Protein 6IAI (pdb70)

B-factor: mean 54.77, std 21.3, range [21.32, 194.35]

Solvent-accessible surface area: 22691 Å² total; per-residue (Å²): 155,120,31,5,32,0,9,33,9,68,20,16,32,54,4,0,13,1,58,131,13,54,64,50,256,82,85,43,4,68,109,7,57,108,66,12,1,79,14,0,33,36,5,0,68,86,28,15,29,122,72,1,23,0,18,1,142,79,4,38,1,28,0,12,4,132,43,91,179,88,74,72,97,27,9,110,12,39,38,72,57,86,46,192,57,39,94,165,142,45,68,124,28,5,96,17,6,3,83,78,0,35,142,20,3,75,137,138,133,30,5,34,0,8,32,11,69,20,14,41,40,4,0,11,1,46,127,8,52,71,35,243,83,92,50,4,63,112,8,56,100,70,10,0,80,13,0,13,35,13,0,46,104,19,29,28,94,67,1,25,0,18,2,124,83,4,38,1,27,0,12,1,132,44,92,175,91,74,70,98,28,5,111,13,39,40,70,54,64,39,188,46,59,92,175,135,44,68,123,28,5,93,10,4,3,86,70,0,38,151,22,0,71,116,68,121,127,34,5,34,0,8,31,8,70,20,17,38,60,4,0,12,4,60,131,14,58,70,39,251,96,78,39,3,60,125,14,59,111,70,12,6,81,13,0,18,37,12,0,55,98,20,36,30,147,75,2,26,0,19,2,112,89,5,39,1,22,0,12,4,130,34,90,177,85,74,71,97,27,7,112,13,36,37,54,50,65,24,206,61,48,93,175,146,54,66,123,20,5,89,12,4,1,76,63,0,52,147,12,2,77,111,72,142,132,35,4,36,0,10,31,9,72,19,15,40,48,4,0,16,2,59,129,12,51,98,39,240,97,85,40,5,66,113,7,58,106,58,12,1,87,9,0,46,31,4,0,68,80,42,33,28,78,42,1,24,0,17,2,65,91,4,43,1,20,0,12,3,134,44,90,175,86,70,72,97,29,7,112,12,37,30,57,62,79,58,221,52,67,95,192,100,67,136,7,2,77,14,0,2,82,78,0,33,149,24,2,77,138

Secondary structure (DSSP, 8-state):
--S-TTEEEPPBTTEEEETT--B-TTSSB-PPPHHHHHHHHHHHHHTTTS-EEEEETTEEEEEES-SBTTBSS--EEE---S-HHHHHHHHHHHHHHHHHHHHHHH-/--S-TTEEEPPBTTEEEETT--B-TTSSB-PPPHHHHHHHHHHHHHTTTS-EEEEETTEEEEEES-SBTTBSS--EEE---S-HHHHHHHHHHHHHHHHHHHHHHTT-/--S-TTEEEPPBTTEEEETTPPBPTTS-B-PPPHHHHHHHHHHHHHTTTS-EEEEETTEEEEEES-SBTTBSS--EEE---S-HHHHHHHHHHHHHHHHHHHHHHTT-/--S-TTEEEPPBTTEEEETT--B-TTSSB-PPPHHHHHHHHHHHHHTTTS-EEEEETTEEEEEES-SBTTBSS--EEE---S-HHHH--HHHHHHHHHHHHHHHT-

Nearest PDB structures (foldseek):
  6iai-assembly1_A  TM=1.009E+00  e=2.722E-23  Salmonella enterica subsp. enterica serovar Typhi
  6iai-assembly4_D  TM=1.001E+00  e=2.118E-21  Salmonella enterica subsp. enterica serovar Typhi
  4tkk-assembly1_B  TM=3.746E-01  e=9.569E-01  Saccharolobus solfataricus P2
  3g8w-assembly1_A  TM=4.393E-01  e=7.633E+00  Staphylococcus epidermidis ATCC 12228
  6iai-assembly1_A  TM=1.007E+00  e=1.021E-22  Salmonella enterica subsp. enterica serovar Typhi

Organism: Salmonella typhi (NCBI:txid90370)

Radius of gyration: 23.81 Å; Cα contacts (8 Å, |Δi|>4): 767; chains: 4; bounding box: 61×54×51 Å

Foldseek 3Di:
DPDDPVDDDDDDLLEAEDAPFDADPVRETDQDDPVVLVSVQVSQLVVQQAWGWYHDHHFIKTKHACPDPPGRQQMAIDHDDDDPVCCVVCVVRNVVRSVVSNVNNHD/DVDDPVDDDDDDLLEAEDAPFDADPVRETDQDDPVVLVSVQVSQLVVQQAWGWYHDHHFIKTKHACPDPPDRQQMAIDHDDPPPVCCVVCVVRRVRRSVVSNVNNVVD/DVDDPVDDDDDDLLEAEDPPFDADPVRETDADDPVSLVSLQVSQLVVQQAWGWYHHPHFIKTKHACPDPPDRQQMAIDHDDPDPPCCVPCVVRNVRRSVVSNVNNVPD/DPDDPVDDDDDDLLEAEDAPFDADPVRATDQDDPVVLVSVQVSLLVVQQAWGWYHRPHFIKTKHACPDPPGRQQMAIDHDDPDVPVCVVVVRNVVNSVVSNVNNND

Structure (mmCIF, N/CA/C/O backbone):
data_6IAI
#
_entry.id   6IAI
#
_cell.length_a   92.960
_cell.length_b   92.960
_cell.length_c   156.000
_cell.angle_alpha   90.00
_cell.angle_beta   90.00
_cell.angle_gamma   90.00
#
_symmetry.space_group_name_H-M   'P 43 2 2'
#
loop_
_entity.id
_entity.type
_entity.pdbx_description
1 polymer 'Protein of uncharacterized function (DUF1076)'
2 water water
#
loop_
_atom_site.group_PDB
_atom_site.id
_atom_site.type_symbol
_atom_site.label_atom_id
_atom_site.label_alt_id
_atom_site.label_comp_id
_atom_site.label_asym_id
_atom_site.label_entity_id
_atom_site.label_seq_id
_atom_site.pdbx_PDB_ins_code
_atom_site.Cartn_x
_atom_site.Cartn_y
_atom_site.Cartn_z
_atom_site.occupancy
_atom_site.B_iso_or_equiv
_atom_site.auth_seq_id
_atom_site.auth_comp_id
_atom_site.auth_asym_id
_atom_site.auth_atom_id
_atom_site.pdbx_PDB_model_num
ATOM 1 N N . HIS A 1 8 ? 39.590 79.123 29.328 1.00 73.46 9 HIS A N 1
ATOM 2 C CA . HIS A 1 8 ? 39.481 78.774 27.913 1.00 73.28 9 HIS A CA 1
ATOM 3 C C . HIS A 1 8 ? 40.291 77.517 27.578 1.00 75.62 9 HIS A C 1
ATOM 4 O O . HIS A 1 8 ? 41.271 77.199 28.251 1.00 75.44 9 HIS A O 1
ATOM 11 N N . HIS A 1 9 ? 39.879 76.814 26.519 1.00 70.27 10 HIS A N 1
ATOM 12 C CA . HIS A 1 9 ? 40.520 75.592 26.041 1.00 68.70 10 HIS A CA 1
ATOM 13 C C . HIS A 1 9 ? 41.559 75.942 24.965 1.00 63.51 10 HIS A C 1
ATOM 14 O O . HIS A 1 9 ? 41.769 75.176 24.018 1.00 64.95 10 HIS A O 1
ATOM 21 N N . HIS A 1 10 ? 42.165 77.127 25.075 1.00 50.66 11 HIS A N 1
ATOM 22 C CA . HIS A 1 10 ? 43.213 77.558 24.159 1.00 47.47 11 HIS A CA 1
ATOM 23 C C . HIS A 1 10 ? 44.344 78.186 24.959 1.00 49.47 11 HIS A C 1
ATOM 24 O O . HIS A 1 10 ? 44.155 78.538 26.132 1.00 50.18 11 HIS A O 1
ATOM 31 N N . SER A 1 11 ? 45.525 78.275 24.349 1.00 42.98 12 SER A N 1
ATOM 32 C CA . SER A 1 11 ? 46.715 78.846 24.965 1.00 41.42 12 SER A CA 1
ATOM 33 C C . SER A 1 11 ? 46.492 80.309 25.397 1.00 45.20 12 SER A C 1
ATOM 34 O O . SER A 1 11 ? 45.819 81.062 24.704 1.00 43.17 12 SER A O 1
ATOM 37 N N . SER A 1 12 ? 47.110 80.707 26.516 1.00 43.19 13 SER A N 1
ATOM 38 C CA . SER A 1 12 ? 47.094 82.074 27.032 1.00 42.14 13 SER A CA 1
ATOM 39 C C . SER A 1 12 ? 47.908 83.045 26.159 1.00 42.37 13 SER A C 1
ATOM 40 O O . SER A 1 12 ? 47.829 84.251 26.380 1.00 42.64 13 SER A O 1
ATOM 43 N N . GLY A 1 13 ? 48.654 82.517 25.177 1.00 35.85 14 GLY A N 1
ATOM 44 C CA . GLY A 1 13 ? 49.434 83.294 24.214 1.00 33.61 14 GLY A CA 1
ATOM 45 C C . GLY A 1 13 ? 48.603 83.692 23.012 1.00 36.95 14 GLY A C 1
ATOM 46 O O . GLY A 1 13 ? 49.064 84.435 22.133 1.00 36.32 14 GLY A O 1
ATOM 47 N N . LEU A 1 14 ? 47.376 83.144 22.947 1.00 33.37 15 LEU A N 1
ATOM 48 C CA . LEU A 1 14 ? 46.397 83.432 21.911 1.00 33.01 15 LEU A CA 1
ATOM 49 C C . LEU A 1 14 ? 45.234 84.209 22.545 1.00 37.02 15 LEU A C 1
ATOM 50 O O . LEU A 1 14 ? 44.814 83.910 23.653 1.00 39.30 15 LEU A O 1
ATOM 55 N N . VAL A 1 15 ? 44.735 85.209 21.849 1.00 30.94 16 VAL A N 1
ATOM 56 C CA . VAL A 1 15 ? 43.575 86.016 22.291 1.00 27.89 16 VAL A CA 1
ATOM 57 C C . VAL A 1 15 ? 42.580 86.062 21.122 1.00 34.28 16 VAL A C 1
ATOM 58 O O . VAL A 1 15 ? 42.990 85.920 19.950 1.00 34.02 16 VAL A O 1
ATOM 62 N N . PRO A 1 16 ? 41.280 86.298 21.375 1.00 32.09 17 PRO A N 1
ATOM 63 C CA . PRO A 1 16 ? 40.353 86.416 20.238 1.00 31.16 17 PRO A CA 1
ATOM 64 C C . PRO A 1 16 ? 40.716 87.615 19.360 1.00 33.33 17 PRO A C 1
ATOM 65 O O . PRO A 1 16 ? 41.056 88.686 19.857 1.00 31.55 17 PRO A O 1
ATOM 69 N N . ARG A 1 17 ? 40.611 87.432 18.056 1.00 30.80 18 ARG A N 1
ATOM 70 C CA . ARG A 1 17 ? 40.772 88.506 17.109 1.00 31.07 18 ARG A CA 1
ATOM 71 C C . ARG A 1 17 ? 39.631 89.514 17.373 1.00 39.30 18 ARG A C 1
ATOM 72 O O . ARG A 1 17 ? 38.469 89.126 17.609 1.00 40.15 18 ARG A O 1
ATOM 80 N N . GLY A 1 18 ? 40.002 90.786 17.388 1.00 36.85 19 GLY A N 1
ATOM 81 C CA . GLY A 1 18 ? 39.093 91.895 17.598 1.00 35.94 19 GLY A CA 1
ATOM 82 C C . GLY A 1 18 ? 38.522 92.418 16.298 1.00 40.61 19 GLY A C 1
ATOM 83 O O . GLY A 1 18 ? 39.019 92.122 15.215 1.00 42.07 19 GLY A O 1
ATOM 84 N N . SER A 1 19 ? 37.486 93.221 16.414 1.00 36.90 20 SER A N 1
ATOM 85 C CA . SER A 1 19 ? 36.772 93.875 15.336 1.00 35.93 20 SER A CA 1
ATOM 86 C C . SER A 1 19 ? 36.361 95.261 15.817 1.00 43.79 20 SER A C 1
ATOM 87 O O . SER A 1 19 ? 36.025 95.444 17.002 1.00 43.79 20 SER A O 1
ATOM 90 N N . HIS A 1 20 ? 36.317 96.226 14.895 1.00 43.56 21 HIS A N 1
ATOM 91 C CA . HIS A 1 20 ? 35.846 97.580 15.225 1.00 45.23 21 HIS A CA 1
ATOM 92 C C . HIS A 1 20 ? 34.325 97.599 15.496 1.00 48.83 21 HIS A C 1
ATOM 93 O O . HIS A 1 20 ? 33.824 98.497 16.182 1.00 48.96 21 HIS A O 1
ATOM 100 N N . MET A 1 21 ? 33.631 96.525 15.076 1.00 44.49 22 MET A N 1
ATOM 101 C CA . MET A 1 21 ? 32.210 96.303 15.335 1.00 44.27 22 MET A CA 1
ATOM 102 C C . MET A 1 21 ? 31.914 96.009 16.808 1.00 43.74 22 MET A C 1
ATOM 103 O O . MET A 1 21 ? 30.766 96.137 17.225 1.00 43.73 22 MET A O 1
ATOM 108 N N . PHE A 1 22 ? 32.934 95.583 17.579 1.00 37.66 23 PHE A N 1
ATOM 109 C CA . PHE A 1 22 ? 32.793 95.194 18.979 1.00 36.61 23 PHE A CA 1
ATOM 110 C C . PHE A 1 22 ? 33.957 95.689 19.826 1.00 41.45 23 PHE A C 1
ATOM 111 O O . PHE A 1 22 ? 35.017 95.093 19.811 1.00 45.34 23 PHE A O 1
ATOM 119 N N . LEU A 1 23 ? 33.764 96.772 20.573 1.00 35.28 24 LEU A N 1
ATOM 120 C CA . LEU A 1 23 ? 34.822 97.310 21.422 1.00 33.79 24 LEU A CA 1
ATOM 121 C C . LEU A 1 23 ? 34.649 96.835 22.846 1.00 35.83 24 LEU A C 1
ATOM 122 O O . LEU A 1 23 ? 33.546 96.843 23.355 1.00 34.78 24 LEU A O 1
ATOM 127 N N . THR A 1 24 ? 35.715 96.385 23.479 1.00 34.72 25 THR A N 1
ATOM 128 C CA . THR A 1 24 ? 35.645 95.847 24.839 1.00 34.93 25 THR A CA 1
ATOM 129 C C . THR A 1 24 ? 36.605 96.626 25.736 1.00 38.00 25 THR A C 1
ATOM 130 O O . THR A 1 24 ? 37.774 96.838 25.388 1.00 35.92 25 THR A O 1
ATOM 134 N N . PHE A 1 25 ? 36.076 97.122 26.854 1.00 36.46 26 PHE A N 1
ATOM 135 C CA . PHE A 1 25 ? 36.836 97.929 27.823 1.00 37.67 26 PHE A CA 1
ATOM 136 C C . PHE A 1 25 ? 36.911 97.137 29.120 1.00 50.39 26 PHE A C 1
ATOM 137 O O . PHE A 1 25 ? 35.889 96.902 29.791 1.00 49.52 26 PHE A O 1
ATOM 145 N N . PRO A 1 26 ? 38.131 96.596 29.382 1.00 53.17 27 PRO A N 1
ATOM 146 C CA . PRO A 1 26 ? 38.301 95.632 30.485 1.00 54.61 27 PRO A CA 1
ATOM 147 C C . PRO A 1 26 ? 38.270 96.177 31.915 1.00 61.00 27 PRO A C 1
ATOM 148 O O . PRO A 1 26 ? 37.579 95.628 32.785 1.00 61.54 27 PRO A O 1
ATOM 152 N N . ASN A 1 27 ? 39.037 97.228 32.161 1.00 58.23 28 ASN A N 1
ATOM 153 C CA . ASN A 1 27 ? 39.200 97.790 33.492 1.00 59.06 28 ASN A CA 1
ATOM 154 C C . ASN A 1 27 ? 38.262 98.963 33.738 1.00 61.20 28 ASN A C 1
ATOM 155 O O . ASN A 1 27 ? 38.703 99.998 34.238 1.00 61.77 28 ASN A O 1
ATOM 160 N N . VAL A 1 28 ? 36.964 98.806 33.395 1.00 55.28 29 VAL A N 1
ATOM 161 C CA . VAL A 1 28 ? 35.982 99.869 33.593 1.00 53.12 29 VAL A CA 1
ATOM 162 C C . VAL A 1 28 ? 35.651 99.978 35.073 1.00 53.54 29 VAL A C 1
ATOM 163 O O . VAL A 1 28 ? 35.186 99.013 35.695 1.00 51.41 29 VAL A O 1
ATOM 167 N N . ALA A 1 29 ? 35.950 101.156 35.622 1.00 49.94 30 ALA A N 1
ATOM 168 C CA . ALA A 1 29 ? 35.718 101.517 37.012 1.00 50.52 30 ALA A CA 1
ATOM 169 C C . ALA A 1 29 ? 34.239 101.525 37.327 1.00 57.43 30 ALA A C 1
ATOM 170 O O . ALA A 1 29 ? 33.434 102.035 36.545 1.00 56.92 30 ALA A O 1
ATOM 172 N N . ILE A 1 30 ? 33.890 100.907 38.456 1.00 55.93 31 ILE A N 1
ATOM 173 C CA . ILE A 1 30 ? 32.533 100.843 38.979 1.00 56.28 31 ILE A CA 1
ATOM 174 C C . ILE A 1 30 ? 32.419 101.744 40.197 1.00 61.53 31 ILE A C 1
ATOM 175 O O . ILE A 1 30 ? 33.365 101.853 40.985 1.00 61.55 31 ILE A O 1
ATOM 180 N N . THR A 1 31 ? 31.256 102.416 40.300 1.00 58.36 32 THR A N 1
ATOM 181 C CA . THR A 1 31 ? 30.809 103.321 41.354 1.00 58.35 32 THR A CA 1
ATOM 182 C C . THR A 1 31 ? 30.154 102.456 42.449 1.00 64.35 32 THR A C 1
ATOM 183 O O . THR A 1 31 ? 29.660 101.353 42.155 1.00 65.11 32 THR A O 1
ATOM 187 N N . ARG A 1 32 ? 30.129 102.959 43.702 1.00 60.24 33 ARG A N 1
ATOM 188 C CA . ARG A 1 32 ? 29.522 102.246 44.825 1.00 59.90 33 ARG A CA 1
ATOM 189 C C . ARG A 1 32 ? 28.012 102.009 44.630 1.00 63.55 33 ARG A C 1
ATOM 190 O O . ARG A 1 32 ? 27.477 101.081 45.235 1.00 64.86 33 ARG A O 1
ATOM 198 N N . ASP A 1 33 ? 27.353 102.739 43.700 1.00 58.23 34 ASP A N 1
ATOM 199 C CA . ASP A 1 33 ? 25.941 102.502 43.387 1.00 57.04 34 ASP A CA 1
ATOM 200 C C . ASP A 1 33 ? 25.725 101.437 42.254 1.00 57.17 34 ASP A C 1
ATOM 201 O O . ASP A 1 33 ? 24.602 101.309 41.739 1.00 55.48 34 ASP A O 1
ATOM 206 N N . ASN A 1 34 ? 26.796 100.661 41.901 1.00 51.22 35 ASN A N 1
ATOM 207 C CA . ASN A 1 34 ? 26.762 99.578 40.898 1.00 51.02 35 ASN A CA 1
ATOM 208 C C . ASN A 1 34 ? 26.521 100.131 39.449 1.00 52.09 35 ASN A C 1
ATOM 209 O O . ASN A 1 34 ? 25.700 99.622 38.674 1.00 51.30 35 ASN A O 1
ATOM 214 N N . ARG A 1 35 ? 27.237 101.214 39.135 1.00 45.22 36 ARG A N 1
ATOM 215 C CA . ARG A 1 35 ? 27.154 101.901 37.867 1.00 44.06 36 ARG A CA 1
ATOM 216 C C . ARG A 1 35 ? 28.547 102.154 37.346 1.00 48.15 36 ARG A C 1
ATOM 217 O O . ARG A 1 35 ? 29.497 102.166 38.124 1.00 48.00 36 ARG A O 1
ATOM 225 N N . ILE A 1 36 ? 28.676 102.378 36.032 1.00 44.44 37 ILE A N 1
ATOM 226 C CA . ILE A 1 36 ? 29.964 102.684 35.427 1.00 43.20 37 ILE A CA 1
ATOM 227 C C . ILE A 1 36 ? 30.438 104.076 35.893 1.00 46.56 37 ILE A C 1
ATOM 228 O O . ILE A 1 36 ? 29.639 104.995 36.050 1.00 46.76 37 ILE A O 1
ATOM 233 N N . ASP A 1 37 ? 31.720 104.212 36.145 1.00 42.63 38 ASP A N 1
ATOM 234 C CA . ASP A 1 37 ? 32.305 105.499 36.487 1.00 43.15 38 ASP A CA 1
ATOM 235 C C . ASP A 1 37 ? 32.642 106.164 35.146 1.00 45.95 38 ASP A C 1
ATOM 236 O O . ASP A 1 37 ? 32.290 105.641 34.087 1.00 45.45 38 ASP A O 1
ATOM 241 N N . LYS A 1 38 ? 33.343 107.296 35.187 1.00 42.65 39 LYS A N 1
ATOM 242 C CA . LYS A 1 38 ? 33.749 108.026 34.003 1.00 42.36 39 LYS A CA 1
ATOM 243 C C . LYS A 1 38 ? 34.835 107.228 33.233 1.00 47.47 39 LYS A C 1
ATOM 244 O O . LYS A 1 38 ? 35.843 106.851 33.828 1.00 50.01 39 LYS A O 1
ATOM 250 N N . LEU A 1 39 ? 34.600 106.928 31.932 1.00 41.14 40 LEU A N 1
ATOM 251 C CA . LEU A 1 39 ? 35.582 106.261 31.073 1.00 39.50 40 LEU A CA 1
ATOM 252 C C . LEU A 1 39 ? 36.683 107.268 30.758 1.00 43.28 40 LEU A C 1
ATOM 253 O O . LEU A 1 39 ? 36.446 108.470 30.856 1.00 43.18 40 LEU A O 1
ATOM 258 N N . SER A 1 40 ? 37.870 106.802 30.323 1.00 40.01 41 SER A N 1
ATOM 259 C CA . SER A 1 40 ? 38.941 107.742 29.970 1.00 39.00 41 SER A CA 1
ATOM 260 C C . SER A 1 40 ? 38.553 108.503 28.687 1.00 44.52 41 SER A C 1
ATOM 261 O O . SER A 1 40 ? 37.661 108.061 27.960 1.00 46.27 41 SER A O 1
ATOM 264 N N . GLU A 1 41 ? 39.217 109.625 28.407 1.00 39.97 42 GLU A N 1
ATOM 265 C CA . GLU A 1 41 ? 38.971 110.401 27.200 1.00 40.21 42 GLU A CA 1
ATOM 266 C C . GLU A 1 41 ? 39.361 109.624 25.957 1.00 44.60 42 GLU A C 1
ATOM 267 O O . GLU A 1 41 ? 38.666 109.726 24.939 1.00 45.65 42 GLU A O 1
ATOM 273 N N . ASN A 1 42 ? 40.455 108.821 26.039 1.00 40.19 43 ASN A N 1
ATOM 274 C CA . ASN A 1 42 ? 40.919 107.953 24.941 1.00 39.26 43 ASN A CA 1
ATOM 275 C C . ASN A 1 42 ? 39.860 106.891 24.622 1.00 37.73 43 ASN A C 1
ATOM 276 O O . ASN A 1 42 ? 39.628 106.635 23.458 1.00 37.30 43 ASN A O 1
ATOM 281 N N . ASP A 1 43 ? 39.204 106.317 25.649 1.00 33.35 44 ASP A N 1
ATOM 282 C CA . ASP A 1 43 ? 38.135 105.317 25.519 1.00 34.44 44 ASP A CA 1
ATOM 283 C C . ASP A 1 43 ? 36.920 105.910 24.819 1.00 38.22 44 ASP A C 1
ATOM 284 O O . ASP A 1 43 ? 36.454 105.345 23.819 1.00 37.24 44 ASP A O 1
ATOM 289 N N . LEU A 1 44 ? 36.479 107.102 25.281 1.00 33.67 45 LEU A N 1
ATOM 290 C CA . LEU A 1 44 ? 35.365 107.841 24.686 1.00 32.40 45 LEU A CA 1
ATOM 291 C C . LEU A 1 44 ? 35.662 108.249 23.242 1.00 35.17 45 LEU A C 1
ATOM 292 O O . LEU A 1 44 ? 34.799 108.088 22.373 1.00 34.98 45 LEU A O 1
ATOM 297 N N . GLU A 1 45 ? 36.901 108.673 22.965 1.00 32.83 46 GLU A N 1
ATOM 298 C CA . GLU A 1 45 ? 37.301 109.048 21.602 1.00 33.56 46 GLU A CA 1
ATOM 299 C C . GLU A 1 45 ? 37.329 107.848 20.676 1.00 37.76 46 GLU A C 1
ATOM 300 O O . GLU A 1 45 ? 36.839 107.942 19.550 1.00 39.57 46 GLU A O 1
ATOM 306 N N . LEU A 1 46 ? 37.794 106.692 21.178 1.00 31.06 47 LEU A N 1
ATOM 307 C CA . LEU A 1 46 ? 37.770 105.461 20.412 1.00 29.84 47 LEU A CA 1
ATOM 308 C C . LEU A 1 46 ? 36.303 105.062 20.080 1.00 34.32 47 LEU A C 1
ATOM 309 O O . LEU A 1 46 ? 36.025 104.711 18.939 1.00 36.18 47 LEU A O 1
ATOM 314 N N . ILE A 1 47 ? 35.379 105.142 21.055 1.00 29.27 48 ILE A N 1
ATOM 315 C CA . ILE A 1 47 ? 33.965 104.815 20.823 1.00 28.47 48 ILE A CA 1
ATOM 316 C C . ILE A 1 47 ? 33.359 105.756 19.784 1.00 33.37 48 ILE A C 1
ATOM 317 O O . ILE A 1 47 ? 32.778 105.278 18.813 1.00 32.71 48 ILE A O 1
ATOM 322 N N . ARG A 1 48 ? 33.571 107.086 19.956 1.00 31.77 49 ARG A N 1
ATOM 323 C CA . ARG A 1 48 ? 33.091 108.147 19.061 1.00 31.18 49 ARG A CA 1
ATOM 324 C C . ARG A 1 48 ? 33.597 107.932 17.647 1.00 37.67 49 ARG A C 1
ATOM 325 O O . ARG A 1 48 ? 32.768 107.808 16.739 1.00 37.57 49 ARG A O 1
ATOM 333 N N . ASP A 1 49 ? 34.953 107.822 17.458 1.00 35.36 50 ASP A N 1
ATOM 334 C CA . ASP A 1 49 ? 35.574 107.593 16.142 1.00 35.45 50 ASP A CA 1
ATOM 335 C C . ASP A 1 49 ? 35.060 106.325 15.457 1.00 38.98 50 ASP A C 1
ATOM 336 O O . ASP A 1 49 ? 34.762 106.355 14.265 1.00 39.07 50 ASP A O 1
ATOM 341 N N . THR A 1 50 ? 34.916 105.223 16.210 1.00 34.59 51 THR A N 1
ATOM 342 C CA . THR A 1 50 ? 34.425 103.954 15.656 1.00 33.53 51 THR A CA 1
ATOM 343 C C . THR A 1 50 ? 32.967 104.071 15.207 1.00 36.80 51 THR A C 1
ATOM 344 O O . THR A 1 50 ? 32.633 103.605 14.112 1.00 37.99 51 THR A O 1
ATOM 348 N N . ALA A 1 51 ? 32.105 104.720 16.030 1.00 32.04 52 ALA A N 1
ATOM 349 C CA . ALA A 1 51 ? 30.697 104.930 15.687 1.00 30.54 52 ALA A CA 1
ATOM 350 C C . ALA A 1 51 ? 30.601 105.830 14.441 1.00 36.23 52 ALA A C 1
ATOM 351 O O . ALA A 1 51 ? 29.853 105.507 13.518 1.00 36.65 52 ALA A O 1
ATOM 353 N N . ILE A 1 52 ? 31.422 106.899 14.379 1.00 32.56 53 ILE A N 1
ATOM 354 C CA . ILE A 1 52 ? 31.475 107.798 13.233 1.00 32.82 53 ILE A CA 1
ATOM 355 C C . ILE A 1 52 ? 31.812 107.018 11.935 1.00 42.57 53 ILE A C 1
ATOM 356 O O . ILE A 1 52 ? 31.065 107.113 10.953 1.00 43.02 53 ILE A O 1
ATOM 361 N N . GLN A 1 53 ? 32.891 106.200 11.965 1.00 40.46 54 GLN A N 1
ATOM 362 C CA . GLN A 1 53 ? 33.337 105.389 10.823 1.00 40.15 54 GLN A CA 1
ATOM 363 C C . GLN A 1 53 ? 32.265 104.418 10.329 1.00 44.38 54 GLN A C 1
ATOM 364 O O . GLN A 1 53 ? 32.328 103.993 9.174 1.00 45.35 54 GLN A O 1
ATOM 370 N N . ASN A 1 54 ? 31.270 104.087 11.186 1.00 39.42 55 ASN A N 1
ATOM 371 C CA . ASN A 1 54 ? 30.198 103.158 10.852 1.00 38.05 55 ASN A CA 1
ATOM 372 C C . ASN A 1 54 ? 28.902 103.878 10.381 1.00 39.72 55 ASN A C 1
ATOM 373 O O . ASN A 1 54 ? 27.857 103.246 10.209 1.00 38.26 55 ASN A O 1
ATOM 378 N N . GLY A 1 55 ? 29.026 105.187 10.148 1.00 36.42 56 GLY A N 1
ATOM 379 C CA . GLY A 1 55 ? 28.000 106.103 9.651 1.00 35.93 56 GLY A CA 1
ATOM 380 C C . GLY A 1 55 ? 26.575 105.913 10.107 1.00 40.78 56 GLY A C 1
ATOM 381 O O . GLY A 1 55 ? 25.693 105.731 9.263 1.00 42.56 56 GLY A O 1
ATOM 382 N N . GLY A 1 56 ? 26.338 105.988 11.427 1.00 34.67 57 GLY A N 1
ATOM 383 C CA . GLY A 1 56 ? 25.000 105.867 12.003 1.00 33.39 57 GLY A CA 1
ATOM 384 C C . GLY A 1 56 ? 24.525 104.450 12.257 1.00 38.10 57 GLY A C 1
ATOM 385 O O . GLY A 1 56 ? 23.458 104.255 12.846 1.00 38.00 57 GLY A O 1
ATOM 386 N N . ARG A 1 57 ? 25.284 103.449 11.791 1.00 35.86 58 ARG A N 1
ATOM 387 C CA . ARG A 1 57 ? 24.976 102.034 12.030 1.00 36.36 58 ARG A CA 1
ATOM 388 C C . ARG A 1 57 ? 25.578 101.676 13.357 1.00 38.68 58 ARG A C 1
ATOM 389 O O . ARG A 1 57 ? 26.646 102.178 13.709 1.00 38.93 58 ARG A O 1
ATOM 397 N N . LYS A 1 58 ? 24.879 100.853 14.111 1.00 34.54 59 LYS A N 1
ATOM 398 C CA . LYS A 1 58 ? 25.296 100.456 15.438 1.00 34.62 59 LYS A CA 1
ATOM 399 C C . LYS A 1 58 ? 26.602 99.654 15.509 1.00 38.31 59 LYS A C 1
ATOM 400 O O . LYS A 1 58 ? 26.850 98.758 14.695 1.00 39.70 59 LYS A O 1
ATOM 406 N N . ILE A 1 59 ? 27.428 99.998 16.503 1.00 30.78 60 ILE A N 1
ATOM 407 C CA . ILE A 1 59 ? 28.605 99.254 16.911 1.00 28.71 60 ILE A CA 1
ATOM 408 C C . ILE A 1 59 ? 28.252 98.723 18.317 1.00 32.25 60 ILE A C 1
ATOM 409 O O . ILE A 1 59 ? 27.352 99.265 18.981 1.00 29.75 60 ILE A O 1
ATOM 414 N N . GLN A 1 60 ? 28.956 97.688 18.779 1.00 29.79 61 GLN A N 1
ATOM 415 C CA . GLN A 1 60 ? 28.740 97.152 20.124 1.00 28.20 61 GLN A CA 1
ATOM 416 C C . GLN A 1 60 ? 29.896 97.497 21.019 1.00 31.63 61 G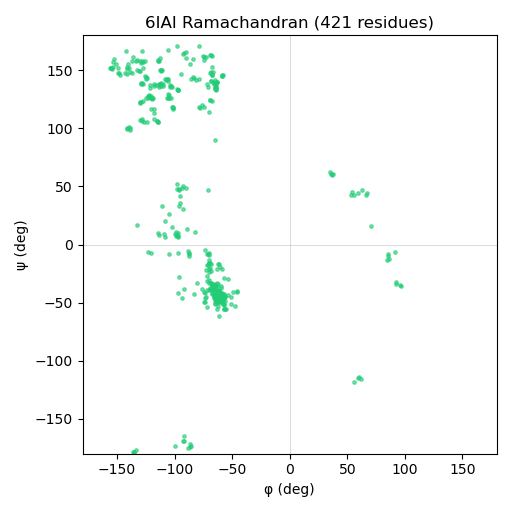LN A C 1
ATOM 417 O O . GLN A 1 60 ? 31.052 97.524 20.583 1.00 28.37 61 GLN A O 1
ATOM 423 N N . VAL A 1 61 ? 29.574 97.803 22.280 1.00 30.13 62 VAL A N 1
ATOM 424 C CA . VAL A 1 61 ? 30.535 98.190 23.298 1.00 29.60 62 VAL A CA 1
ATOM 425 C C . VAL A 1 61 ? 30.307 97.324 24.542 1.00 34.88 62 VAL A C 1
ATOM 426 O O . VAL A 1 61 ? 29.182 97.269 25.070 1.00 33.00 62 VAL A O 1
ATOM 430 N N . GLN A 1 62 ? 31.373 96.609 24.977 1.00 30.41 63 GLN A N 1
ATOM 431 C CA . GLN A 1 62 ? 31.298 95.781 26.162 1.00 29.35 63 GLN A CA 1
ATOM 432 C C . GLN A 1 62 ? 31.968 96.534 27.301 1.00 34.17 63 GLN A C 1
ATOM 433 O O . GLN A 1 62 ? 33.133 96.895 27.205 1.00 32.11 63 GLN A O 1
ATOM 439 N N . LEU A 1 63 ? 31.173 96.849 28.339 1.00 33.67 64 LEU A N 1
ATOM 440 C CA . LEU A 1 63 ? 31.601 97.527 29.568 1.00 33.85 64 LEU A CA 1
ATOM 441 C C . LEU A 1 63 ? 31.325 96.520 30.667 1.00 39.97 64 LEU A C 1
ATOM 442 O O . LEU A 1 63 ? 30.176 96.112 30.835 1.00 39.05 64 LEU A O 1
ATOM 447 N N . ARG A 1 64 ? 32.396 96.003 31.319 1.00 39.17 65 ARG A N 1
ATOM 448 C CA . ARG A 1 64 ? 32.311 94.916 32.302 1.00 39.60 65 ARG A CA 1
ATOM 449 C C . ARG A 1 64 ? 31.762 93.684 31.577 1.00 42.84 65 ARG A C 1
ATOM 450 O O . ARG A 1 64 ? 32.368 93.227 30.617 1.00 42.16 65 ARG A O 1
ATOM 458 N N . ASP A 1 65 ? 30.580 93.216 31.968 1.00 40.63 66 ASP A N 1
ATOM 459 C CA . ASP A 1 65 ? 29.942 92.038 31.376 1.00 40.89 66 ASP A CA 1
ATOM 460 C C . ASP A 1 65 ? 28.650 92.360 30.596 1.00 45.17 66 ASP A C 1
ATOM 461 O O . ASP A 1 65 ? 27.956 91.437 30.177 1.00 47.45 66 ASP A O 1
ATOM 466 N N . LEU A 1 66 ? 28.334 93.646 30.381 1.00 38.71 67 LEU A N 1
ATOM 467 C CA . LEU A 1 66 ? 27.140 94.006 29.618 1.00 37.30 67 LEU A CA 1
ATOM 468 C C . LEU A 1 66 ? 27.496 94.628 28.268 1.00 39.84 67 LEU A C 1
ATOM 469 O O . LEU A 1 66 ? 28.559 95.243 28.124 1.00 39.21 67 LEU A O 1
ATOM 474 N N . LEU A 1 67 ? 26.610 94.428 27.274 1.00 35.88 68 LEU A N 1
ATOM 475 C CA . LEU A 1 67 ? 26.736 94.931 25.908 1.00 34.91 68 LEU A CA 1
ATOM 476 C C . LEU A 1 67 ? 25.830 96.118 25.696 1.00 39.19 68 LEU A C 1
ATOM 477 O O . LEU A 1 67 ? 24.646 96.066 26.044 1.00 37.61 68 LEU A O 1
ATOM 482 N N . TYR A 1 68 ? 26.379 97.151 25.035 1.00 36.08 69 TYR A N 1
ATOM 483 C CA . TYR A 1 68 ? 25.724 98.409 24.685 1.00 34.79 69 TYR A CA 1
ATOM 484 C C . TYR A 1 68 ? 25.846 98.633 23.195 1.00 37.71 69 TYR A C 1
ATOM 485 O O . TYR A 1 68 ? 26.843 98.264 22.600 1.00 38.66 69 TYR A O 1
ATOM 494 N N . GLU A 1 69 ? 24.802 99.182 22.579 1.00 33.49 70 GLU A N 1
ATOM 495 C CA . GLU A 1 69 ? 24.770 99.515 21.159 1.00 32.04 70 GLU A CA 1
ATOM 496 C C . GLU A 1 69 ? 24.954 100.993 21.034 1.00 36.96 70 GLU A C 1
ATOM 497 O O . GLU A 1 69 ? 24.286 101.739 21.744 1.00 38.50 70 GLU A O 1
ATOM 503 N N . VAL A 1 70 ? 25.940 101.431 20.238 1.00 33.59 71 VAL A N 1
ATOM 504 C CA . VAL A 1 70 ? 26.193 102.853 20.076 1.00 32.73 71 VAL A CA 1
ATOM 505 C C . VAL A 1 70 ? 26.253 103.223 18.589 1.00 37.53 71 VAL A C 1
ATOM 506 O O . VAL A 1 70 ? 26.774 102.479 17.760 1.00 36.90 71 VAL A O 1
ATOM 510 N N . SER A 1 71 ? 25.656 104.368 18.261 1.00 34.85 72 SER A N 1
ATOM 511 C CA . SER A 1 71 ? 25.656 104.933 16.919 1.00 34.66 72 SER A CA 1
ATOM 512 C C . SER A 1 71 ? 25.809 106.415 16.987 1.00 36.92 72 SER A C 1
ATOM 513 O O . SER A 1 71 ? 25.464 107.013 17.991 1.00 38.64 72 SER A O 1
ATOM 516 N N . ASN A 1 72 ? 26.374 107.009 15.952 1.00 32.46 73 ASN A N 1
ATOM 517 C CA . ASN A 1 72 ? 26.411 108.464 15.829 1.00 32.10 73 ASN A CA 1
ATOM 518 C C . ASN A 1 72 ? 25.142 108.839 14.994 1.00 36.91 73 ASN A C 1
ATOM 519 O O . ASN A 1 72 ? 24.283 107.963 14.808 1.00 36.75 73 ASN A O 1
ATOM 524 N N . ARG A 1 73 ? 24.992 110.100 14.517 1.00 35.55 74 ARG A N 1
ATOM 525 C CA . ARG A 1 73 ? 23.788 110.516 13.745 1.00 35.69 74 ARG A CA 1
ATOM 526 C C . ARG A 1 73 ? 22.512 110.247 14.556 1.00 39.29 74 ARG A C 1
ATOM 527 O O . ARG A 1 73 ? 21.546 109.685 14.047 1.00 38.99 74 ARG A O 1
ATOM 535 N N . ALA A 1 74 ? 22.556 110.571 15.846 1.00 37.09 75 ALA A N 1
ATOM 536 C CA . ALA A 1 74 ? 21.437 110.369 16.753 1.00 36.86 75 ALA A CA 1
ATOM 537 C C . ALA A 1 74 ? 20.283 111.318 16.344 1.00 40.49 75 ALA A C 1
ATOM 538 O O . ALA A 1 74 ? 19.112 110.953 16.437 1.00 40.31 75 ALA A O 1
ATOM 540 N N . VAL A 1 75 ? 20.652 112.517 15.855 1.00 34.99 76 VAL A N 1
ATOM 541 C CA . VAL A 1 75 ? 19.776 113.549 15.308 1.00 34.20 76 VAL A CA 1
ATOM 542 C C . VAL A 1 75 ? 20.329 113.991 13.938 1.00 40.00 76 VAL A C 1
ATOM 543 O O . VAL A 1 75 ? 21.543 113.973 13.726 1.00 40.47 76 VAL A O 1
ATOM 547 N N . GLU A 1 76 ? 19.439 114.411 13.024 1.00 36.77 77 GLU A N 1
ATOM 548 C CA . GLU A 1 76 ? 19.781 114.956 11.703 1.00 35.97 77 GLU A CA 1
ATOM 549 C C . GLU A 1 76 ? 20.449 116.309 11.912 1.00 39.11 77 GLU A C 1
ATOM 550 O O . GLU A 1 76 ? 20.144 116.994 12.887 1.00 37.31 77 GLU A O 1
ATOM 556 N N . GLY A 1 77 ? 21.369 116.667 11.034 1.00 37.21 78 GLY A N 1
ATOM 557 C CA . GLY A 1 77 ? 22.073 117.937 11.127 1.00 38.44 78 GLY A CA 1
ATOM 558 C C . GLY A 1 77 ? 23.426 117.870 11.794 1.00 49.81 78 GLY A C 1
ATOM 559 O O . GLY A 1 77 ? 24.341 118.622 11.425 1.00 52.49 78 GLY A O 1
ATOM 560 N N . ASP A 1 78 ? 23.551 117.009 12.820 1.00 48.00 79 ASP A N 1
ATOM 561 C CA . ASP A 1 78 ? 24.793 116.847 13.576 1.00 48.16 79 ASP A CA 1
ATOM 562 C C . ASP A 1 78 ? 25.160 115.368 13.692 1.00 51.43 79 ASP A C 1
ATOM 563 O O . ASP A 1 78 ? 24.506 114.620 14.423 1.00 49.24 79 ASP A O 1
ATOM 568 N N . ASN A 1 79 ? 26.200 114.952 12.948 1.00 49.05 80 ASN A N 1
ATOM 569 C CA . ASN A 1 79 ? 26.680 113.571 12.900 1.00 49.08 80 ASN A CA 1
ATOM 570 C C . ASN A 1 79 ? 27.393 113.163 14.184 1.00 51.90 80 ASN A C 1
ATOM 571 O O . ASN A 1 79 ? 27.380 111.987 14.529 1.00 52.31 80 ASN A O 1
ATOM 576 N N . ASN A 1 80 ? 27.976 114.140 14.906 1.00 45.87 81 ASN A N 1
ATOM 577 C CA . ASN A 1 80 ? 28.683 113.904 16.161 1.00 44.04 81 ASN A CA 1
ATOM 578 C C . ASN A 1 80 ? 27.754 113.996 17.366 1.00 42.30 81 ASN A C 1
ATOM 579 O O . ASN A 1 80 ? 28.056 114.667 18.352 1.00 41.10 81 ASN A O 1
ATOM 584 N N . THR A 1 81 ? 26.619 113.305 17.267 1.00 35.29 82 THR A N 1
ATOM 585 C CA . THR A 1 81 ? 25.646 113.131 18.330 1.00 34.67 82 THR A CA 1
ATOM 586 C C . THR A 1 81 ? 25.580 111.627 18.486 1.00 34.78 82 THR A C 1
ATOM 587 O O . THR A 1 81 ? 25.566 110.926 17.482 1.00 31.70 82 THR A O 1
ATOM 591 N N . PHE A 1 82 ? 25.614 111.124 19.730 1.00 32.06 83 PHE A N 1
ATOM 592 C CA . PHE A 1 82 ? 25.652 109.671 19.963 1.00 30.55 83 PHE A CA 1
ATOM 593 C C . PHE A 1 82 ? 24.506 109.172 20.785 1.00 33.34 83 PHE A C 1
ATOM 594 O O . PHE A 1 82 ? 24.153 109.792 21.785 1.00 33.00 83 PHE A O 1
ATOM 602 N N . LYS A 1 83 ? 23.946 108.036 20.365 1.00 30.77 84 LYS A N 1
ATOM 603 C CA . LYS A 1 83 ? 22.853 107.329 21.016 1.00 31.16 84 LYS A CA 1
ATOM 604 C C . LYS A 1 83 ? 23.348 105.982 21.559 1.00 36.53 84 LYS A C 1
ATOM 605 O O . LYS A 1 83 ? 24.053 105.250 20.873 1.00 34.42 84 LYS A O 1
ATOM 611 N N . VAL A 1 84 ? 22.915 105.646 22.790 1.00 35.09 85 VAL A N 1
ATOM 612 C CA . VAL A 1 84 ? 23.230 104.393 23.468 1.00 34.10 85 VAL A CA 1
ATOM 613 C C . VAL A 1 84 ? 21.949 103.664 23.759 1.00 41.00 85 VAL A C 1
ATOM 614 O O . VAL A 1 84 ? 21.047 104.225 24.369 1.00 42.53 85 VAL A O 1
ATOM 618 N N . SER A 1 85 ? 21.871 102.411 23.311 1.00 39.16 86 SER A N 1
ATOM 619 C CA . SER A 1 85 ? 20.766 101.488 23.569 1.00 40.14 86 SER A CA 1
ATOM 620 C C . SER A 1 85 ? 21.351 100.123 23.939 1.00 45.05 86 SER A C 1
ATOM 621 O O . SER A 1 85 ? 22.564 99.983 24.044 1.00 43.58 86 SER A O 1
ATOM 624 N N . PHE A 1 86 ? 20.499 99.141 24.175 1.00 44.57 87 PHE A N 1
ATOM 625 C CA . PHE A 1 86 ? 20.911 97.777 24.469 1.00 46.12 87 PHE A CA 1
ATOM 626 C C . PHE A 1 86 ? 19.790 96.856 24.076 1.00 54.07 87 PHE A C 1
ATOM 627 O O . PHE A 1 86 ? 18.631 97.268 24.089 1.00 52.44 87 PHE A O 1
ATOM 635 N N . SER A 1 87 ? 20.124 95.616 23.715 1.00 55.90 88 SER A N 1
ATOM 636 C CA . SER A 1 87 ? 19.118 94.627 23.336 1.00 57.59 88 SER A CA 1
ATOM 637 C C . SER A 1 87 ? 19.605 93.253 23.716 1.00 63.25 88 SER A C 1
ATOM 638 O O . SER A 1 87 ? 20.815 93.006 23.694 1.00 63.57 88 SER A O 1
ATOM 641 N N . THR A 1 88 ? 18.662 92.366 24.076 1.00 61.80 89 THR A N 1
ATOM 642 C CA . THR A 1 88 ? 18.932 90.966 24.423 1.00 62.73 89 THR A CA 1
ATOM 643 C C . THR A 1 88 ? 17.716 90.063 24.169 1.00 69.57 89 THR A C 1
ATOM 644 O O . THR A 1 88 ? 16.576 90.529 24.153 1.00 67.77 89 THR A O 1
ATOM 648 N N . THR A 1 89 ? 17.974 88.763 23.986 1.00 70.67 90 THR A N 1
ATOM 649 C CA . THR A 1 89 ? 16.921 87.757 23.820 1.00 71.88 90 THR A CA 1
ATOM 650 C C . THR A 1 89 ? 16.657 87.066 25.165 1.00 78.58 90 THR A C 1
ATOM 651 O O . THR A 1 89 ? 15.486 86.869 25.501 1.00 78.72 90 THR A O 1
ATOM 655 N N . ASP A 1 90 ? 17.729 86.724 25.945 1.00 76.39 91 ASP A N 1
ATOM 656 C CA . ASP A 1 90 ? 17.556 86.009 27.214 1.00 77.33 91 ASP A CA 1
ATOM 657 C C . ASP A 1 90 ? 16.916 86.881 28.301 1.00 81.06 91 ASP A C 1
ATOM 658 O O . ASP A 1 90 ? 17.460 87.907 28.743 1.00 79.84 91 ASP A O 1
ATOM 663 N N . ARG A 1 91 ? 15.685 86.445 28.663 1.00 77.78 92 ARG A N 1
ATOM 664 C CA . ARG A 1 91 ? 14.771 87.027 29.636 1.00 77.36 92 ARG A CA 1
ATOM 665 C C . ARG A 1 91 ? 15.383 87.049 31.027 1.00 79.39 92 ARG A C 1
ATOM 666 O O . ARG A 1 91 ? 15.233 88.051 31.721 1.00 78.81 92 ARG A O 1
ATOM 674 N N . ALA A 1 92 ? 16.119 85.978 31.403 1.00 73.40 93 ALA A N 1
ATOM 675 C CA . ALA A 1 92 ? 16.796 85.839 32.690 1.00 72.14 93 ALA A CA 1
ATOM 676 C C . ALA A 1 92 ? 17.790 86.976 32.921 1.00 73.98 93 ALA A C 1
ATOM 677 O O . ALA A 1 92 ? 17.737 87.589 33.985 1.00 74.18 93 ALA A O 1
ATOM 679 N N . MET A 1 93 ? 18.649 87.296 31.921 1.00 67.82 94 MET A N 1
ATOM 680 C CA . MET A 1 93 ? 19.608 88.396 32.034 1.00 66.55 94 MET A CA 1
ATOM 681 C C . MET A 1 93 ? 18.910 89.748 32.069 1.00 67.47 94 MET A C 1
ATOM 682 O O . MET A 1 93 ? 19.298 90.596 32.866 1.00 66.30 94 MET A O 1
ATOM 687 N N . PHE A 1 94 ? 17.895 89.955 31.215 1.00 62.97 95 PHE A N 1
ATOM 688 C CA . PHE A 1 94 ? 17.160 91.213 31.232 1.00 62.41 95 PHE A CA 1
ATOM 689 C C . PHE A 1 94 ? 16.453 91.403 32.583 1.00 66.72 95 PHE A C 1
ATOM 690 O O . PHE A 1 94 ? 16.607 92.457 33.180 1.00 66.16 95 PHE A O 1
ATOM 698 N N . ARG A 1 95 ? 15.726 90.371 33.073 1.00 63.80 96 ARG A N 1
ATOM 699 C CA . ARG A 1 95 ? 14.996 90.304 34.357 1.00 63.54 96 ARG A CA 1
ATOM 700 C C . ARG A 1 95 ? 15.904 90.714 35.523 1.00 65.43 96 ARG A C 1
ATOM 701 O O . ARG A 1 95 ? 15.498 91.488 36.402 1.00 66.00 96 ARG A O 1
ATOM 709 N N . GLU A 1 96 ? 17.135 90.179 35.502 1.00 58.49 97 GLU A N 1
ATOM 710 C CA . GLU A 1 96 ? 18.177 90.351 36.491 1.00 56.99 97 GLU A CA 1
ATOM 711 C C . GLU A 1 96 ? 18.971 91.655 36.376 1.00 58.99 97 GLU A C 1
ATOM 712 O O . GLU A 1 96 ? 19.427 92.151 37.406 1.00 59.41 97 GLU A O 1
ATOM 718 N N . ARG A 1 97 ? 19.189 92.195 35.146 1.00 52.88 98 ARG A N 1
ATOM 719 C CA . ARG A 1 97 ? 20.086 93.351 34.980 1.00 51.05 98 ARG A CA 1
ATOM 720 C C . ARG A 1 97 ? 19.511 94.638 34.388 1.00 51.80 98 ARG A C 1
ATOM 721 O O . ARG A 1 97 ? 20.238 95.631 34.385 1.00 50.95 98 ARG A O 1
ATOM 729 N N . HIS A 1 98 ? 18.258 94.650 33.903 1.00 47.76 99 HIS A N 1
ATOM 730 C CA . HIS A 1 98 ? 17.668 95.808 33.222 1.00 48.53 99 HIS A CA 1
ATOM 731 C C . HIS A 1 98 ? 17.885 97.159 33.903 1.00 51.48 99 HIS A C 1
ATOM 732 O O . HIS A 1 98 ? 18.172 98.124 33.192 1.00 53.53 99 HIS A O 1
ATOM 739 N N . ILE A 1 99 ? 17.795 97.238 35.245 1.00 44.87 100 ILE A N 1
ATOM 740 C CA . ILE A 1 99 ? 17.980 98.495 35.965 1.00 43.23 100 ILE A CA 1
ATOM 741 C C . ILE A 1 99 ? 19.394 99.043 35.782 1.00 45.96 100 ILE A C 1
ATOM 742 O O . ILE A 1 99 ? 19.517 100.176 35.324 1.00 47.15 100 ILE A O 1
ATOM 747 N N . GLU A 1 100 ? 20.452 98.258 36.111 1.00 40.72 101 GLU A N 1
ATOM 748 C CA . GLU A 1 100 ? 21.833 98.747 35.955 1.00 39.86 101 GLU A CA 1
ATOM 749 C C . GLU A 1 100 ? 22.200 98.943 34.503 1.00 41.99 101 GLU A C 1
ATOM 750 O O . GLU A 1 100 ? 22.929 99.881 34.193 1.00 40.77 101 GLU A O 1
ATOM 756 N N . TRP A 1 101 ? 21.687 98.063 33.626 1.00 38.42 102 TRP A N 1
ATOM 757 C CA . TRP A 1 101 ? 21.916 98.126 32.201 1.00 39.08 102 TRP A CA 1
ATOM 758 C C . TRP A 1 101 ? 21.461 99.484 31.646 1.00 43.89 102 TRP A C 1
ATOM 759 O O . TRP A 1 101 ? 22.266 100.184 31.025 1.00 43.49 102 TRP A O 1
ATOM 770 N N . GLN A 1 102 ? 20.201 99.893 31.955 1.00 40.97 103 GLN A N 1
ATOM 771 C CA . GLN A 1 102 ? 19.604 101.180 31.564 1.00 40.14 103 GLN A CA 1
ATOM 772 C C . GLN A 1 102 ? 20.354 102.394 32.118 1.00 42.84 103 GLN A C 1
ATOM 773 O O . GLN A 1 102 ? 20.611 103.355 31.381 1.00 43.84 103 GLN A O 1
ATOM 779 N N . GLY A 1 103 ? 20.704 102.338 33.396 1.00 37.69 104 GLY A N 1
ATOM 780 C CA . GLY A 1 103 ? 21.445 103.392 34.080 1.00 36.37 104 GLY A CA 1
ATOM 781 C C . GLY A 1 103 ? 22.821 103.614 33.513 1.00 39.97 104 GLY A C 1
ATOM 782 O O . GLY A 1 103 ? 23.273 104.764 33.386 1.00 41.66 104 GLY A O 1
ATOM 783 N N . ASN A 1 104 ? 23.495 102.505 33.165 1.00 35.44 105 ASN A N 1
ATOM 784 C CA . ASN A 1 104 ? 24.826 102.529 32.559 1.00 35.50 105 ASN A CA 1
ATOM 785 C C . ASN A 1 104 ? 24.735 103.071 31.128 1.00 36.10 105 ASN A C 1
ATOM 786 O O . ASN A 1 104 ? 25.591 103.857 30.720 1.00 35.79 105 ASN A O 1
ATOM 791 N N . ALA A 1 105 ? 23.663 102.676 30.396 1.00 29.31 106 ALA A N 1
ATOM 792 C CA . ALA A 1 105 ? 23.394 103.140 29.039 1.00 29.14 106 ALA A CA 1
ATOM 793 C C . ALA A 1 105 ? 23.242 104.663 29.014 1.00 36.72 106 ALA A C 1
ATOM 794 O O . ALA A 1 105 ? 23.878 105.305 28.175 1.00 37.29 106 ALA A O 1
ATOM 796 N N . ILE A 1 106 ? 22.512 105.248 30.019 1.00 34.95 107 ILE A N 1
ATOM 797 C CA . ILE A 1 106 ? 22.311 106.691 30.207 1.00 34.04 107 ILE A CA 1
ATOM 798 C C . ILE A 1 106 ? 23.655 107.368 30.418 1.00 37.84 107 ILE A C 1
ATOM 799 O O . ILE A 1 106 ? 23.942 108.396 29.799 1.00 39.14 107 ILE A O 1
ATOM 804 N N . ARG A 1 107 ? 24.470 106.806 31.326 1.00 35.87 108 ARG A N 1
ATOM 805 C CA . ARG A 1 107 ? 25.785 107.344 31.709 1.00 34.91 108 ARG A CA 1
ATOM 806 C C . ARG A 1 107 ? 26.745 107.349 30.548 1.00 36.67 108 ARG A C 1
ATOM 807 O O . ARG A 1 107 ? 27.413 108.367 30.313 1.00 38.30 108 ARG A O 1
ATOM 815 N N . LEU A 1 108 ? 26.784 106.238 29.786 1.00 29.52 109 LEU A N 1
ATOM 816 C CA . LEU A 1 108 ? 27.625 106.142 28.600 1.00 29.29 109 LEU A CA 1
ATOM 817 C C . LEU A 1 108 ? 27.239 107.221 27.573 1.00 31.96 109 LEU A C 1
ATOM 818 O O . LEU A 1 108 ? 28.117 107.946 27.095 1.00 31.76 109 LEU A O 1
ATOM 823 N N . GLU A 1 109 ? 25.927 107.381 27.304 1.00 29.34 110 GLU A N 1
ATOM 824 C CA . GLU A 1 109 ? 25.405 108.422 26.391 1.00 28.78 110 GLU A CA 1
ATOM 825 C C . GLU A 1 109 ? 25.811 109.826 26.829 1.00 33.46 110 GLU A C 1
ATOM 826 O O . GLU A 1 109 ? 26.340 110.600 26.030 1.00 34.35 110 GLU A O 1
ATOM 832 N N . ARG A 1 110 ? 25.646 110.108 28.119 1.00 31.70 111 ARG A N 1
ATOM 833 C CA . ARG A 1 110 ? 26.003 111.382 28.736 1.00 32.29 111 ARG A CA 1
ATOM 834 C C . ARG A 1 110 ? 27.478 111.670 28.553 1.00 37.30 111 ARG A C 1
ATOM 835 O O . ARG A 1 110 ? 27.827 112.773 28.163 1.00 38.22 111 ARG A O 1
ATOM 843 N N . GLN A 1 111 ? 28.358 110.669 28.777 1.00 35.72 112 GLN A N 1
ATOM 844 C CA . GLN A 1 111 ? 29.811 110.845 28.608 1.00 34.67 112 GLN A CA 1
ATOM 845 C C . GLN A 1 111 ? 30.219 111.026 27.139 1.00 38.69 112 GLN A C 1
ATOM 846 O O . GLN A 1 111 ? 31.121 111.816 26.838 1.00 37.55 112 GLN A O 1
ATOM 852 N N . LEU A 1 112 ? 29.556 110.283 26.223 1.00 34.31 113 LEU A N 1
ATOM 853 C CA . LEU A 1 112 ? 29.828 110.380 24.790 1.00 33.36 113 LEU A CA 1
ATOM 854 C C . LEU A 1 112 ? 29.496 111.760 24.209 1.00 39.27 113 LEU A C 1
ATOM 855 O O . LEU A 1 112 ? 30.170 112.200 23.275 1.00 37.24 113 LEU A O 1
ATOM 860 N N . ASN A 1 113 ? 28.417 112.412 24.724 1.00 37.83 114 ASN A N 1
ATOM 861 C CA . ASN A 1 113 ? 27.963 113.713 24.234 1.00 37.73 114 ASN A CA 1
ATOM 862 C C . ASN A 1 113 ? 28.470 114.904 25.061 1.00 45.40 114 ASN A C 1
ATOM 863 O O . ASN A 1 113 ? 28.260 116.040 24.646 1.00 47.46 114 ASN A O 1
ATOM 868 N N . THR A 1 114 ? 29.140 114.670 26.210 1.00 42.98 115 THR A N 1
ATOM 869 C CA . THR A 1 114 ? 29.760 115.758 26.973 1.00 62.83 115 THR A CA 1
ATOM 870 C C . THR A 1 114 ? 31.214 115.865 26.532 1.00 57.82 115 THR A C 1
ATOM 871 O O . THR A 1 114 ? 31.631 116.916 26.059 1.00 56.61 115 THR A O 1
ATOM 875 N N . HIS B 1 8 ? 42.864 102.308 11.381 1.00 85.52 9 HIS B N 1
ATOM 876 C CA . HIS B 1 8 ? 41.743 103.222 11.130 1.00 85.17 9 HIS B CA 1
ATOM 877 C C . HIS B 1 8 ? 42.125 104.700 11.429 1.00 85.78 9 HIS B C 1
ATOM 878 O O . HIS B 1 8 ? 42.874 105.292 10.644 1.00 86.45 9 HIS B O 1
ATOM 885 N N . HIS B 1 9 ? 41.642 105.283 12.548 1.00 78.23 10 HIS B N 1
ATOM 886 C CA . HIS B 1 9 ? 41.995 106.645 12.977 1.00 76.10 10 HIS B CA 1
ATOM 887 C C . HIS B 1 9 ? 42.980 106.549 14.156 1.00 68.93 10 HIS B C 1
ATOM 888 O O . HIS B 1 9 ? 43.049 107.434 15.021 1.00 69.42 10 HIS B O 1
ATOM 895 N N . HIS B 1 10 ? 43.706 105.421 14.180 1.00 54.93 11 HIS B N 1
ATOM 896 C CA . HIS B 1 10 ? 44.726 104.974 15.133 1.00 49.52 11 HIS B CA 1
ATOM 897 C C . HIS B 1 10 ? 45.825 104.246 14.331 1.00 49.31 11 HIS B C 1
ATOM 898 O O . HIS B 1 10 ? 45.630 103.923 13.158 1.00 48.73 11 HIS B O 1
ATOM 905 N N . SER B 1 11 ? 46.968 104.010 14.965 1.00 43.63 12 SER B N 1
ATOM 906 C CA . SER B 1 11 ? 48.122 103.324 14.388 1.00 41.26 12 SER B CA 1
ATOM 907 C C . SER B 1 11 ? 47.773 101.893 13.923 1.00 41.46 12 SER B C 1
ATOM 908 O O . SER B 1 11 ? 46.999 101.198 14.584 1.00 40.60 12 SER B O 1
ATOM 911 N N . SER B 1 12 ? 48.408 101.446 12.839 1.00 36.07 13 SER B N 1
ATOM 912 C CA . SER B 1 12 ? 48.258 100.076 12.322 1.00 35.71 13 SER B CA 1
ATOM 913 C C . SER B 1 12 ? 48.946 99.016 13.230 1.00 38.76 13 SER B C 1
ATOM 914 O O . SER B 1 12 ? 48.754 97.822 13.012 1.00 38.44 13 SER B O 1
ATOM 917 N N . GLY B 1 13 ? 49.701 99.475 14.237 1.00 32.75 14 GLY B N 1
ATOM 918 C CA . GLY B 1 13 ? 50.370 98.634 15.218 1.00 31.34 14 GLY B CA 1
ATOM 919 C C . GLY B 1 13 ? 49.482 98.341 16.408 1.00 35.13 14 GLY B C 1
ATOM 920 O O . GLY B 1 13 ? 49.864 97.592 17.321 1.00 34.39 14 GLY B O 1
ATOM 921 N N . LEU B 1 14 ? 48.310 98.976 16.422 1.00 32.17 15 LEU B N 1
ATOM 922 C CA . LEU B 1 14 ? 47.271 98.787 17.432 1.00 31.81 15 LEU B CA 1
ATOM 923 C C . LEU B 1 14 ? 46.073 98.117 16.761 1.00 34.55 15 LEU B C 1
ATOM 924 O O . LEU B 1 14 ? 45.717 98.446 15.627 1.00 33.45 15 LEU B O 1
ATOM 929 N N . VAL B 1 15 ? 45.479 97.158 17.445 1.00 30.68 16 VAL B N 1
ATOM 930 C CA . VAL B 1 15 ? 44.285 96.456 16.946 1.00 29.63 16 VAL B CA 1
ATOM 931 C C . VAL B 1 15 ? 43.205 96.499 18.036 1.00 35.55 16 VAL B C 1
ATOM 932 O O . VAL B 1 15 ? 43.552 96.611 19.221 1.00 34.89 16 VAL B O 1
ATOM 936 N N . PRO B 1 16 ? 41.905 96.347 17.692 1.00 32.82 17 PRO B N 1
ATOM 937 C CA . PRO B 1 16 ? 40.894 96.328 18.763 1.00 31.26 17 PRO B CA 1
ATOM 938 C C . PRO B 1 16 ? 41.087 95.111 19.641 1.00 34.15 17 PRO B C 1
ATOM 939 O O . PRO B 1 16 ? 41.335 94.030 19.146 1.00 36.61 17 PRO B O 1
ATOM 943 N N . ARG B 1 17 ? 40.946 95.279 20.940 1.00 29.43 18 ARG B N 1
ATOM 944 C CA . ARG B 1 17 ? 40.941 94.182 21.879 1.00 27.75 18 ARG B CA 1
ATOM 945 C C . ARG B 1 17 ? 39.700 93.341 21.558 1.00 33.03 18 ARG B C 1
ATOM 946 O O . ARG B 1 17 ? 38.617 93.887 21.306 1.00 32.41 18 ARG B O 1
ATOM 954 N N . GLY B 1 18 ? 39.901 92.028 21.511 1.00 31.13 19 GLY B N 1
ATOM 955 C CA . GLY B 1 18 ? 38.873 91.031 21.277 1.00 29.63 19 GLY B CA 1
ATOM 956 C C . GLY B 1 18 ? 38.272 90.521 22.580 1.00 33.80 19 GLY B C 1
ATOM 957 O O . GLY B 1 18 ? 38.833 90.691 23.661 1.00 32.90 19 GLY B O 1
ATOM 958 N N . SER B 1 19 ? 37.135 89.859 22.458 1.00 32.84 20 SER B N 1
ATOM 959 C CA . SER B 1 19 ? 36.356 89.251 23.519 1.00 32.64 20 SER B CA 1
ATOM 960 C C . SER B 1 19 ? 35.845 87.904 23.034 1.00 38.24 20 SER B C 1
ATOM 961 O O . SER B 1 19 ? 35.513 87.749 21.844 1.00 36.74 20 SER B O 1
ATOM 964 N N . HIS B 1 20 ? 35.691 86.949 23.974 1.00 37.45 21 HIS B N 1
ATOM 965 C CA . HIS B 1 20 ? 35.122 85.627 23.646 1.00 38.00 21 HIS B CA 1
ATOM 966 C C . HIS B 1 20 ? 33.611 85.725 23.305 1.00 42.29 21 HIS B C 1
ATOM 967 O O . HIS B 1 20 ? 33.064 84.858 22.620 1.00 41.56 21 HIS B O 1
ATOM 974 N N . MET B 1 21 ? 32.991 86.856 23.676 1.00 39.10 22 MET B N 1
ATOM 975 C CA . MET B 1 21 ? 31.598 87.172 23.358 1.00 39.80 22 MET B CA 1
ATOM 976 C C . MET B 1 21 ? 31.377 87.464 21.874 1.00 42.08 22 MET B C 1
ATOM 977 O O . MET B 1 21 ? 30.248 87.399 21.395 1.00 43.41 22 MET B O 1
ATOM 982 N N . PHE B 1 22 ? 32.447 87.821 21.154 1.00 37.29 23 PHE B N 1
ATOM 983 C CA . PHE B 1 22 ? 32.384 88.199 19.744 1.00 36.06 23 PHE B CA 1
ATOM 984 C C . PHE B 1 22 ? 33.551 87.614 18.949 1.00 39.52 23 PHE B C 1
ATOM 985 O O . PHE B 1 22 ? 34.656 88.141 19.004 1.00 41.49 23 PHE B O 1
ATOM 993 N N . LEU B 1 23 ? 33.315 86.525 18.224 1.00 34.33 24 LEU B N 1
ATOM 994 C CA . LEU B 1 23 ? 34.378 85.867 17.459 1.00 32.52 24 LEU B CA 1
ATOM 995 C C . LEU B 1 23 ? 34.323 86.323 16.023 1.00 34.49 24 LEU B C 1
ATOM 996 O O . LEU B 1 23 ? 33.244 86.396 15.448 1.00 31.95 24 LEU B O 1
ATOM 1001 N N . THR B 1 24 ? 35.473 86.681 15.455 1.00 32.75 25 THR B N 1
ATOM 1002 C CA . THR B 1 24 ? 35.523 87.185 14.086 1.00 34.01 25 THR B CA 1
ATOM 1003 C C . THR B 1 24 ? 36.466 86.294 13.254 1.00 39.21 25 THR B C 1
ATOM 1004 O O . THR B 1 24 ? 37.581 85.992 13.662 1.00 37.61 25 THR B O 1
ATOM 1008 N N . PHE B 1 25 ? 35.950 85.801 12.128 1.00 39.03 26 PHE B N 1
ATOM 1009 C CA . PHE B 1 25 ? 36.665 84.910 11.208 1.00 40.69 26 PHE B CA 1
ATOM 1010 C C . PHE B 1 25 ? 36.849 85.662 9.905 1.00 50.21 26 PHE B C 1
ATOM 1011 O O . PHE B 1 25 ? 35.882 85.945 9.193 1.00 46.39 26 PHE B O 1
ATOM 1019 N N . PRO B 1 26 ? 38.099 86.118 9.672 1.00 55.32 27 PRO B N 1
ATOM 1020 C CA . PRO B 1 26 ? 38.349 87.068 8.564 1.00 57.85 27 PRO B CA 1
ATOM 1021 C C . PRO B 1 26 ? 38.322 86.514 7.136 1.00 66.31 27 PRO B C 1
ATOM 1022 O O . PRO B 1 26 ? 37.683 87.098 6.244 1.00 66.24 27 PRO B O 1
ATOM 1026 N N . ASN B 1 27 ? 39.043 85.422 6.920 1.00 65.88 28 ASN B N 1
ATOM 1027 C CA . ASN B 1 27 ? 39.217 84.827 5.602 1.00 67.41 28 ASN B CA 1
ATOM 1028 C C . ASN B 1 27 ? 38.251 83.671 5.394 1.00 71.50 28 ASN B C 1
ATOM 1029 O O . ASN B 1 27 ? 38.669 82.566 5.023 1.00 72.51 28 ASN B O 1
ATOM 1034 N N . VAL B 1 28 ? 36.953 83.924 5.643 1.00 66.15 29 VAL B N 1
ATOM 1035 C CA . VAL B 1 28 ? 35.922 82.902 5.455 1.00 65.22 29 VAL B CA 1
ATOM 1036 C C . VAL B 1 28 ? 35.643 82.765 3.984 1.00 70.37 29 VAL B C 1
ATOM 1037 O O . VAL B 1 28 ? 35.253 83.734 3.322 1.00 70.52 29 VAL B O 1
ATOM 1041 N N . ALA B 1 29 ? 35.874 81.553 3.481 1.00 67.72 30 ALA B N 1
ATOM 1042 C CA . ALA B 1 29 ? 35.680 81.196 2.090 1.00 67.96 30 ALA B CA 1
ATOM 1043 C C . ALA B 1 29 ? 34.222 81.308 1.677 1.00 72.76 30 ALA B C 1
ATOM 1044 O O . ALA B 1 29 ? 33.336 80.874 2.406 1.00 72.09 30 ALA B O 1
ATOM 1046 N N . ILE B 1 30 ? 33.986 81.952 0.535 1.00 70.80 31 ILE B N 1
ATOM 1047 C CA . ILE B 1 30 ? 32.671 82.107 -0.056 1.00 71.17 31 ILE B CA 1
ATOM 1048 C C . ILE B 1 30 ? 32.581 81.172 -1.220 1.00 78.84 31 ILE B C 1
ATOM 1049 O O . ILE B 1 30 ? 33.505 81.047 -2.022 1.00 79.72 31 ILE B O 1
ATOM 1054 N N . THR B 1 31 ? 31.516 80.402 -1.189 1.00 76.63 32 THR B N 1
ATOM 1055 C CA . THR B 1 31 ? 31.124 79.411 -2.149 1.00 76.39 32 THR B CA 1
ATOM 1056 C C . THR B 1 31 ? 30.493 80.191 -3.295 1.00 83.08 32 THR B C 1
ATOM 1057 O O . THR B 1 31 ? 30.298 81.409 -3.186 1.00 83.35 32 THR B O 1
ATOM 1061 N N . ARG B 1 32 ? 30.219 79.517 -4.408 1.00 80.86 33 ARG B N 1
ATOM 1062 C CA . ARG B 1 32 ? 29.747 80.191 -5.609 1.00 80.62 33 ARG B CA 1
ATOM 1063 C C . ARG B 1 32 ? 28.209 80.207 -5.759 1.00 81.79 33 ARG B C 1
ATOM 1064 O O . ARG B 1 32 ? 27.674 80.184 -6.871 1.00 81.70 33 ARG B O 1
ATOM 1072 N N . ASP B 1 33 ? 27.519 80.338 -4.623 1.00 76.31 34 ASP B N 1
ATOM 1073 C CA . ASP B 1 33 ? 26.074 80.565 -4.537 1.00 74.85 34 ASP B CA 1
ATOM 1074 C C . ASP B 1 33 ? 25.827 81.707 -3.557 1.00 74.39 34 ASP B C 1
ATOM 1075 O O . ASP B 1 33 ? 24.688 81.929 -3.138 1.00 73.98 34 ASP B O 1
ATOM 1080 N N . ASN B 1 34 ? 26.926 82.482 -3.265 1.00 67.64 35 ASN B N 1
ATOM 1081 C CA . ASN B 1 34 ? 26.980 83.626 -2.336 1.00 66.23 35 ASN B CA 1
ATOM 1082 C C . ASN B 1 34 ? 26.665 83.134 -0.886 1.00 66.24 35 ASN B C 1
ATOM 1083 O O . ASN B 1 34 ? 25.826 83.692 -0.167 1.00 65.30 35 ASN B O 1
ATOM 1088 N N . ARG B 1 35 ? 27.331 82.024 -0.511 1.00 59.03 36 ARG B N 1
ATOM 1089 C CA . ARG B 1 35 ? 27.162 81.351 0.763 1.00 56.23 36 ARG B CA 1
ATOM 1090 C C . ARG B 1 35 ? 28.510 81.034 1.355 1.00 58.54 36 ARG B C 1
ATOM 1091 O O . ARG B 1 35 ? 29.487 80.951 0.617 1.00 58.93 36 ARG B O 1
ATOM 1099 N N . ILE B 1 36 ? 28.564 80.833 2.682 1.00 52.49 37 ILE B N 1
ATOM 1100 C CA . ILE B 1 36 ? 29.794 80.454 3.353 1.00 52.26 37 ILE B CA 1
ATOM 1101 C C . ILE B 1 36 ? 30.186 79.030 2.950 1.00 57.68 37 ILE B C 1
ATOM 1102 O O . ILE B 1 36 ? 29.328 78.158 2.792 1.00 57.71 37 ILE B O 1
ATOM 1107 N N . ASP B 1 37 ? 31.473 78.807 2.756 1.00 55.17 38 ASP B N 1
ATOM 1108 C CA . ASP B 1 37 ? 31.989 77.477 2.464 1.00 55.95 38 ASP B CA 1
ATOM 1109 C C . ASP B 1 37 ? 32.196 76.813 3.846 1.00 59.45 38 ASP B C 1
ATOM 1110 O O . ASP B 1 37 ? 31.840 77.396 4.873 1.00 60.50 38 ASP B O 1
ATOM 1115 N N . LYS B 1 38 ? 32.796 75.626 3.873 1.00 53.10 39 LYS B N 1
ATOM 1116 C CA . LYS B 1 38 ? 33.085 74.896 5.089 1.00 51.56 39 LYS B CA 1
ATOM 1117 C C . LYS B 1 38 ? 34.189 75.624 5.902 1.00 54.86 39 LYS B C 1
ATOM 1118 O O . LYS B 1 38 ? 35.247 75.925 5.355 1.00 56.11 39 LYS B O 1
ATOM 1124 N N . LEU B 1 39 ? 33.916 75.963 7.179 1.00 49.27 40 LEU B N 1
ATOM 1125 C CA . LEU B 1 39 ? 34.898 76.589 8.067 1.00 48.27 40 LEU B CA 1
ATOM 1126 C C . LEU B 1 39 ? 35.892 75.493 8.480 1.00 54.08 40 LEU B C 1
ATOM 1127 O O . LEU B 1 39 ? 35.561 74.309 8.412 1.00 55.11 40 LEU B O 1
ATOM 1132 N N . SER B 1 40 ? 37.083 75.879 8.963 1.00 50.10 41 SER B N 1
ATOM 1133 C CA . SER B 1 40 ? 38.088 74.940 9.444 1.00 48.97 41 SER B CA 1
ATOM 1134 C C . SER B 1 40 ? 37.593 74.251 10.721 1.00 54.93 41 SER B C 1
ATOM 1135 O O . SER B 1 40 ? 36.805 74.847 11.465 1.00 55.64 41 SER B O 1
ATOM 1138 N N . GLU B 1 41 ? 38.070 73.023 10.994 1.00 51.76 42 GLU B N 1
ATOM 1139 C CA . GLU B 1 41 ? 37.712 72.296 12.208 1.00 51.72 42 GLU B CA 1
ATOM 1140 C C . GLU B 1 41 ? 38.135 73.100 13.431 1.00 52.48 42 GLU B C 1
ATOM 1141 O O . GLU B 1 41 ? 37.403 73.102 14.413 1.00 53.12 42 GLU B O 1
ATOM 1147 N N . ASN B 1 42 ? 39.273 73.818 13.357 1.00 46.69 43 ASN B N 1
ATOM 1148 C CA . ASN B 1 42 ? 39.752 74.683 14.442 1.00 46.08 43 ASN B CA 1
ATOM 1149 C C . ASN B 1 42 ? 38.763 75.835 14.702 1.00 46.12 43 ASN B C 1
ATOM 1150 O O . ASN B 1 42 ? 38.495 76.137 15.858 1.00 46.38 43 ASN B O 1
ATOM 1155 N N . ASP B 1 43 ? 38.206 76.435 13.630 1.00 39.92 44 ASP B N 1
ATOM 1156 C CA . ASP B 1 43 ? 37.214 77.509 13.701 1.00 39.86 44 ASP B CA 1
ATOM 1157 C C . ASP B 1 43 ? 35.916 77.019 14.345 1.00 45.55 44 ASP B C 1
ATOM 1158 O O . ASP B 1 43 ? 35.429 77.642 15.295 1.00 46.20 44 ASP B O 1
ATOM 1163 N N . LEU B 1 44 ? 35.409 75.856 13.885 1.00 42.33 45 LEU B N 1
ATOM 1164 C CA . LEU B 1 44 ? 34.211 75.210 14.441 1.00 41.62 45 LEU B CA 1
ATOM 1165 C C . LEU B 1 44 ? 34.410 74.816 15.899 1.00 46.40 45 LEU B C 1
ATOM 1166 O O . LEU B 1 44 ? 33.516 75.065 16.716 1.00 47.49 45 LEU B O 1
ATOM 1171 N N . GLU B 1 45 ? 35.607 74.292 16.247 1.00 41.47 46 GLU B N 1
ATOM 1172 C CA . GLU B 1 45 ? 35.913 73.927 17.631 1.00 41.20 46 GLU B CA 1
ATOM 1173 C C . GLU B 1 45 ? 35.979 75.151 18.534 1.00 44.72 46 GLU B C 1
ATOM 1174 O O . GLU B 1 45 ? 35.469 75.110 19.659 1.00 46.34 46 GLU B O 1
ATOM 1180 N N . LEU B 1 46 ? 36.535 76.267 18.019 1.00 37.01 47 LEU B N 1
ATOM 1181 C CA . LEU B 1 46 ? 36.575 77.512 18.774 1.00 34.02 47 LEU B CA 1
ATOM 1182 C C . LEU B 1 46 ? 35.125 78.013 19.041 1.00 37.92 47 LEU B C 1
ATOM 1183 O O . LEU B 1 46 ? 34.813 78.415 20.169 1.00 38.97 47 LEU B O 1
ATOM 1188 N N . ILE B 1 47 ? 34.253 77.966 18.022 1.00 31.64 48 I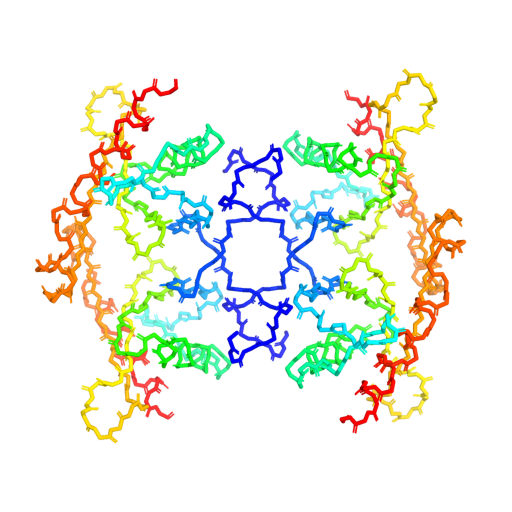LE B N 1
ATOM 1189 C CA . ILE B 1 47 ? 32.865 78.407 18.180 1.00 32.01 48 ILE B CA 1
ATOM 1190 C C . ILE B 1 47 ? 32.143 77.537 19.209 1.00 38.00 48 ILE B C 1
ATOM 1191 O O . ILE B 1 47 ? 31.570 78.079 20.161 1.00 37.92 48 ILE B O 1
ATOM 1196 N N . ARG B 1 48 ? 32.246 76.193 19.052 1.00 34.50 49 ARG B N 1
ATOM 1197 C CA . ARG B 1 48 ? 31.667 75.188 19.941 1.00 34.16 49 ARG B CA 1
ATOM 1198 C C . ARG B 1 48 ? 32.120 75.377 21.387 1.00 40.88 49 ARG B C 1
ATOM 1199 O O . ARG B 1 48 ? 31.262 75.561 22.254 1.00 42.97 49 ARG B O 1
ATOM 1207 N N . ASP B 1 49 ? 33.447 75.395 21.643 1.00 38.16 50 ASP B N 1
ATOM 1208 C CA . ASP B 1 49 ? 34.012 75.600 22.983 1.00 39.69 50 ASP B CA 1
ATOM 1209 C C . ASP B 1 49 ? 33.547 76.899 23.633 1.00 42.31 50 ASP B C 1
ATOM 1210 O O . ASP B 1 49 ? 33.182 76.889 24.809 1.00 43.32 50 ASP B O 1
ATOM 1215 N N . THR B 1 50 ? 33.542 78.005 22.879 1.00 36.93 51 THR B N 1
ATOM 1216 C CA . THR B 1 50 ? 33.131 79.320 23.393 1.00 36.12 51 THR B CA 1
ATOM 1217 C C . THR B 1 50 ? 31.649 79.306 23.752 1.00 40.82 51 THR B C 1
ATOM 1218 O O . THR B 1 50 ? 31.302 79.785 24.829 1.00 42.60 51 THR B O 1
ATOM 1222 N N . ALA B 1 51 ? 30.779 78.734 22.875 1.00 36.16 52 ALA B N 1
ATOM 1223 C CA . ALA B 1 51 ? 29.339 78.633 23.139 1.00 35.66 52 ALA B CA 1
ATOM 1224 C C . ALA B 1 51 ? 29.093 77.758 24.390 1.00 42.20 52 ALA B C 1
ATOM 1225 O O . ALA B 1 51 ? 28.304 78.138 25.251 1.00 41.57 52 ALA B O 1
ATOM 1227 N N . ILE B 1 52 ? 29.834 76.631 24.522 1.00 41.22 53 ILE B N 1
ATOM 1228 C CA . ILE B 1 52 ? 29.738 75.744 25.677 1.00 41.86 53 ILE B CA 1
ATOM 1229 C C . ILE B 1 52 ? 30.052 76.498 26.979 1.00 48.56 53 ILE B C 1
ATOM 1230 O O . ILE B 1 52 ? 29.245 76.475 27.922 1.00 47.73 53 ILE B O 1
ATOM 1235 N N . GLN B 1 53 ? 31.188 77.211 26.999 1.00 47.28 54 GLN B N 1
ATOM 1236 C CA . GLN B 1 53 ? 31.639 77.991 28.157 1.00 47.10 54 GLN B CA 1
ATOM 1237 C C . GLN B 1 53 ? 30.674 79.111 28.559 1.00 50.14 54 GLN B C 1
ATOM 1238 O O . GLN B 1 53 ? 30.752 79.583 29.691 1.00 51.16 54 GLN B O 1
ATOM 1244 N N . ASN B 1 54 ? 29.737 79.493 27.665 1.00 44.59 55 ASN B N 1
ATOM 1245 C CA . ASN B 1 54 ? 28.732 80.530 27.906 1.00 43.61 55 ASN B CA 1
ATOM 1246 C C . ASN B 1 54 ? 27.367 79.945 28.323 1.00 48.34 55 ASN B C 1
ATOM 1247 O O . ASN B 1 54 ? 26.375 80.670 28.437 1.00 48.05 55 ASN B O 1
ATOM 1252 N N . GLY B 1 55 ? 27.357 78.635 28.570 1.00 46.39 56 GLY B N 1
ATOM 1253 C CA . GLY B 1 55 ? 26.230 77.833 29.038 1.00 46.24 56 GLY B CA 1
ATOM 1254 C C . GLY B 1 55 ? 24.844 78.149 28.523 1.00 52.61 56 GLY B C 1
ATOM 1255 O O . GLY B 1 55 ? 23.947 78.456 29.315 1.00 54.98 56 GLY B O 1
ATOM 1256 N N . GLY B 1 56 ? 24.655 78.052 27.205 1.00 46.53 57 GLY B N 1
ATOM 1257 C CA . GLY B 1 56 ? 23.356 78.283 26.573 1.00 43.86 57 GLY B CA 1
ATOM 1258 C C . GLY B 1 56 ? 23.051 79.723 26.225 1.00 44.17 57 GLY B C 1
ATOM 1259 O O . GLY B 1 56 ? 22.068 79.988 25.527 1.00 43.89 57 GLY B O 1
ATOM 1260 N N . ARG B 1 57 ? 23.854 80.668 26.736 1.00 39.82 58 ARG B N 1
ATOM 1261 C CA . ARG B 1 57 ? 23.688 82.087 26.418 1.00 40.06 58 ARG B CA 1
ATOM 1262 C C . ARG B 1 57 ? 24.399 82.338 25.105 1.00 43.49 58 ARG B C 1
ATOM 1263 O O . ARG B 1 57 ? 25.456 81.746 24.834 1.00 43.57 58 ARG B O 1
ATOM 1271 N N . LYS B 1 58 ? 23.815 83.205 24.296 1.00 38.25 59 LYS B N 1
ATOM 1272 C CA . LYS B 1 58 ? 24.341 83.534 22.984 1.00 37.87 59 LYS B CA 1
ATOM 1273 C C . LYS B 1 58 ? 25.704 84.217 22.975 1.00 41.78 59 LYS B C 1
ATOM 1274 O O . LYS B 1 58 ? 25.982 85.090 23.803 1.00 42.71 59 LYS B O 1
ATOM 1280 N N . ILE B 1 59 ? 26.549 83.800 22.021 1.00 36.00 60 ILE B N 1
ATOM 1281 C CA . ILE B 1 59 ? 27.818 84.443 21.665 1.00 33.86 60 ILE B CA 1
ATOM 1282 C C . ILE B 1 59 ? 27.594 84.958 20.245 1.00 33.80 60 ILE B C 1
ATOM 1283 O O . ILE B 1 59 ? 26.694 84.464 19.535 1.00 31.25 60 ILE B O 1
ATOM 1288 N N . GLN B 1 60 ? 28.391 85.951 19.823 1.00 29.66 61 GLN B N 1
ATOM 1289 C CA . GLN B 1 60 ? 28.273 86.471 18.463 1.00 28.72 61 GLN B CA 1
ATOM 1290 C C . GLN B 1 60 ? 29.443 86.015 17.612 1.00 32.16 61 GLN B C 1
ATOM 1291 O O . GLN B 1 60 ? 30.575 85.912 18.084 1.00 31.99 61 GLN B O 1
ATOM 1297 N N . VAL B 1 61 ? 29.158 85.720 16.361 1.00 29.81 62 VAL B N 1
ATOM 1298 C CA . VAL B 1 61 ? 30.142 85.243 15.408 1.00 30.79 62 VAL B CA 1
ATOM 1299 C C . VAL B 1 61 ? 30.018 86.084 14.141 1.00 35.85 62 VAL B C 1
ATOM 1300 O O . VAL B 1 61 ? 28.931 86.190 13.570 1.00 35.16 62 VAL B O 1
ATOM 1304 N N . GLN B 1 62 ? 31.118 86.722 13.736 1.00 32.76 63 GLN B N 1
ATOM 1305 C CA . GLN B 1 62 ? 31.158 87.514 12.525 1.00 32.44 63 GLN B CA 1
ATOM 1306 C C . GLN B 1 62 ? 31.841 86.680 11.466 1.00 37.40 63 GLN B C 1
ATOM 1307 O O . GLN B 1 62 ? 32.984 86.244 11.640 1.00 34.72 63 GLN B O 1
ATOM 1313 N N . LEU B 1 63 ? 31.104 86.384 10.405 1.00 37.75 64 LEU B N 1
ATOM 1314 C CA . LEU B 1 63 ? 31.572 85.621 9.242 1.00 39.10 64 LEU B CA 1
ATOM 1315 C C . LEU B 1 63 ? 31.453 86.590 8.101 1.00 47.07 64 LEU B C 1
ATOM 1316 O O . LEU B 1 63 ? 30.356 87.075 7.814 1.00 45.64 64 LEU B O 1
ATOM 1321 N N . ARG B 1 64 ? 32.600 86.930 7.496 1.00 48.92 65 ARG B N 1
ATOM 1322 C CA . ARG B 1 64 ? 32.684 87.966 6.465 1.00 50.25 65 ARG B CA 1
ATOM 1323 C C . ARG B 1 64 ? 32.183 89.298 7.098 1.00 54.09 65 ARG B C 1
ATOM 1324 O O . ARG B 1 64 ? 32.765 89.745 8.090 1.00 53.06 65 ARG B O 1
ATOM 1332 N N . ASP B 1 65 ? 31.064 89.839 6.614 1.00 51.53 66 ASP B N 1
ATOM 1333 C CA . ASP B 1 65 ? 30.508 91.089 7.120 1.00 52.05 66 ASP B CA 1
ATOM 1334 C C . ASP B 1 65 ? 29.137 90.916 7.813 1.00 53.30 66 ASP B C 1
ATOM 1335 O O . ASP B 1 65 ? 28.498 91.914 8.149 1.00 54.85 66 ASP B O 1
ATOM 1340 N N . LEU B 1 66 ? 28.700 89.668 8.066 1.00 45.37 67 LEU B N 1
ATOM 1341 C CA . LEU B 1 66 ? 27.432 89.444 8.775 1.00 42.49 67 LEU B CA 1
ATOM 1342 C C . LEU B 1 66 ? 27.651 88.854 10.163 1.00 40.93 67 LEU B C 1
ATOM 1343 O O . LEU B 1 66 ? 28.650 88.176 10.382 1.00 38.15 67 LEU B O 1
ATOM 1348 N N . LEU B 1 67 ? 26.733 89.158 11.106 1.00 37.24 68 LEU B N 1
ATOM 1349 C CA . LEU B 1 67 ? 26.741 88.691 12.498 1.00 35.95 68 LEU B CA 1
ATOM 1350 C C . LEU B 1 67 ? 25.749 87.573 12.702 1.00 40.74 68 LEU B C 1
ATOM 1351 O O . LEU B 1 67 ? 24.600 87.681 12.286 1.00 40.88 68 LEU B O 1
ATOM 1356 N N . TYR B 1 68 ? 26.178 86.541 13.415 1.00 38.30 69 TYR B N 1
ATOM 1357 C CA . TYR B 1 68 ? 25.396 85.350 13.762 1.00 38.22 69 TYR B CA 1
ATOM 1358 C C . TYR B 1 68 ? 25.417 85.155 15.269 1.00 38.51 69 TYR B C 1
ATOM 1359 O O . TYR B 1 68 ? 26.407 85.484 15.915 1.00 37.66 69 TYR B O 1
ATOM 1368 N N . GLU B 1 69 ? 24.320 84.668 15.818 1.00 33.57 70 GLU B N 1
ATOM 1369 C CA . GLU B 1 69 ? 24.187 84.385 17.251 1.00 33.31 70 GLU B CA 1
ATOM 1370 C C . GLU B 1 69 ? 24.225 82.891 17.410 1.00 38.52 70 GLU B C 1
ATOM 1371 O O . GLU B 1 69 ? 23.511 82.184 16.691 1.00 38.51 70 GLU B O 1
ATOM 1377 N N . VAL B 1 70 ? 25.128 82.393 18.272 1.00 34.24 71 VAL B N 1
ATOM 1378 C CA . VAL B 1 70 ? 25.249 80.963 18.468 1.00 32.89 71 VAL B CA 1
ATOM 1379 C C . VAL B 1 70 ? 25.212 80.622 19.960 1.00 39.16 71 VAL B C 1
ATOM 1380 O O . VAL B 1 70 ? 25.759 81.340 20.800 1.00 38.67 71 VAL B O 1
ATOM 1384 N N . SER B 1 71 ? 24.485 79.541 20.281 1.00 37.74 72 SER B N 1
ATOM 1385 C CA . SER B 1 71 ? 24.370 79.009 21.628 1.00 37.80 72 SER B CA 1
ATOM 1386 C C . SER B 1 71 ? 24.404 77.515 21.594 1.00 41.30 72 SER B C 1
ATOM 1387 O O . SER B 1 71 ? 24.052 76.929 20.582 1.00 40.30 72 SER B O 1
ATOM 1390 N N . ASN B 1 72 ? 24.881 76.888 22.677 1.00 39.40 73 ASN B N 1
ATOM 1391 C CA . ASN B 1 72 ? 24.830 75.433 22.811 1.00 39.49 73 ASN B CA 1
ATOM 1392 C C . ASN B 1 72 ? 23.497 75.193 23.543 1.00 45.31 73 ASN B C 1
ATOM 1393 O O . ASN B 1 72 ? 22.679 76.125 23.582 1.00 43.98 73 ASN B O 1
ATOM 1398 N N . ARG B 1 73 ? 23.252 73.982 24.113 1.00 44.45 74 ARG B N 1
ATOM 1399 C CA . ARG B 1 73 ? 21.982 73.692 24.822 1.00 43.99 74 ARG B CA 1
ATOM 1400 C C . ARG B 1 73 ? 20.770 74.018 23.932 1.00 48.45 74 ARG B C 1
ATOM 1401 O O . ARG B 1 73 ? 19.808 74.661 24.382 1.00 48.12 74 ARG B O 1
ATOM 1409 N N . ALA B 1 74 ? 20.852 73.633 22.641 1.00 44.67 75 ALA B N 1
ATOM 1410 C CA . ALA B 1 74 ? 19.757 73.857 21.688 1.00 43.87 75 ALA B CA 1
ATOM 1411 C C . ALA B 1 74 ? 18.582 72.949 22.100 1.00 48.55 75 ALA B C 1
ATOM 1412 O O . ALA B 1 74 ? 17.430 73.337 21.965 1.00 48.17 75 ALA B O 1
ATOM 1414 N N . VAL B 1 75 ? 18.910 71.758 22.648 1.00 46.06 76 VAL B N 1
ATOM 1415 C CA . VAL B 1 75 ? 18.005 70.758 23.227 1.00 46.03 76 VAL B CA 1
ATOM 1416 C C . VAL B 1 75 ? 18.552 70.339 24.605 1.00 53.28 76 VAL B C 1
ATOM 1417 O O . VAL B 1 75 ? 19.773 70.321 24.814 1.00 54.65 76 VAL B O 1
ATOM 1421 N N . GLU B 1 76 ? 17.639 69.969 25.516 1.00 49.82 77 GLU B N 1
ATOM 1422 C CA . GLU B 1 76 ? 17.932 69.496 26.866 1.00 49.94 77 GLU B CA 1
ATOM 1423 C C . GLU B 1 76 ? 18.639 68.171 26.769 1.00 54.44 77 GLU B C 1
ATOM 1424 O O . GLU B 1 76 ? 18.371 67.427 25.837 1.00 53.10 77 GLU B O 1
ATOM 1430 N N . GLY B 1 77 ? 19.524 67.891 27.719 1.00 56.08 78 GLY B N 1
ATOM 1431 C CA . GLY B 1 77 ? 20.248 66.622 27.820 1.00 58.55 78 GLY B CA 1
ATOM 1432 C C . GLY B 1 77 ? 21.596 66.573 27.138 1.00 68.12 78 GLY B C 1
ATOM 1433 O O . GLY B 1 77 ? 22.511 65.876 27.590 1.00 67.51 78 GLY B O 1
ATOM 1434 N N . ASP B 1 78 ? 21.709 67.275 26.016 1.00 69.71 79 ASP B N 1
ATOM 1435 C CA . ASP B 1 78 ? 22.936 67.307 25.232 1.00 70.69 79 ASP B CA 1
ATOM 1436 C C . ASP B 1 78 ? 23.401 68.743 25.043 1.00 74.95 79 ASP B C 1
ATOM 1437 O O . ASP B 1 78 ? 22.789 69.530 24.288 1.00 75.30 79 ASP B O 1
ATOM 1442 N N . ASN B 1 79 ? 24.472 69.066 25.816 1.00 70.43 80 ASN B N 1
ATOM 1443 C CA . ASN B 1 79 ? 25.192 70.345 25.910 1.00 69.58 80 ASN B CA 1
ATOM 1444 C C . ASN B 1 79 ? 25.951 70.656 24.625 1.00 69.22 80 ASN B C 1
ATOM 1445 O O . ASN B 1 79 ? 26.227 71.821 24.359 1.00 68.77 80 ASN B O 1
ATOM 1450 N N . ASN B 1 80 ? 26.276 69.614 23.826 1.00 62.02 81 ASN B N 1
ATOM 1451 C CA . ASN B 1 80 ? 26.967 69.764 22.546 1.00 59.25 81 ASN B CA 1
ATOM 1452 C C . ASN B 1 80 ? 25.996 69.739 21.353 1.00 55.51 81 ASN B C 1
ATOM 1453 O O . ASN B 1 80 ? 26.238 69.047 20.365 1.00 54.88 81 ASN B O 1
ATOM 1458 N N . THR B 1 81 ? 24.903 70.528 21.458 1.00 47.68 82 THR B N 1
ATOM 1459 C CA . THR B 1 81 ? 23.911 70.782 20.400 1.00 46.67 82 THR B CA 1
ATOM 1460 C C . THR B 1 81 ? 23.857 72.304 20.193 1.00 46.74 82 THR B C 1
ATOM 1461 O O . THR B 1 81 ? 23.658 73.043 21.158 1.00 46.60 82 THR B O 1
ATOM 1465 N N . PHE B 1 82 ? 24.039 72.764 18.950 1.00 38.96 83 PHE B N 1
ATOM 1466 C CA . PHE B 1 82 ? 24.159 74.199 18.684 1.00 36.87 83 PHE B CA 1
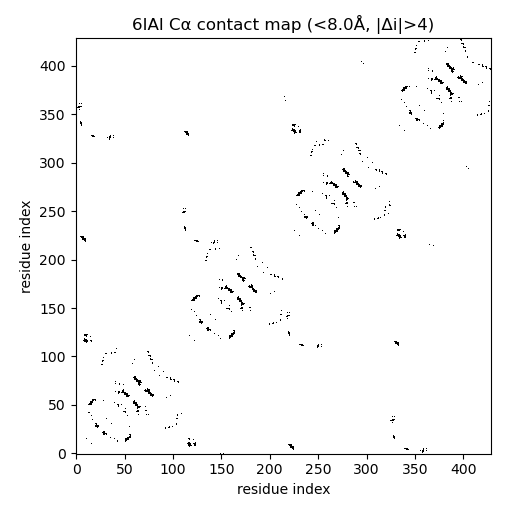ATOM 1467 C C . PHE B 1 82 ? 23.070 74.770 17.795 1.00 40.02 83 PHE B C 1
ATOM 1468 O O . PHE B 1 82 ? 22.699 74.155 16.792 1.00 40.05 83 PHE B O 1
ATOM 1476 N N . LYS B 1 83 ? 22.588 75.965 18.172 1.00 35.64 84 LYS B N 1
ATOM 1477 C CA . LYS B 1 83 ? 21.589 76.737 17.456 1.00 36.73 84 LYS B CA 1
ATOM 1478 C C . LYS B 1 83 ? 22.216 78.033 16.911 1.00 41.61 84 LYS B C 1
ATOM 1479 O O . LYS B 1 83 ? 22.977 78.705 17.612 1.00 39.48 84 LYS B O 1
ATOM 1485 N N . VAL B 1 84 ? 21.858 78.381 15.661 1.00 38.58 85 VAL B N 1
ATOM 1486 C CA . VAL B 1 84 ? 22.312 79.585 14.978 1.00 37.95 85 VAL B CA 1
ATOM 1487 C C . VAL B 1 84 ? 21.111 80.422 14.604 1.00 44.04 85 VAL B C 1
ATOM 1488 O O . VAL B 1 84 ? 20.189 79.924 13.960 1.00 45.55 85 VAL B O 1
ATOM 1492 N N . SER B 1 85 ? 21.126 81.688 15.022 1.00 40.33 86 SER B N 1
ATOM 1493 C CA . SER B 1 85 ? 20.131 82.703 14.690 1.00 40.66 86 SER B CA 1
ATOM 1494 C C . SER B 1 85 ? 20.863 84.008 14.311 1.00 45.60 86 SER B C 1
ATOM 1495 O O . SER B 1 85 ? 22.088 84.036 14.263 1.00 42.92 86 SER B O 1
ATOM 1498 N N . PHE B 1 86 ? 20.114 85.058 14.005 1.00 45.53 87 PHE B N 1
ATOM 1499 C CA . PHE B 1 86 ? 20.658 86.376 13.712 1.00 46.90 87 PHE B CA 1
ATOM 1500 C C . PHE B 1 86 ? 19.615 87.405 14.046 1.00 51.59 87 PHE B C 1
ATOM 1501 O O . PHE B 1 86 ? 18.423 87.104 14.009 1.00 48.72 87 PHE B O 1
ATOM 1509 N N . SER B 1 87 ? 20.056 88.615 14.389 1.00 52.42 88 SER B N 1
ATOM 1510 C CA . SER B 1 87 ? 19.149 89.708 14.728 1.00 53.59 88 SER B CA 1
ATOM 1511 C C . SER B 1 87 ? 19.751 91.035 14.303 1.00 59.09 88 SER B C 1
ATOM 1512 O O . SER B 1 87 ? 20.976 91.189 14.351 1.00 58.44 88 SER B O 1
ATOM 1515 N N . THR B 1 88 ? 18.892 91.974 13.879 1.00 57.56 89 THR B N 1
ATOM 1516 C CA . THR B 1 88 ? 19.277 93.324 13.471 1.00 58.63 89 THR B CA 1
ATOM 1517 C C . THR B 1 88 ? 18.132 94.333 13.644 1.00 65.94 89 THR B C 1
ATOM 1518 O O . THR B 1 88 ? 16.960 93.972 13.553 1.00 63.75 89 THR B O 1
ATOM 1522 N N . THR B 1 89 ? 18.496 95.604 13.891 1.00 67.48 90 THR B N 1
ATOM 1523 C CA . THR B 1 89 ? 17.579 96.749 13.955 1.00 69.21 90 THR B CA 1
ATOM 1524 C C . THR B 1 89 ? 17.626 97.410 12.556 1.00 77.77 90 THR B C 1
ATOM 1525 O O . THR B 1 89 ? 16.636 98.012 12.132 1.00 79.20 90 THR B O 1
ATOM 1529 N N . ASP B 1 90 ? 18.782 97.265 11.844 1.00 75.34 91 ASP B N 1
ATOM 1530 C CA . ASP B 1 90 ? 19.071 97.775 10.498 1.00 76.06 91 ASP B CA 1
ATOM 1531 C C . ASP B 1 90 ? 18.158 97.106 9.435 1.00 83.02 91 ASP B C 1
ATOM 1532 O O . ASP B 1 90 ? 18.518 96.066 8.867 1.00 82.82 91 ASP B O 1
ATOM 1537 N N . ARG B 1 91 ? 16.973 97.714 9.180 1.00 81.20 92 ARG B N 1
ATOM 1538 C CA . ARG B 1 91 ? 15.992 97.228 8.200 1.00 81.69 92 ARG B CA 1
ATOM 1539 C C . ARG B 1 91 ? 16.534 97.230 6.769 1.00 85.09 92 ARG B C 1
ATOM 1540 O O . ARG B 1 91 ? 16.183 96.337 5.993 1.00 84.33 92 ARG B O 1
ATOM 1548 N N . ALA B 1 92 ? 17.399 98.222 6.432 1.00 81.15 93 ALA B N 1
ATOM 1549 C CA . ALA B 1 92 ? 18.055 98.334 5.124 1.00 80.51 93 ALA B CA 1
ATOM 1550 C C . ALA B 1 92 ? 18.969 97.125 4.881 1.00 82.33 93 ALA B C 1
ATOM 1551 O O . ALA B 1 92 ? 18.919 96.536 3.800 1.00 82.60 93 ALA B O 1
ATOM 1553 N N . MET B 1 93 ? 19.759 96.727 5.906 1.00 76.56 94 MET B N 1
ATOM 1554 C CA . MET B 1 93 ? 20.642 95.561 5.837 1.00 75.02 94 MET B CA 1
ATOM 1555 C C . MET B 1 93 ? 19.837 94.270 5.762 1.00 74.57 94 MET B C 1
ATOM 1556 O O . MET B 1 93 ? 20.207 93.383 4.996 1.00 74.47 94 MET B O 1
ATOM 1561 N N . PHE B 1 94 ? 18.749 94.156 6.548 1.00 67.11 95 PHE B N 1
ATOM 1562 C CA . PHE B 1 94 ? 17.910 92.971 6.494 1.00 65.13 95 PHE B CA 1
ATOM 1563 C C . PHE B 1 94 ? 17.313 92.830 5.089 1.00 67.17 95 PHE B C 1
ATOM 1564 O O . PHE B 1 94 ? 17.426 91.761 4.498 1.00 66.17 95 PHE B O 1
ATOM 1572 N N . ARG B 1 95 ? 16.731 93.926 4.548 1.00 63.28 96 ARG B N 1
ATOM 1573 C CA . ARG B 1 95 ? 16.120 93.999 3.218 1.00 63.22 96 ARG B CA 1
ATOM 1574 C C . ARG B 1 95 ? 17.096 93.461 2.165 1.00 66.26 96 ARG B C 1
ATOM 1575 O O . ARG B 1 95 ? 16.780 92.553 1.393 1.00 67.25 96 ARG B O 1
ATOM 1583 N N . GLU B 1 96 ? 18.302 93.994 2.203 1.00 60.86 97 GLU B N 1
ATOM 1584 C CA . GLU B 1 96 ? 19.409 93.712 1.311 1.00 60.22 97 GLU B CA 1
ATOM 1585 C C . GLU B 1 96 ? 20.093 92.338 1.474 1.00 63.71 97 GLU B C 1
ATOM 1586 O O . GLU B 1 96 ? 20.621 91.832 0.481 1.00 62.20 97 GLU B O 1
ATOM 1592 N N . ARG B 1 97 ? 20.140 91.759 2.711 1.00 60.22 98 ARG B N 1
ATOM 1593 C CA . ARG B 1 97 ? 20.909 90.528 2.965 1.00 59.56 98 ARG B CA 1
ATOM 1594 C C . ARG B 1 97 ? 20.181 89.309 3.549 1.00 63.09 98 ARG B C 1
ATOM 1595 O O . ARG B 1 97 ? 20.825 88.268 3.671 1.00 61.87 98 ARG B O 1
ATOM 1603 N N . HIS B 1 98 ? 18.895 89.417 3.938 1.00 60.63 99 HIS B N 1
ATOM 1604 C CA . HIS B 1 98 ? 18.156 88.334 4.607 1.00 61.66 99 HIS B CA 1
ATOM 1605 C C . HIS B 1 98 ? 18.299 86.931 3.998 1.00 66.36 99 HIS B C 1
ATOM 1606 O O . HIS B 1 98 ? 18.418 85.979 4.767 1.00 67.24 99 HIS B O 1
ATOM 1613 N N . ILE B 1 99 ? 18.299 86.796 2.651 1.00 61.21 100 ILE B N 1
ATOM 1614 C CA . ILE B 1 99 ? 18.418 85.501 1.959 1.00 59.62 100 ILE B CA 1
ATOM 1615 C C . ILE B 1 99 ? 19.743 84.835 2.305 1.00 59.53 100 ILE B C 1
ATOM 1616 O O . ILE B 1 99 ? 19.740 83.730 2.853 1.00 60.14 100 ILE B O 1
ATOM 1621 N N . GLU B 1 100 ? 20.858 85.514 1.956 1.00 51.81 101 GLU B N 1
ATOM 1622 C CA . GLU B 1 100 ? 22.257 85.172 2.194 1.00 50.59 101 GLU B CA 1
ATOM 1623 C C . GLU B 1 100 ? 22.503 84.908 3.696 1.00 55.04 101 GLU B C 1
ATOM 1624 O O . GLU B 1 100 ? 23.187 83.943 4.035 1.00 54.07 101 GLU B O 1
ATOM 1630 N N . TRP B 1 101 ? 21.925 85.768 4.583 1.00 50.79 102 TRP B N 1
ATOM 1631 C CA . TRP B 1 101 ? 22.042 85.711 6.034 1.00 49.78 102 TRP B CA 1
ATOM 1632 C C . TRP B 1 101 ? 21.446 84.416 6.603 1.00 51.49 102 TRP B C 1
ATOM 1633 O O . TRP B 1 101 ? 22.156 83.679 7.295 1.00 48.97 102 TRP B O 1
ATOM 1644 N N . GLN B 1 102 ? 20.170 84.114 6.246 1.00 48.39 103 GLN B N 1
ATOM 1645 C CA . GLN B 1 102 ? 19.434 82.905 6.645 1.00 47.62 103 GLN B CA 1
ATOM 1646 C C . GLN B 1 102 ? 20.107 81.611 6.178 1.00 52.17 103 GLN B C 1
ATOM 1647 O O . GLN B 1 102 ? 20.233 80.678 6.979 1.00 52.80 103 GLN B O 1
ATOM 1653 N N . GLY B 1 103 ? 20.553 81.586 4.916 1.00 47.80 104 GLY B N 1
ATOM 1654 C CA . GLY B 1 103 ? 21.222 80.439 4.298 1.00 46.67 104 GLY B CA 1
ATOM 1655 C C . GLY B 1 103 ? 22.573 80.142 4.904 1.00 49.62 104 GLY B C 1
ATOM 1656 O O . GLY B 1 103 ? 22.963 78.982 5.034 1.00 49.37 104 GLY B O 1
ATOM 1657 N N . ASN B 1 104 ? 23.293 81.200 5.287 1.00 46.64 105 ASN B N 1
ATOM 1658 C CA . ASN B 1 104 ? 24.576 81.087 5.965 1.00 46.05 105 ASN B CA 1
ATOM 1659 C C . ASN B 1 104 ? 24.354 80.596 7.402 1.00 46.39 105 ASN B C 1
ATOM 1660 O O . ASN B 1 104 ? 25.114 79.753 7.876 1.00 44.82 105 ASN B O 1
ATOM 1665 N N . ALA B 1 105 ? 23.284 81.092 8.063 1.00 40.96 106 ALA B N 1
ATOM 1666 C CA . ALA B 1 105 ? 22.906 80.703 9.425 1.00 39.61 106 ALA B CA 1
ATOM 1667 C C . ALA B 1 105 ? 22.600 79.198 9.474 1.00 44.85 106 ALA B C 1
ATOM 1668 O O . ALA B 1 105 ? 23.107 78.513 10.364 1.00 43.80 106 ALA B O 1
ATOM 1670 N N . ILE B 1 106 ? 21.887 78.668 8.438 1.00 42.42 107 ILE B N 1
ATOM 1671 C CA . ILE B 1 106 ? 21.575 77.237 8.269 1.00 41.31 107 ILE B CA 1
ATOM 1672 C C . ILE B 1 106 ? 22.866 76.439 8.124 1.00 44.31 107 ILE B C 1
ATOM 1673 O O . ILE B 1 106 ? 23.038 75.416 8.790 1.00 44.66 107 ILE B O 1
ATOM 1678 N N . ARG B 1 107 ? 23.762 76.910 7.253 1.00 41.14 108 ARG B N 1
ATOM 1679 C CA . ARG B 1 107 ? 25.043 76.263 6.956 1.00 40.61 108 ARG B CA 1
ATOM 1680 C C . ARG B 1 107 ? 25.950 76.213 8.160 1.00 42.33 108 ARG B C 1
ATOM 1681 O O . ARG B 1 107 ? 26.544 75.166 8.436 1.00 43.03 108 ARG B O 1
ATOM 1689 N N . LEU B 1 108 ? 26.034 77.324 8.903 1.00 36.83 109 LEU B N 1
ATOM 1690 C CA . LEU B 1 108 ? 26.832 77.388 10.130 1.00 35.71 109 LEU B CA 1
ATOM 1691 C C . LEU B 1 108 ? 26.302 76.364 11.152 1.00 39.72 109 LEU B C 1
ATOM 1692 O O . LEU B 1 108 ? 27.094 75.587 11.682 1.00 39.46 109 LEU B O 1
ATOM 1697 N N . GLU B 1 109 ? 24.965 76.303 11.353 1.00 36.34 110 GLU B N 1
ATOM 1698 C CA . GLU B 1 109 ? 24.324 75.340 12.257 1.00 36.58 110 GLU B CA 1
ATOM 1699 C C . GLU B 1 109 ? 24.650 73.906 11.855 1.00 42.77 110 GLU B C 1
ATOM 1700 O O . GLU B 1 109 ? 25.082 73.101 12.690 1.00 43.37 110 GLU B O 1
ATOM 1706 N N . ARG B 1 110 ? 24.516 73.616 10.558 1.00 38.94 111 ARG B N 1
ATOM 1707 C CA . ARG B 1 110 ? 24.788 72.305 9.983 1.00 39.04 111 ARG B CA 1
ATOM 1708 C C . ARG B 1 110 ? 26.229 71.898 10.237 1.00 44.05 111 ARG B C 1
ATOM 1709 O O . ARG B 1 110 ? 26.461 70.776 10.669 1.00 44.79 111 ARG B O 1
ATOM 1717 N N . GLN B 1 111 ? 27.196 72.812 10.037 1.00 40.91 112 GLN B N 1
ATOM 1718 C CA . GLN B 1 111 ? 28.620 72.521 10.278 1.00 40.01 112 GLN B CA 1
ATOM 1719 C C . GLN B 1 111 ? 28.938 72.352 11.765 1.00 44.57 112 GLN B C 1
ATOM 1720 O O . GLN B 1 111 ? 29.767 71.514 12.120 1.00 46.18 112 GLN B O 1
ATOM 1726 N N . LEU B 1 112 ? 28.289 73.147 12.631 1.00 40.49 113 LEU B N 1
ATOM 1727 C CA . LEU B 1 112 ? 28.485 73.071 14.085 1.00 39.50 113 LEU B CA 1
ATOM 1728 C C . LEU B 1 112 ? 28.030 71.748 14.684 1.00 45.03 113 LEU B C 1
ATOM 1729 O O . LEU B 1 112 ? 28.642 71.277 15.645 1.00 43.50 113 LEU B O 1
ATOM 1734 N N . ASN B 1 113 ? 26.946 71.171 14.137 1.00 44.88 114 ASN B N 1
ATOM 1735 C CA . ASN B 1 113 ? 26.372 69.917 14.625 1.00 46.02 114 ASN B CA 1
ATOM 1736 C C . ASN B 1 113 ? 26.828 68.665 13.844 1.00 55.77 114 ASN B C 1
ATOM 1737 O O . ASN B 1 113 ? 26.340 67.580 14.137 1.00 58.28 114 ASN B O 1
ATOM 1742 N N . THR B 1 114 ? 27.782 68.790 12.904 1.00 54.21 115 THR B N 1
ATOM 1743 C CA . THR B 1 114 ? 28.288 67.642 12.139 1.00 55.43 115 THR B CA 1
ATOM 1744 C C . THR B 1 114 ? 29.526 67.051 12.860 1.00 64.49 115 THR B C 1
ATOM 1745 O O . THR B 1 114 ? 29.668 65.820 12.971 1.00 66.23 115 THR B O 1
ATOM 1749 N N . GLY B 1 115 ? 30.357 67.932 13.410 1.00 61.67 116 GLY B N 1
ATOM 1750 C CA . GLY B 1 115 ? 31.533 67.532 14.178 1.00 101.90 116 GLY B CA 1
ATOM 1751 C C . GLY B 1 115 ? 31.184 67.065 15.581 1.00 123.03 116 GLY B C 1
ATOM 1752 O O . GLY B 1 115 ? 30.466 67.744 16.325 1.00 74.68 116 GLY B O 1
ATOM 1753 N N . HIS C 1 8 ? 47.288 79.914 10.871 1.00 79.46 9 HIS C N 1
ATOM 1754 C CA . HIS C 1 8 ? 48.336 78.967 11.250 1.00 78.72 9 HIS C CA 1
ATOM 1755 C C . HIS C 1 8 ? 47.758 77.541 11.523 1.00 80.01 9 HIS C C 1
ATOM 1756 O O . HIS C 1 8 ? 46.964 77.041 10.724 1.00 79.43 9 HIS C O 1
ATOM 1763 N N . HIS C 1 9 ? 48.170 76.891 12.636 1.00 74.06 10 HIS C N 1
ATOM 1764 C CA . HIS C 1 9 ? 47.730 75.559 13.074 1.00 71.51 10 HIS C CA 1
ATOM 1765 C C . HIS C 1 9 ? 46.697 75.728 14.204 1.00 65.84 10 HIS C C 1
ATOM 1766 O O . HIS C 1 9 ? 46.439 74.795 14.963 1.00 67.77 10 HIS C O 1
ATOM 1773 N N . HIS C 1 10 ? 46.167 76.957 14.345 1.00 51.52 11 HIS C N 1
ATOM 1774 C CA . HIS C 1 10 ? 45.143 77.379 15.294 1.00 46.20 11 HIS C CA 1
ATOM 1775 C C . HIS C 1 10 ? 44.030 78.097 14.505 1.00 45.68 11 HIS C C 1
ATOM 1776 O O . HIS C 1 10 ? 44.215 78.440 13.326 1.00 45.83 11 HIS C O 1
ATOM 1783 N N . SER C 1 11 ? 42.876 78.307 15.143 1.00 38.98 12 SER C N 1
ATOM 1784 C CA . SER C 1 11 ? 41.743 78.986 14.524 1.00 37.04 12 SER C CA 1
ATOM 1785 C C . SER C 1 11 ? 42.106 80.422 14.063 1.00 39.13 12 SER C C 1
ATOM 1786 O O . SER C 1 11 ? 42.861 81.127 14.731 1.00 37.40 12 SER C O 1
ATOM 1789 N N . SER C 1 12 ? 41.526 80.847 12.944 1.00 34.97 13 SER C N 1
ATOM 1790 C CA . SER C 1 12 ? 41.688 82.184 12.398 1.00 34.80 13 SER C CA 1
ATOM 1791 C C . SER C 1 12 ? 40.957 83.252 13.238 1.00 38.85 13 SER C C 1
ATOM 1792 O O . SER C 1 12 ? 41.128 84.442 12.986 1.00 40.23 13 SER C O 1
ATOM 1795 N N . GLY C 1 13 ? 40.168 82.817 14.217 1.00 33.51 14 GLY C N 1
ATOM 1796 C CA . GLY C 1 13 ? 39.444 83.672 15.152 1.00 32.41 14 GLY C CA 1
ATOM 1797 C C . GLY C 1 13 ? 40.292 84.030 16.352 1.00 36.37 14 GLY C C 1
ATOM 1798 O O . GLY C 1 13 ? 39.915 84.885 17.169 1.00 37.23 14 GLY C O 1
ATOM 1799 N N . LEU C 1 14 ? 41.448 83.366 16.466 1.00 31.66 15 LEU C N 1
ATOM 1800 C CA . LEU C 1 14 ? 42.438 83.595 17.515 1.00 30.84 15 LEU C CA 1
ATOM 1801 C C . LEU C 1 14 ? 43.669 84.254 16.880 1.00 36.12 15 LEU C C 1
ATOM 1802 O O . LEU C 1 14 ? 44.071 83.895 15.776 1.00 36.17 15 LEU C O 1
ATOM 1807 N N . VAL C 1 15 ? 44.235 85.233 17.557 1.00 31.69 16 VAL C N 1
ATOM 1808 C CA . VAL C 1 15 ? 45.468 85.901 17.118 1.00 29.67 16 VAL C CA 1
ATOM 1809 C C . VAL C 1 15 ? 46.494 85.876 18.266 1.00 35.29 16 VAL C C 1
ATOM 1810 O O . VAL C 1 15 ? 46.088 85.815 19.447 1.00 34.03 16 VAL C O 1
ATOM 1814 N N . PRO C 1 16 ? 47.812 85.995 17.973 1.00 33.72 17 PRO C N 1
ATOM 1815 C CA . PRO C 1 16 ? 48.777 86.039 19.076 1.00 33.27 17 PRO C CA 1
ATOM 1816 C C . PRO C 1 16 ? 48.544 87.272 19.936 1.00 36.20 17 PRO C C 1
ATOM 1817 O O . PRO C 1 16 ? 48.297 88.344 19.423 1.00 36.75 17 PRO C O 1
ATOM 1821 N N . ARG C 1 17 ? 48.659 87.113 21.239 1.00 33.13 18 ARG C N 1
ATOM 1822 C CA . ARG C 1 17 ? 48.605 88.195 22.193 1.00 31.89 18 ARG C CA 1
ATOM 1823 C C . ARG C 1 17 ? 49.824 89.077 21.907 1.00 38.73 18 ARG C C 1
ATOM 1824 O O . ARG C 1 17 ? 50.945 88.572 21.685 1.00 41.45 18 ARG C O 1
ATOM 1832 N N . GLY C 1 18 ? 49.573 90.378 21.855 1.00 32.66 19 GLY C N 1
ATOM 1833 C CA . GLY C 1 18 ? 50.574 91.386 21.603 1.00 31.08 19 GLY C CA 1
ATOM 1834 C C . GLY C 1 18 ? 51.153 91.909 22.890 1.00 36.74 19 GLY C C 1
ATOM 1835 O O . GLY C 1 18 ? 50.594 91.694 23.967 1.00 37.73 19 GLY C O 1
ATOM 1836 N N . SER C 1 19 ? 52.290 92.587 22.775 1.00 34.23 20 SER C N 1
ATOM 1837 C CA . SER C 1 19 ? 53.015 93.208 23.872 1.00 34.57 20 SER C CA 1
ATOM 1838 C C . SER C 1 19 ? 53.563 94.545 23.379 1.00 39.93 20 SER C C 1
ATOM 1839 O O . SER C 1 19 ? 53.976 94.646 22.213 1.00 40.39 20 SER C O 1
ATOM 1842 N N . HIS C 1 20 ? 53.638 95.535 24.272 1.00 35.87 21 HIS C N 1
ATOM 1843 C CA . HIS C 1 20 ? 54.230 96.835 23.958 1.00 36.30 21 HIS C CA 1
ATOM 1844 C C . HIS C 1 20 ? 55.756 96.719 23.739 1.00 41.74 21 HIS C C 1
ATOM 1845 O O . HIS C 1 20 ? 56.351 97.567 23.080 1.00 39.56 21 HIS C O 1
ATOM 1852 N N . MET C 1 21 ? 56.348 95.600 24.195 1.00 40.40 22 MET C N 1
ATOM 1853 C CA . MET C 1 21 ? 57.763 95.273 24.001 1.00 40.72 22 MET C CA 1
ATOM 1854 C C . MET C 1 21 ? 58.088 94.902 22.550 1.00 42.44 22 MET C C 1
ATOM 1855 O O . MET C 1 21 ? 59.259 94.912 22.175 1.00 43.32 22 MET C O 1
ATOM 1860 N N . PHE C 1 22 ? 57.061 94.567 21.744 1.00 36.32 23 PHE C N 1
ATOM 1861 C CA . PHE C 1 22 ? 57.213 94.148 20.350 1.00 35.85 23 PHE C CA 1
ATOM 1862 C C . PHE C 1 22 ? 56.108 94.716 19.462 1.00 38.50 23 PHE C C 1
ATOM 1863 O O . PHE C 1 22 ? 55.011 94.184 19.446 1.00 38.41 23 PHE C O 1
ATOM 1871 N N . LEU C 1 23 ? 56.392 95.795 18.730 1.00 34.59 24 LEU C N 1
ATOM 1872 C CA . LEU C 1 23 ? 55.400 96.424 17.862 1.00 33.50 24 LEU C CA 1
ATOM 1873 C C . LEU C 1 23 ? 55.564 95.933 16.447 1.00 37.37 24 LEU C C 1
ATOM 1874 O O . LEU C 1 23 ? 56.679 95.863 15.954 1.00 37.66 24 LEU C O 1
ATOM 1879 N N . THR C 1 24 ? 54.464 95.555 15.798 1.00 34.85 25 THR C N 1
ATOM 1880 C CA . THR C 1 24 ? 54.504 95.015 14.441 1.00 34.99 25 THR C CA 1
ATOM 1881 C C . THR C 1 24 ? 53.623 95.885 13.531 1.00 40.76 25 THR C C 1
ATOM 1882 O O . THR C 1 24 ? 52.480 96.202 13.874 1.00 40.20 25 THR C O 1
ATOM 1886 N N . PHE C 1 25 ? 54.211 96.337 12.410 1.00 38.19 26 PHE C N 1
ATOM 1887 C CA . PHE C 1 25 ? 53.572 97.213 11.424 1.00 38.32 26 PHE C CA 1
ATOM 1888 C C . PHE C 1 25 ? 53.437 96.439 10.128 1.00 48.04 26 PHE C C 1
ATOM 1889 O O . PHE C 1 25 ? 54.445 96.083 9.484 1.00 49.15 26 PHE C O 1
ATOM 1897 N N . PRO C 1 26 ? 52.164 96.031 9.859 1.00 46.74 27 PRO C N 1
ATOM 1898 C CA . PRO C 1 26 ? 51.893 95.082 8.763 1.00 47.87 27 PRO C CA 1
ATOM 1899 C C . PRO C 1 26 ? 52.012 95.590 7.327 1.00 55.81 27 PRO C C 1
ATOM 1900 O O . PRO C 1 26 ? 52.551 94.879 6.477 1.00 56.82 27 PRO C O 1
ATOM 1904 N N . ASN C 1 27 ? 51.470 96.763 7.047 1.00 54.35 28 ASN C N 1
ATOM 1905 C CA . ASN C 1 27 ? 51.409 97.295 5.699 1.00 56.65 28 ASN C CA 1
ATOM 1906 C C . ASN C 1 27 ? 52.559 98.247 5.376 1.00 62.22 28 ASN C C 1
ATOM 1907 O O . ASN C 1 27 ? 52.338 99.260 4.705 1.00 62.35 28 ASN C O 1
ATOM 1912 N N . VAL C 1 28 ? 53.793 97.902 5.804 1.00 58.02 29 VAL C N 1
ATOM 1913 C CA . VAL C 1 28 ? 54.959 98.741 5.533 1.00 57.38 29 VAL C CA 1
ATOM 1914 C C . VAL C 1 28 ? 55.414 98.504 4.090 1.00 61.18 29 VAL C C 1
ATOM 1915 O O . VAL C 1 28 ? 55.768 97.384 3.717 1.00 58.81 29 VAL C O 1
ATOM 1919 N N . ALA C 1 29 ? 55.381 99.558 3.279 1.00 59.97 30 ALA C N 1
ATOM 1920 C CA . ALA C 1 29 ? 55.786 99.466 1.881 1.00 60.98 30 ALA C CA 1
ATOM 1921 C C . ALA C 1 29 ? 57.303 99.549 1.698 1.00 66.32 30 ALA C C 1
ATOM 1922 O O . ALA C 1 29 ? 57.979 100.316 2.391 1.00 65.80 30 ALA C O 1
ATOM 1924 N N . ILE C 1 30 ? 57.820 98.751 0.751 1.00 63.26 31 ILE C N 1
ATOM 1925 C CA . ILE C 1 30 ? 59.215 98.742 0.339 1.00 63.25 31 ILE C CA 1
ATOM 1926 C C . ILE C 1 30 ? 59.351 99.662 -0.890 1.00 67.23 31 ILE C C 1
ATOM 1927 O O . ILE C 1 30 ? 58.400 99.799 -1.662 1.00 67.65 31 ILE C O 1
ATOM 1932 N N . THR C 1 31 ? 60.505 100.330 -1.026 1.00 62.81 32 THR C N 1
ATOM 1933 C CA . THR C 1 31 ? 60.826 101.229 -2.134 1.00 61.92 32 THR C CA 1
ATOM 1934 C C . THR C 1 31 ? 61.660 100.437 -3.141 1.00 66.19 32 THR C C 1
ATOM 1935 O O . THR C 1 31 ? 62.114 99.332 -2.818 1.00 65.83 32 THR C O 1
ATOM 1939 N N . ARG C 1 32 ? 61.917 101.016 -4.330 1.00 63.35 33 ARG C N 1
ATOM 1940 C CA . ARG C 1 32 ? 62.738 100.370 -5.369 1.00 63.43 33 ARG C CA 1
ATOM 1941 C C . ARG C 1 32 ? 64.200 100.138 -4.908 1.00 65.94 33 ARG C C 1
ATOM 1942 O O . ARG C 1 32 ? 64.870 99.236 -5.428 1.00 63.92 33 ARG C O 1
ATOM 1950 N N . ASP C 1 33 ? 64.650 100.908 -3.873 1.00 62.78 34 ASP C N 1
ATOM 1951 C CA . ASP C 1 33 ? 65.970 100.804 -3.229 1.00 62.17 34 ASP C CA 1
ATOM 1952 C C . ASP C 1 33 ? 66.076 99.555 -2.331 1.00 62.64 34 ASP C C 1
ATOM 1953 O O . ASP C 1 33 ? 67.155 99.308 -1.778 1.00 62.12 34 ASP C O 1
ATOM 1958 N N . ASN C 1 34 ? 64.963 98.788 -2.171 1.00 56.89 35 ASN C N 1
ATOM 1959 C CA . ASN C 1 34 ? 64.853 97.630 -1.259 1.00 56.14 35 ASN C CA 1
ATOM 1960 C C . ASN C 1 34 ? 64.971 98.167 0.199 1.00 57.24 35 ASN C C 1
ATOM 1961 O O . ASN C 1 34 ? 65.696 97.624 1.043 1.00 56.59 35 ASN C O 1
ATOM 1966 N N . ARG C 1 35 ? 64.279 99.294 0.445 1.00 52.66 36 ARG C N 1
ATOM 1967 C CA . ARG C 1 35 ? 64.267 100.034 1.708 1.00 51.73 36 ARG C CA 1
ATOM 1968 C C . ARG C 1 35 ? 62.847 100.313 2.141 1.00 57.33 36 ARG C C 1
ATOM 1969 O O . ARG C 1 35 ? 61.956 100.348 1.304 1.00 57.72 36 ARG C O 1
ATOM 1977 N N . ILE C 1 36 ? 62.637 100.552 3.443 1.00 53.67 37 ILE C N 1
ATOM 1978 C CA . ILE C 1 36 ? 61.318 100.906 3.975 1.00 52.33 37 ILE C CA 1
ATOM 1979 C C . ILE C 1 36 ? 60.890 102.282 3.473 1.00 56.15 37 ILE C C 1
ATOM 1980 O O . ILE C 1 36 ? 61.719 103.190 3.340 1.00 54.88 37 ILE C O 1
ATOM 1985 N N . ASP C 1 37 ? 59.590 102.447 3.247 1.00 54.39 38 ASP C N 1
ATOM 1986 C CA . ASP C 1 37 ? 59.068 103.752 2.888 1.00 55.47 38 ASP C CA 1
ATOM 1987 C C . ASP C 1 37 ? 58.732 104.491 4.190 1.00 58.45 38 ASP C C 1
ATOM 1988 O O . ASP C 1 37 ? 59.035 103.988 5.278 1.00 58.00 38 ASP C O 1
ATOM 1993 N N . LYS C 1 38 ? 58.145 105.682 4.086 1.00 54.30 39 LYS C N 1
ATOM 1994 C CA . LYS C 1 38 ? 57.772 106.452 5.256 1.00 54.10 39 LYS C CA 1
ATOM 1995 C C . LYS C 1 38 ? 56.582 105.789 5.971 1.00 56.51 39 LYS C C 1
ATOM 1996 O O . LYS C 1 38 ? 55.655 105.295 5.324 1.00 57.70 39 LYS C O 1
ATOM 2002 N N . LEU C 1 39 ? 56.663 105.705 7.303 1.00 48.97 40 LEU C N 1
ATOM 2003 C CA . LEU C 1 39 ? 55.606 105.161 8.143 1.00 46.15 40 LEU C CA 1
ATOM 2004 C C . LEU C 1 39 ? 54.618 106.299 8.384 1.00 50.59 40 LEU C C 1
ATOM 2005 O O . LEU C 1 39 ? 54.990 107.472 8.270 1.00 51.42 40 LEU C O 1
ATOM 2010 N N . SER C 1 40 ? 53.374 105.969 8.767 1.00 46.47 41 SER C N 1
ATOM 2011 C CA . SER C 1 40 ? 52.371 106.989 9.067 1.00 45.94 41 SER C CA 1
ATOM 2012 C C . SER C 1 40 ? 52.771 107.748 10.355 1.00 52.54 41 SER C C 1
ATOM 2013 O O . SER C 1 40 ? 53.601 107.243 11.127 1.00 54.81 41 SER C O 1
ATOM 2016 N N . GLU C 1 41 ? 52.185 108.927 10.595 1.00 47.38 42 GLU C N 1
ATOM 2017 C CA . GLU C 1 41 ? 52.464 109.694 11.805 1.00 47.26 42 GLU C CA 1
ATOM 2018 C C . GLU C 1 41 ? 51.945 108.979 13.055 1.00 48.84 42 GLU C C 1
ATOM 2019 O O . GLU C 1 41 ? 52.587 109.040 14.111 1.00 48.71 42 GLU C O 1
ATOM 2025 N N . ASN C 1 42 ? 50.806 108.272 12.929 1.00 43.86 43 ASN C N 1
ATOM 2026 C CA . ASN C 1 42 ? 50.235 107.475 14.028 1.00 43.12 43 ASN C CA 1
ATOM 2027 C C . ASN C 1 42 ? 51.201 106.332 14.419 1.00 43.71 43 ASN C C 1
ATOM 2028 O O . ASN C 1 42 ? 51.378 106.072 15.599 1.00 42.91 43 ASN C O 1
ATOM 2033 N N . ASP C 1 43 ? 51.846 105.691 13.420 1.00 39.36 44 ASP C N 1
ATOM 2034 C CA . ASP C 1 43 ? 52.818 104.612 13.609 1.00 39.25 44 ASP C CA 1
ATOM 2035 C C . ASP C 1 43 ? 54.067 105.129 14.331 1.00 43.57 44 ASP C C 1
ATOM 2036 O O . ASP C 1 43 ? 54.471 104.542 15.337 1.00 45.38 44 ASP C O 1
ATOM 2041 N N . LEU C 1 44 ? 54.615 106.267 13.870 1.00 38.25 45 LEU C N 1
ATOM 2042 C CA . LEU C 1 44 ? 55.765 106.936 14.489 1.00 37.14 45 LEU C CA 1
ATOM 2043 C C . LEU C 1 44 ? 55.459 107.397 15.910 1.00 42.03 45 LEU C C 1
ATOM 2044 O O . LEU C 1 44 ? 56.287 107.194 16.802 1.00 41.58 45 LEU C O 1
ATOM 2049 N N . GLU C 1 45 ? 54.240 107.924 16.147 1.00 39.78 46 GLU C N 1
ATOM 2050 C CA . GLU C 1 45 ? 53.826 108.331 17.495 1.00 39.37 46 GLU C CA 1
ATOM 2051 C C . GLU C 1 45 ? 53.689 107.141 18.428 1.00 40.35 46 GLU C C 1
ATOM 2052 O O . GLU C 1 45 ? 54.119 107.214 19.583 1.00 41.20 46 GLU C O 1
ATOM 2058 N N . LEU C 1 46 ? 53.169 106.018 17.916 1.00 34.56 47 LEU C N 1
ATOM 2059 C CA . LEU C 1 46 ? 53.066 104.794 18.713 1.00 33.54 47 LEU C CA 1
ATOM 2060 C C . LEU C 1 46 ? 54.486 104.304 19.107 1.00 36.15 47 LEU C C 1
ATOM 2061 O O . LEU C 1 46 ? 54.707 103.944 20.274 1.00 37.52 47 LEU C O 1
ATOM 2066 N N . ILE C 1 47 ? 55.433 104.321 18.151 1.00 28.72 48 ILE C N 1
ATOM 2067 C CA . ILE C 1 47 ? 56.816 103.899 18.435 1.00 29.13 48 ILE C CA 1
ATOM 2068 C C . ILE C 1 47 ? 57.463 104.809 19.490 1.00 36.62 48 ILE C C 1
ATOM 2069 O O . ILE C 1 47 ? 57.981 104.307 20.488 1.00 36.45 48 ILE C O 1
ATOM 2074 N N . ARG C 1 48 ? 57.362 106.144 19.287 1.00 35.62 49 ARG C N 1
ATOM 2075 C CA . ARG C 1 48 ? 57.872 107.184 20.183 1.00 35.73 49 ARG C CA 1
ATOM 2076 C C . ARG C 1 48 ? 57.314 107.044 21.591 1.00 42.78 49 ARG C C 1
ATOM 2077 O O . ARG C 1 48 ? 58.106 106.902 22.526 1.00 44.37 49 ARG C O 1
ATOM 2085 N N . ASP C 1 49 ? 55.962 107.023 21.740 1.00 39.38 50 ASP C N 1
ATOM 2086 C CA . ASP C 1 49 ? 55.290 106.856 23.035 1.00 39.51 50 ASP C CA 1
ATOM 2087 C C . ASP C 1 49 ? 55.713 105.583 23.761 1.00 41.41 50 ASP C C 1
ATOM 2088 O O . ASP C 1 49 ? 55.990 105.638 24.962 1.00 40.58 50 ASP C O 1
ATOM 2093 N N . THR C 1 50 ? 55.778 104.448 23.039 1.00 37.41 51 THR C N 1
ATOM 2094 C CA . THR C 1 50 ? 56.175 103.162 23.628 1.00 36.85 51 THR C CA 1
ATOM 2095 C C . THR C 1 50 ? 57.633 103.204 24.107 1.00 40.17 51 THR C C 1
ATOM 2096 O O . THR C 1 50 ? 57.918 102.758 25.218 1.00 40.19 51 THR C O 1
ATOM 2100 N N . ALA C 1 51 ? 58.547 103.751 23.288 1.00 36.30 52 ALA C N 1
ATOM 2101 C CA . ALA C 1 51 ? 59.958 103.862 23.670 1.00 36.03 52 ALA C CA 1
ATOM 2102 C C . ALA C 1 51 ? 60.113 104.779 24.909 1.00 42.08 52 ALA C C 1
ATOM 2103 O O . ALA C 1 51 ? 60.849 104.418 25.832 1.00 40.70 52 ALA C O 1
ATOM 2105 N N . ILE C 1 52 ? 59.349 105.908 24.962 1.00 40.44 53 ILE C N 1
ATOM 2106 C CA . ILE C 1 52 ? 59.354 106.856 26.091 1.00 41.60 53 ILE C CA 1
ATOM 2107 C C . ILE C 1 52 ? 58.920 106.180 27.405 1.00 46.54 53 ILE C C 1
ATOM 2108 O O . ILE C 1 52 ? 59.591 106.367 28.424 1.00 46.48 53 ILE C O 1
ATOM 2113 N N . GLN C 1 53 ? 57.852 105.360 27.359 1.00 43.96 54 GLN C N 1
ATOM 2114 C CA . GLN C 1 53 ? 57.317 104.644 28.531 1.00 44.21 54 GLN C CA 1
ATOM 2115 C C . GLN C 1 53 ? 58.228 103.539 29.022 1.00 49.56 54 GLN C C 1
ATOM 2116 O O . GLN C 1 53 ? 58.022 103.014 30.126 1.00 48.77 54 GLN C O 1
ATOM 2122 N N . ASN C 1 54 ? 59.230 103.166 28.191 1.00 47.05 55 ASN C N 1
ATOM 2123 C CA . ASN C 1 54 ? 60.195 102.124 28.534 1.00 46.22 55 ASN C CA 1
ATOM 2124 C C . ASN C 1 54 ? 61.521 102.720 29.038 1.00 50.93 55 ASN C C 1
ATOM 2125 O O . ASN C 1 54 ? 62.498 101.994 29.243 1.00 51.53 55 ASN C O 1
ATOM 2130 N N . GLY C 1 55 ? 61.511 104.036 29.260 1.00 47.44 56 GLY C N 1
ATOM 2131 C CA . GLY C 1 55 ? 62.597 104.876 29.770 1.00 46.40 56 GLY C CA 1
ATOM 2132 C C . GLY C 1 55 ? 64.017 104.541 29.390 1.00 50.47 56 GLY C C 1
ATOM 2133 O O . GLY C 1 55 ? 64.840 104.259 30.272 1.00 50.98 56 GLY C O 1
ATOM 2134 N N . GLY C 1 56 ? 64.309 104.599 28.085 1.00 45.83 57 GLY C N 1
ATOM 2135 C CA . GLY C 1 56 ? 65.645 104.343 27.545 1.00 43.96 57 GLY C CA 1
ATOM 2136 C C . GLY C 1 56 ? 65.972 102.887 27.289 1.00 46.13 57 GLY C C 1
ATOM 2137 O O . GLY C 1 56 ? 67.010 102.599 26.702 1.00 46.25 57 GLY C O 1
ATOM 2138 N N . ARG C 1 57 ? 65.126 101.951 27.760 1.00 42.70 58 ARG C N 1
ATOM 2139 C CA . ARG C 1 57 ? 65.318 100.520 27.510 1.00 41.96 58 ARG C CA 1
ATOM 2140 C C . ARG C 1 57 ? 64.704 100.223 26.151 1.00 44.04 58 ARG C C 1
ATOM 2141 O O . ARG C 1 57 ? 63.689 100.811 25.770 1.00 44.07 58 ARG C O 1
ATOM 2149 N N . LYS C 1 58 ? 65.328 99.324 25.425 1.00 38.46 59 LYS C N 1
ATOM 2150 C CA . LYS C 1 58 ? 64.925 98.939 24.087 1.00 36.81 59 LYS C CA 1
ATOM 2151 C C . LYS C 1 58 ? 63.579 98.225 23.980 1.00 41.11 59 LYS C C 1
ATOM 2152 O O . LYS C 1 58 ? 63.243 97.351 24.783 1.00 42.83 59 LYS C O 1
ATOM 2158 N N . ILE C 1 59 ? 62.821 98.607 22.956 1.00 36.03 60 ILE C N 1
ATOM 2159 C CA . ILE C 1 59 ? 61.588 97.950 22.525 1.00 34.87 60 ILE C CA 1
ATOM 2160 C C . ILE C 1 59 ? 61.923 97.383 21.141 1.00 39.14 60 ILE C C 1
ATOM 2161 O O . ILE C 1 59 ? 62.857 97.879 20.494 1.00 39.91 60 ILE C O 1
ATOM 2166 N N . GLN C 1 60 ? 61.184 96.375 20.681 1.00 34.38 61 GLN C N 1
ATOM 2167 C CA . GLN C 1 60 ? 61.401 95.819 19.345 1.00 34.10 61 GLN C CA 1
ATOM 2168 C C . GLN C 1 60 ? 60.305 96.253 18.400 1.00 37.77 61 GLN C C 1
ATOM 2169 O O . GLN C 1 60 ? 59.136 96.353 18.797 1.00 37.74 61 GLN C O 1
ATOM 2175 N N . VAL C 1 61 ? 60.686 96.549 17.158 1.00 32.17 62 VAL C N 1
ATOM 2176 C CA . VAL C 1 61 ? 59.783 96.977 16.101 1.00 30.39 62 VAL C CA 1
ATOM 2177 C C . VAL C 1 61 ? 60.000 96.076 14.875 1.00 34.18 62 VAL C C 1
ATOM 2178 O O . VAL C 1 61 ? 61.121 95.928 14.400 1.00 33.39 62 VAL C O 1
ATOM 2182 N N . GLN C 1 62 ? 58.936 95.438 14.407 1.00 32.83 63 GLN C N 1
ATOM 2183 C CA . GLN C 1 62 ? 58.987 94.589 13.222 1.00 32.97 63 GLN C CA 1
ATOM 2184 C C . GLN C 1 62 ? 58.387 95.370 12.074 1.00 37.61 63 GLN C C 1
ATOM 2185 O O . GLN C 1 62 ? 57.227 95.809 12.125 1.00 36.88 63 GLN C O 1
ATOM 2191 N N . LEU C 1 63 ? 59.224 95.589 11.071 1.00 35.26 64 LEU C N 1
ATOM 2192 C CA . LEU C 1 63 ? 58.880 96.282 9.838 1.00 35.70 64 LEU C CA 1
ATOM 2193 C C . LEU C 1 63 ? 59.156 95.236 8.760 1.00 42.74 64 LEU C C 1
ATOM 2194 O O . LEU C 1 63 ? 60.301 94.769 8.618 1.00 42.91 64 LEU C O 1
ATOM 2199 N N . ARG C 1 64 ? 58.095 94.824 8.041 1.00 39.57 65 ARG C N 1
ATOM 2200 C CA . ARG C 1 64 ? 58.174 93.763 7.047 1.00 39.04 65 ARG C CA 1
ATOM 2201 C C . ARG C 1 64 ? 58.738 92.501 7.728 1.00 43.39 65 ARG C C 1
ATOM 2202 O O . ARG C 1 64 ? 58.153 92.051 8.710 1.00 42.26 65 ARG C O 1
ATOM 2210 N N . ASP C 1 65 ? 59.901 91.990 7.300 1.00 41.50 66 ASP C N 1
ATOM 2211 C CA . ASP C 1 65 ? 60.448 90.766 7.892 1.00 41.33 66 ASP C CA 1
ATOM 2212 C C . ASP C 1 65 ? 61.713 90.999 8.759 1.00 45.20 66 ASP C C 1
ATOM 2213 O O . ASP C 1 65 ? 62.367 90.037 9.182 1.00 46.19 66 ASP C O 1
ATOM 2218 N N . LEU C 1 66 ? 62.055 92.269 9.031 1.00 38.80 67 LEU C N 1
ATOM 2219 C CA . LEU C 1 66 ? 63.208 92.545 9.883 1.00 37.15 67 LEU C CA 1
ATOM 2220 C C . LEU C 1 66 ? 62.805 93.167 11.225 1.00 37.30 67 LEU C C 1
ATOM 2221 O O . LEU C 1 66 ? 61.765 93.820 11.320 1.00 36.73 67 LEU C O 1
ATOM 2226 N N . LEU C 1 67 ? 63.617 92.905 12.269 1.00 31.85 68 LEU C N 1
ATOM 2227 C CA . LEU C 1 67 ? 63.436 93.418 13.626 1.00 31.37 68 LEU C CA 1
ATOM 2228 C C . LEU C 1 67 ? 64.413 94.540 13.911 1.00 37.12 68 LEU C C 1
ATOM 2229 O O . LEU C 1 67 ? 65.607 94.415 13.649 1.00 39.32 68 LEU C O 1
ATOM 2234 N N . TYR C 1 68 ? 63.905 95.602 14.526 1.00 34.37 69 TYR C N 1
ATOM 2235 C CA . TYR C 1 68 ? 64.630 96.821 14.900 1.00 34.18 69 TYR C CA 1
ATOM 2236 C C . TYR C 1 68 ? 64.482 97.075 16.373 1.00 38.79 69 TYR C C 1
ATOM 2237 O O . TYR C 1 68 ? 63.448 96.751 16.932 1.00 38.33 69 TYR C O 1
ATOM 2246 N N . GLU C 1 69 ? 65.540 97.583 17.016 1.00 36.42 70 GLU C N 1
ATOM 2247 C CA . GLU C 1 69 ? 65.539 97.918 18.432 1.00 36.35 70 GLU C CA 1
ATOM 2248 C C . GLU C 1 69 ? 65.469 99.412 18.537 1.00 39.68 70 GLU C C 1
ATOM 2249 O O . GLU C 1 69 ? 66.232 100.101 17.866 1.00 39.69 70 GLU C O 1
ATOM 2255 N N . VAL C 1 70 ? 64.496 99.930 19.288 1.00 34.83 71 VAL C N 1
ATOM 2256 C CA . VAL C 1 70 ? 64.352 101.376 19.423 1.00 32.98 71 VAL C CA 1
ATOM 2257 C C . VAL C 1 70 ? 64.307 101.744 20.911 1.00 37.07 71 VAL C C 1
ATOM 2258 O O . VAL C 1 70 ? 63.675 101.054 21.732 1.00 35.36 71 VAL C O 1
ATOM 2262 N N . SER C 1 71 ? 65.010 102.828 21.248 1.00 35.24 72 SER C N 1
ATOM 2263 C CA . SER C 1 71 ? 65.021 103.417 22.587 1.00 35.40 72 SER C CA 1
ATOM 2264 C C . SER C 1 71 ? 65.008 104.918 22.492 1.00 40.45 72 SER C C 1
ATOM 2265 O O . SER C 1 71 ? 65.408 105.468 21.475 1.00 39.93 72 SER C O 1
ATOM 2268 N N . ASN C 1 72 ? 64.518 105.583 23.526 1.00 39.11 73 ASN C N 1
ATOM 2269 C CA . ASN C 1 72 ? 64.541 107.042 23.585 1.00 39.23 73 ASN C CA 1
ATOM 2270 C C . ASN C 1 72 ? 65.749 107.395 24.471 1.00 43.46 73 ASN C C 1
ATOM 2271 O O . ASN C 1 72 ? 66.500 106.485 24.831 1.00 42.20 73 ASN C O 1
ATOM 2276 N N . ARG C 1 73 ? 65.948 108.679 24.830 1.00 42.80 74 ARG C N 1
ATOM 2277 C CA . ARG C 1 73 ? 67.095 109.075 25.662 1.00 43.67 74 ARG C CA 1
ATOM 2278 C C . ARG C 1 73 ? 68.423 108.694 24.977 1.00 49.95 74 ARG C C 1
ATOM 2279 O O . ARG C 1 73 ? 69.319 108.116 25.613 1.00 49.20 74 ARG C O 1
ATOM 2287 N N . ALA C 1 74 ? 68.518 108.978 23.653 1.00 48.35 75 ALA C N 1
ATOM 2288 C CA . ALA C 1 74 ? 69.715 108.712 22.850 1.00 48.21 75 ALA C CA 1
ATOM 2289 C C . ALA C 1 74 ? 70.811 109.689 23.301 1.00 52.99 75 ALA C C 1
ATOM 2290 O O . ALA C 1 74 ? 71.986 109.311 23.344 1.00 53.36 75 ALA C O 1
ATOM 2292 N N . VAL C 1 75 ? 70.397 110.924 23.707 1.00 48.56 76 VAL C N 1
ATOM 2293 C CA . VAL C 1 75 ? 71.243 111.989 24.264 1.00 48.01 76 VAL C CA 1
ATOM 2294 C C . VAL C 1 75 ? 70.667 112.486 25.595 1.00 53.25 76 VAL C C 1
ATOM 2295 O O . VAL C 1 75 ? 69.443 112.453 25.797 1.00 53.51 76 VAL C O 1
ATOM 2299 N N . GLU C 1 76 ? 71.560 112.980 26.477 1.00 49.53 77 GLU C N 1
ATOM 2300 C CA . GLU C 1 76 ? 71.226 113.561 27.775 1.00 49.13 77 GLU C CA 1
ATOM 2301 C C . GLU C 1 76 ? 70.481 114.856 27.548 1.00 54.28 77 GLU C C 1
ATOM 2302 O O . GLU C 1 76 ? 70.774 115.544 26.572 1.00 52.28 77 GLU C O 1
ATOM 2308 N N . GLY C 1 77 ? 69.536 115.168 28.437 1.00 54.13 78 GLY C N 1
ATOM 2309 C CA . GLY C 1 77 ? 68.783 116.417 28.415 1.00 55.26 78 GLY C CA 1
ATOM 2310 C C . GLY C 1 77 ? 67.475 116.385 27.665 1.00 63.54 78 GLY C C 1
ATOM 2311 O O . GLY C 1 77 ? 66.538 117.117 28.004 1.00 63.92 78 GLY C O 1
ATOM 2312 N N . ASP C 1 78 ? 67.417 115.574 26.614 1.00 62.74 79 ASP C N 1
ATOM 2313 C CA . ASP C 1 78 ? 66.226 115.464 25.776 1.00 63.28 79 ASP C CA 1
ATOM 2314 C C . ASP C 1 78 ? 65.805 114.000 25.654 1.00 68.23 79 ASP C C 1
ATOM 2315 O O . ASP C 1 78 ? 66.464 113.194 24.971 1.00 68.01 79 ASP C O 1
ATOM 2320 N N . ASN C 1 79 ? 64.713 113.668 26.369 1.00 64.38 80 ASN C N 1
ATOM 2321 C CA . ASN C 1 79 ? 64.120 112.329 26.426 1.00 63.45 80 ASN C CA 1
ATOM 2322 C C . ASN C 1 79 ? 63.449 111.940 25.116 1.00 64.14 80 ASN C C 1
ATOM 2323 O O . ASN C 1 79 ? 63.398 110.748 24.808 1.00 64.55 80 ASN C O 1
ATOM 2328 N N . ASN C 1 80 ? 63.042 112.942 24.297 1.00 56.24 81 ASN C N 1
ATOM 2329 C CA . ASN C 1 80 ? 62.427 112.709 22.993 1.00 53.34 81 ASN C CA 1
ATOM 2330 C C . ASN C 1 80 ? 63.458 112.697 21.846 1.00 51.95 81 ASN C C 1
ATOM 2331 O O . ASN C 1 80 ? 63.273 113.355 20.816 1.00 52.09 81 ASN C O 1
ATOM 2336 N N . THR C 1 81 ? 64.532 111.896 22.035 1.00 44.73 82 THR C N 1
ATOM 2337 C CA . THR C 1 81 ? 65.591 111.616 21.063 1.00 43.34 82 THR C CA 1
ATOM 2338 C C . THR C 1 81 ? 65.634 110.098 20.939 1.00 45.64 82 THR C C 1
ATOM 2339 O O . THR C 1 81 ? 65.754 109.409 21.954 1.00 44.82 82 THR C O 1
ATOM 2343 N N . PHE C 1 82 ? 65.525 109.578 19.700 1.00 39.99 83 PHE C N 1
ATOM 2344 C CA . PHE C 1 82 ? 65.419 108.136 19.478 1.00 37.26 83 PHE C CA 1
ATOM 2345 C C . PHE C 1 82 ? 66.576 107.557 18.709 1.00 39.03 83 PHE C C 1
ATOM 2346 O O . PHE C 1 82 ? 67.012 108.134 17.714 1.00 38.59 83 PHE C O 1
ATOM 2354 N N . LYS C 1 83 ? 67.041 106.391 19.166 1.00 35.51 84 LYS C N 1
ATOM 2355 C CA . LYS C 1 83 ? 68.105 105.591 18.570 1.00 35.85 84 LYS C CA 1
ATOM 2356 C C . LYS C 1 83 ? 67.515 104.261 18.038 1.00 41.59 84 LYS C C 1
ATOM 2357 O O . LYS C 1 83 ? 66.715 103.599 18.708 1.00 41.56 84 LYS C O 1
ATOM 2363 N N . VAL C 1 84 ? 67.922 103.887 16.824 1.00 37.69 85 VAL C N 1
ATOM 2364 C CA . VAL C 1 84 ? 67.522 102.656 16.170 1.00 36.46 85 VAL C CA 1
ATOM 2365 C C . VAL C 1 84 ? 68.773 101.830 15.904 1.00 43.95 85 VAL C C 1
ATOM 2366 O O . VAL C 1 84 ? 69.724 102.309 15.279 1.00 44.79 85 VAL C O 1
ATOM 2370 N N . SER C 1 85 ? 68.761 100.591 16.398 1.00 40.32 86 SER C N 1
ATOM 2371 C CA . SER C 1 85 ? 69.788 99.591 16.209 1.00 39.12 86 SER C CA 1
ATOM 2372 C C . SER C 1 85 ? 69.112 98.262 15.834 1.00 44.02 86 SER C C 1
ATOM 2373 O O . SER C 1 85 ? 67.897 98.206 15.651 1.00 43.15 86 SER C O 1
ATOM 2376 N N . PHE C 1 86 ? 69.903 97.209 15.677 1.00 43.09 87 PHE C N 1
ATOM 2377 C CA . PHE C 1 86 ? 69.410 95.874 15.385 1.00 44.90 87 PHE C CA 1
ATOM 2378 C C . PHE C 1 86 ? 70.434 94.874 15.851 1.00 51.94 87 PHE C C 1
ATOM 2379 O O . PHE C 1 86 ? 71.619 95.191 15.908 1.00 51.67 87 PHE C O 1
ATOM 2387 N N . SER C 1 87 ? 69.984 93.679 16.211 1.00 51.40 88 SER C N 1
ATOM 2388 C CA . SER C 1 87 ? 70.876 92.624 16.657 1.00 52.57 88 SER C CA 1
ATOM 2389 C C . SER C 1 87 ? 70.306 91.284 16.273 1.00 58.85 88 SER C C 1
ATOM 2390 O O . SER C 1 87 ? 69.079 91.124 16.214 1.00 58.13 88 SER C O 1
ATOM 2393 N N . THR C 1 88 ? 71.200 90.329 15.982 1.00 58.73 89 THR C N 1
ATOM 2394 C CA . THR C 1 88 ? 70.806 88.968 15.634 1.00 60.84 89 THR C CA 1
ATOM 2395 C C . THR C 1 88 ? 71.857 87.940 16.067 1.00 69.47 89 THR C C 1
ATOM 2396 O O . THR C 1 88 ? 73.053 88.224 16.169 1.00 68.08 89 THR C O 1
ATOM 2400 N N . THR C 1 89 ? 71.348 86.745 16.322 1.00 70.62 90 THR C N 1
ATOM 2401 C CA . THR C 1 89 ? 72.034 85.527 16.724 1.00 72.23 90 THR C CA 1
ATOM 2402 C C . THR C 1 89 ? 71.938 84.550 15.510 1.00 78.39 90 THR C C 1
ATOM 2403 O O . THR C 1 89 ? 71.819 83.330 15.683 1.00 79.09 90 THR C O 1
ATOM 2407 N N . ASP C 1 90 ? 71.958 85.130 14.274 1.00 74.61 91 ASP C N 1
ATOM 2408 C CA . ASP C 1 90 ? 71.849 84.440 12.985 1.00 74.00 91 ASP C CA 1
ATOM 2409 C C . ASP C 1 90 ? 72.844 85.058 11.996 1.00 79.48 91 ASP C C 1
ATOM 2410 O O . ASP C 1 90 ? 72.565 86.107 11.403 1.00 79.11 91 ASP C O 1
ATOM 2415 N N . ARG C 1 91 ? 74.015 84.400 11.838 1.00 77.27 92 ARG C N 1
ATOM 2416 C CA . ARG C 1 91 ? 75.110 84.830 10.954 1.00 77.38 92 ARG C CA 1
ATOM 2417 C C . ARG C 1 91 ? 74.706 84.848 9.476 1.00 80.76 92 ARG C C 1
ATOM 2418 O O . ARG C 1 91 ? 75.141 85.739 8.747 1.00 80.66 92 ARG C O 1
ATOM 2426 N N . ALA C 1 92 ? 73.872 83.875 9.044 1.00 76.07 93 ALA C N 1
ATOM 2427 C CA . ALA C 1 92 ? 73.372 83.762 7.668 1.00 75.36 93 ALA C CA 1
ATOM 2428 C C . 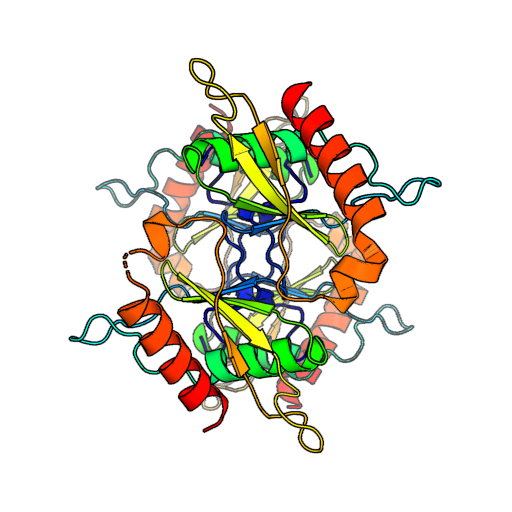ALA C 1 92 ? 72.498 84.964 7.315 1.00 77.65 93 ALA C C 1
ATOM 2429 O O . ALA C 1 92 ? 72.708 85.568 6.259 1.00 76.91 93 ALA C O 1
ATOM 2431 N N . MET C 1 93 ? 71.549 85.337 8.218 1.00 72.71 94 MET C N 1
ATOM 2432 C CA . MET C 1 93 ? 70.668 86.486 8.017 1.00 71.58 94 MET C CA 1
ATOM 2433 C C . MET C 1 93 ? 71.457 87.788 8.031 1.00 72.13 94 MET C C 1
ATOM 2434 O O . MET C 1 93 ? 71.202 88.651 7.200 1.00 71.28 94 MET C O 1
ATOM 2439 N N . PHE C 1 94 ? 72.415 87.928 8.955 1.00 66.61 95 PHE C N 1
ATOM 2440 C CA . PHE C 1 94 ? 73.223 89.135 9.033 1.00 65.87 95 PHE C CA 1
ATOM 2441 C C . PHE C 1 94 ? 74.064 89.285 7.785 1.00 68.02 95 PHE C C 1
ATOM 2442 O O . PHE C 1 94 ? 74.036 90.350 7.173 1.00 68.19 95 PHE C O 1
ATOM 2450 N N . ARG C 1 95 ? 74.800 88.219 7.410 1.00 63.38 96 ARG C N 1
ATOM 2451 C CA . ARG C 1 95 ? 75.657 88.147 6.222 1.00 63.23 96 ARG C CA 1
ATOM 2452 C C . ARG C 1 95 ? 74.919 88.657 4.971 1.00 65.05 96 ARG C C 1
ATOM 2453 O O . ARG C 1 95 ? 75.412 89.576 4.309 1.00 65.12 96 ARG C O 1
ATOM 2461 N N . GLU C 1 96 ? 73.713 88.103 4.696 1.00 58.94 97 GLU C N 1
ATOM 2462 C CA . GLU C 1 96 ? 72.877 88.464 3.543 1.00 57.55 97 GLU C CA 1
ATOM 2463 C C . GLU C 1 96 ? 72.121 89.808 3.655 1.00 60.80 97 GLU C C 1
ATOM 2464 O O . GLU C 1 96 ? 71.970 90.479 2.625 1.00 60.80 97 GLU C O 1
ATOM 2470 N N . ARG C 1 97 ? 71.585 90.180 4.864 1.00 55.59 98 ARG C N 1
ATOM 2471 C CA . ARG C 1 97 ? 70.728 91.377 4.981 1.00 54.22 98 ARG C CA 1
ATOM 2472 C C . ARG C 1 97 ? 71.329 92.629 5.613 1.00 57.55 98 ARG C C 1
ATOM 2473 O O . ARG C 1 97 ? 70.649 93.660 5.573 1.00 57.68 98 ARG C O 1
ATOM 2481 N N . HIS C 1 98 ? 72.558 92.566 6.188 1.00 53.80 99 HIS C N 1
ATOM 2482 C CA . HIS C 1 98 ? 73.157 93.648 6.995 1.00 54.10 99 HIS C CA 1
ATOM 2483 C C . HIS C 1 98 ? 73.115 95.031 6.365 1.00 52.14 99 HIS C C 1
ATOM 2484 O O . HIS C 1 98 ? 72.782 95.962 7.096 1.00 51.59 99 HIS C O 1
ATOM 2491 N N . ILE C 1 99 ? 73.373 95.171 5.046 1.00 45.30 100 ILE C N 1
ATOM 2492 C CA . ILE C 1 99 ? 73.360 96.468 4.339 1.00 44.23 100 ILE C CA 1
ATOM 2493 C C . ILE C 1 99 ? 71.966 97.075 4.323 1.00 48.34 100 ILE C C 1
ATOM 2494 O O . ILE C 1 99 ? 71.797 98.260 4.625 1.00 48.99 100 ILE C O 1
ATOM 2499 N N . GLU C 1 100 ? 70.982 96.263 3.915 1.00 44.26 101 GLU C N 1
ATOM 2500 C CA . GLU C 1 100 ? 69.569 96.604 3.826 1.00 43.88 101 GLU C CA 1
ATOM 2501 C C . GLU C 1 100 ? 68.994 96.944 5.237 1.00 46.21 101 GLU C C 1
ATOM 2502 O O . GLU C 1 100 ? 68.299 97.940 5.407 1.00 44.67 101 GLU C O 1
ATOM 2508 N N . TRP C 1 101 ? 69.302 96.103 6.222 1.00 42.96 102 TRP C N 1
ATOM 2509 C CA . TRP C 1 101 ? 68.909 96.222 7.619 1.00 43.45 102 TRP C CA 1
ATOM 2510 C C . TRP C 1 101 ? 69.401 97.560 8.208 1.00 48.84 102 TRP C C 1
ATOM 2511 O O . TRP C 1 101 ? 68.597 98.301 8.782 1.00 49.39 102 TRP C O 1
ATOM 2522 N N . GLN C 1 102 ? 70.704 97.894 7.979 1.00 43.99 103 GLN C N 1
ATOM 2523 C CA . GLN C 1 102 ? 71.359 99.138 8.391 1.00 42.66 103 GLN C CA 1
ATOM 2524 C C . GLN C 1 102 ? 70.710 100.381 7.775 1.00 45.21 103 GLN C C 1
ATOM 2525 O O . GLN C 1 102 ? 70.482 101.357 8.492 1.00 46.33 103 GLN C O 1
ATOM 2531 N N . GLY C 1 103 ? 70.414 100.340 6.480 1.00 39.99 104 GLY C N 1
ATOM 2532 C CA . GLY C 1 103 ? 69.766 101.436 5.755 1.00 39.13 104 GLY C CA 1
ATOM 2533 C C . GLY C 1 103 ? 68.341 101.708 6.198 1.00 44.09 104 GLY C C 1
ATOM 2534 O O . GLY C 1 103 ? 67.871 102.859 6.203 1.00 44.93 104 GLY C O 1
ATOM 2535 N N . ASN C 1 104 ? 67.635 100.639 6.579 1.00 40.16 105 ASN C N 1
ATOM 2536 C CA . ASN C 1 104 ? 66.273 100.729 7.096 1.00 38.94 105 ASN C CA 1
ATOM 2537 C C . ASN C 1 104 ? 66.310 101.304 8.512 1.00 39.06 105 ASN C C 1
ATOM 2538 O O . ASN C 1 104 ? 65.476 102.154 8.840 1.00 36.98 105 ASN C O 1
ATOM 2543 N N . ALA C 1 105 ? 67.288 100.850 9.338 1.00 34.44 106 ALA C N 1
ATOM 2544 C CA . ALA C 1 105 ? 67.511 101.371 10.692 1.00 34.32 106 ALA C CA 1
ATOM 2545 C C . ALA C 1 105 ? 67.758 102.900 10.646 1.00 40.57 106 ALA C C 1
ATOM 2546 O O . ALA C 1 105 ? 67.148 103.630 11.429 1.00 41.58 106 ALA C O 1
ATOM 2548 N N . ILE C 1 106 ? 68.592 103.378 9.684 1.00 37.87 107 ILE C N 1
ATOM 2549 C CA . ILE C 1 106 ? 68.891 104.804 9.461 1.00 38.60 107 ILE C CA 1
ATOM 2550 C C . ILE C 1 106 ? 67.589 105.542 9.147 1.00 44.62 107 ILE C C 1
ATOM 2551 O O . ILE C 1 106 ? 67.331 106.603 9.717 1.00 44.77 107 ILE C O 1
ATOM 2556 N N . ARG C 1 107 ? 66.786 104.987 8.219 1.00 42.54 108 ARG C N 1
ATOM 2557 C CA . ARG C 1 107 ? 65.516 105.567 7.776 1.00 42.26 108 ARG C CA 1
ATOM 2558 C C . ARG C 1 107 ? 64.515 105.674 8.901 1.00 44.06 108 ARG C C 1
ATOM 2559 O O . ARG C 1 107 ? 63.893 106.732 9.074 1.00 45.07 108 ARG C O 1
ATOM 2567 N N . LEU C 1 108 ? 64.396 104.606 9.692 1.00 37.74 109 LEU C N 1
ATOM 2568 C CA . LEU C 1 108 ? 63.501 104.589 10.847 1.00 36.77 109 LEU C CA 1
ATOM 2569 C C . LEU C 1 108 ? 63.912 105.675 11.861 1.00 39.53 109 LEU C C 1
ATOM 2570 O O . LEU C 1 108 ? 63.064 106.471 12.275 1.00 38.20 109 LEU C O 1
ATOM 2575 N N . GLU C 1 109 ? 65.216 105.757 12.182 1.00 36.75 110 GLU C N 1
ATOM 2576 C CA . GLU C 1 109 ? 65.768 106.784 13.085 1.00 36.81 110 GLU C CA 1
ATOM 2577 C C . GLU C 1 109 ? 65.478 108.195 12.589 1.00 43.64 110 GLU C C 1
ATOM 2578 O O . GLU C 1 109 ? 64.978 109.030 13.353 1.00 44.89 110 GLU C O 1
ATOM 2584 N N . ARG C 1 110 ? 65.717 108.435 11.290 1.00 41.13 111 ARG C N 1
ATOM 2585 C CA . ARG C 1 110 ? 65.458 109.704 10.625 1.00 41.38 111 ARG C CA 1
ATOM 2586 C C . ARG C 1 110 ? 64.000 110.099 10.766 1.00 47.96 111 ARG C C 1
ATOM 2587 O O . ARG C 1 110 ? 63.728 111.234 11.137 1.00 50.45 111 ARG C O 1
ATOM 2595 N N . GLN C 1 111 ? 63.067 109.159 10.529 1.00 43.82 112 GLN C N 1
ATOM 2596 C CA . GLN C 1 111 ? 61.629 109.425 10.647 1.00 43.21 112 GLN C CA 1
ATOM 2597 C C . GLN C 1 111 ? 61.196 109.671 12.103 1.00 46.06 112 GLN C C 1
ATOM 2598 O O . GLN C 1 111 ? 60.343 110.529 12.353 1.00 46.53 112 GLN C O 1
ATOM 2604 N N . LEU C 1 112 ? 61.784 108.925 13.056 1.00 40.87 113 LEU C N 1
ATOM 2605 C CA . LEU C 1 112 ? 61.475 109.065 14.486 1.00 39.95 113 LEU C CA 1
ATOM 2606 C C . LEU C 1 112 ? 61.879 110.418 15.066 1.00 49.27 113 LEU C C 1
ATOM 2607 O O . LEU C 1 112 ? 61.197 110.931 15.969 1.00 49.27 113 LEU C O 1
ATOM 2612 N N . ASN C 1 113 ? 62.997 110.983 14.570 1.00 47.67 114 ASN C N 1
ATOM 2613 C CA . ASN C 1 113 ? 63.514 112.257 15.060 1.00 48.53 114 ASN C CA 1
ATOM 2614 C C . ASN C 1 113 ? 63.111 113.473 14.209 1.00 58.29 114 ASN C C 1
ATOM 2615 O O . ASN C 1 113 ? 63.572 114.573 14.497 1.00 61.14 114 ASN C O 1
ATOM 2620 N N . THR C 1 114 ? 62.220 113.306 13.217 1.00 56.80 115 THR C N 1
ATOM 2621 C CA . THR C 1 114 ? 61.746 114.411 12.370 1.00 57.42 115 THR C CA 1
ATOM 2622 C C . THR C 1 114 ? 60.436 115.011 12.932 1.00 66.20 115 THR C C 1
ATOM 2623 O O . THR C 1 114 ? 60.285 116.242 13.010 1.00 68.05 115 THR C O 1
ATOM 2627 N N . GLY C 1 115 ? 59.500 114.134 13.296 1.00 63.74 116 GLY C N 1
ATOM 2628 C CA . GLY C 1 115 ? 58.196 114.532 13.827 1.00 107.23 116 GLY C CA 1
ATOM 2629 C C . GLY C 1 115 ? 57.246 115.085 12.782 1.00 126.53 116 GLY C C 1
ATOM 2630 O O . GLY C 1 115 ? 57.328 116.260 12.412 1.00 83.39 116 GLY C O 1
ATOM 2631 N N . HIS D 1 8 ? 50.083 104.079 29.248 1.00 77.02 9 HIS D N 1
ATOM 2632 C CA . HIS D 1 8 ? 49.799 104.065 27.807 1.00 76.66 9 HIS D CA 1
ATOM 2633 C C . HIS D 1 8 ? 48.981 105.290 27.352 1.00 77.67 9 HIS D C 1
ATOM 2634 O O . HIS D 1 8 ? 48.009 105.669 28.007 1.00 77.34 9 HIS D O 1
ATOM 2641 N N . HIS D 1 9 ? 49.386 105.904 26.227 1.00 71.34 10 HIS D N 1
ATOM 2642 C CA . HIS D 1 9 ? 48.701 107.060 25.654 1.00 69.63 10 HIS D CA 1
ATOM 2643 C C . HIS D 1 9 ? 47.714 106.645 24.553 1.00 62.59 10 HIS D C 1
ATOM 2644 O O . HIS D 1 9 ? 47.512 107.363 23.574 1.00 62.40 10 HIS D O 1
ATOM 2651 N N . HIS D 1 10 ? 47.119 105.458 24.722 1.00 50.18 11 HIS D N 1
ATOM 2652 C CA . HIS D 1 10 ? 46.082 104.927 23.871 1.00 46.02 11 HIS D CA 1
ATOM 2653 C C . HIS D 1 10 ? 44.991 104.288 24.739 1.00 46.70 11 HIS D C 1
ATOM 2654 O O . HIS D 1 10 ? 45.209 103.943 25.913 1.00 46.71 11 HIS D O 1
ATOM 2661 N N . SER D 1 11 ? 43.803 104.181 24.166 1.00 40.13 12 SER D N 1
ATOM 2662 C CA . SER D 1 11 ? 42.618 103.591 24.780 1.00 37.74 12 SER D CA 1
ATOM 2663 C C . SER D 1 11 ? 42.864 102.133 25.199 1.00 38.38 12 SER D C 1
ATOM 2664 O O . SER D 1 11 ? 43.551 101.399 24.493 1.00 36.63 12 SER D O 1
ATOM 2667 N N . SER D 1 12 ? 42.246 101.713 26.305 1.00 34.40 13 SER D N 1
ATOM 2668 C CA . SER D 1 12 ? 42.292 100.340 26.808 1.00 34.22 13 SER D CA 1
ATOM 2669 C C . SER D 1 12 ? 41.483 99.356 25.904 1.00 38.34 13 SER D C 1
ATOM 2670 O O . SER D 1 12 ? 41.560 98.146 26.114 1.00 40.15 13 SER D O 1
ATOM 2673 N N . GLY D 1 13 ? 40.745 99.886 24.918 1.00 31.29 14 GLY D N 1
ATOM 2674 C CA . GLY D 1 13 ? 39.999 99.110 23.932 1.00 30.33 14 GLY D CA 1
ATOM 2675 C C . GLY D 1 13 ? 40.856 98.747 22.726 1.00 33.54 14 GLY D C 1
ATOM 2676 O O . GLY D 1 13 ? 40.426 98.018 21.820 1.00 31.26 14 GLY D O 1
ATOM 2677 N N . LEU D 1 14 ? 42.072 99.305 22.696 1.00 31.01 15 LEU D N 1
ATOM 2678 C CA . LEU D 1 14 ? 43.092 99.027 21.692 1.00 31.08 15 LEU D CA 1
ATOM 2679 C C . LEU D 1 14 ? 44.227 98.244 22.350 1.00 36.38 15 LEU D C 1
ATOM 2680 O O . LEU D 1 14 ? 44.618 98.541 23.479 1.00 37.84 15 LEU D O 1
ATOM 2685 N N . VAL D 1 15 ? 44.711 97.221 21.678 1.00 31.51 16 VAL D N 1
ATOM 2686 C CA . VAL D 1 15 ? 45.852 96.434 22.182 1.00 30.86 16 VAL D CA 1
ATOM 2687 C C . VAL D 1 15 ? 46.937 96.395 21.085 1.00 37.66 16 VAL D C 1
ATOM 2688 O O . VAL D 1 15 ? 46.607 96.542 19.902 1.00 37.65 16 VAL D O 1
ATOM 2692 N N . PRO D 1 16 ? 48.219 96.149 21.417 1.00 35.13 17 PRO D N 1
ATOM 2693 C CA . PRO D 1 16 ? 49.215 96.053 20.338 1.00 33.87 17 PRO D CA 1
ATOM 2694 C C . PRO D 1 16 ? 48.887 94.846 19.460 1.00 37.82 17 PRO D C 1
ATOM 2695 O O . PRO D 1 16 ? 48.488 93.791 19.964 1.00 36.85 17 PRO D O 1
ATOM 2699 N N . ARG D 1 17 ? 49.070 94.995 18.151 1.00 34.56 18 ARG D N 1
ATOM 2700 C CA . ARG D 1 17 ? 48.915 93.893 17.227 1.00 33.78 18 ARG D CA 1
ATOM 2701 C C . ARG D 1 17 ? 50.012 92.877 17.592 1.00 38.65 18 ARG D C 1
ATOM 2702 O O . ARG D 1 17 ? 51.160 93.256 17.878 1.00 37.88 18 ARG D O 1
ATOM 2710 N N . GLY D 1 18 ? 49.617 91.618 17.640 1.00 36.77 19 GLY D N 1
ATOM 2711 C CA . GLY D 1 18 ? 50.505 90.507 17.928 1.00 36.69 19 GLY D CA 1
ATOM 2712 C C . GLY D 1 18 ? 51.128 89.928 16.676 1.00 40.61 19 GLY D C 1
ATOM 2713 O O . GLY D 1 18 ? 50.638 90.127 15.558 1.00 40.84 19 GLY D O 1
ATOM 2714 N N . SER D 1 19 ? 52.219 89.208 16.871 1.00 37.11 20 SER D N 1
ATOM 2715 C CA . SER D 1 19 ? 52.962 88.539 15.818 1.00 36.65 20 SER D CA 1
ATOM 2716 C C . SER D 1 19 ? 53.347 87.151 16.308 1.00 41.19 20 SER D C 1
ATOM 2717 O O . SER D 1 19 ? 53.664 86.963 17.492 1.00 41.12 20 SER D O 1
ATOM 2720 N N . HIS D 1 20 ? 53.400 86.199 15.388 1.00 38.56 21 HIS D N 1
ATOM 2721 C CA . HIS D 1 20 ? 53.836 84.839 15.703 1.00 38.53 21 HIS D CA 1
ATOM 2722 C C . HIS D 1 20 ? 55.341 84.800 16.014 1.00 45.75 21 HIS D C 1
ATOM 2723 O O . HIS D 1 20 ? 55.799 83.870 16.680 1.00 45.36 21 HIS D O 1
ATOM 2730 N N . MET D 1 21 ? 56.072 85.878 15.647 1.00 42.71 22 MET D N 1
ATOM 2731 C CA . MET D 1 21 ? 57.489 86.069 15.919 1.00 42.87 22 MET D CA 1
ATOM 2732 C C . MET D 1 21 ? 57.754 86.357 17.386 1.00 45.60 22 MET D C 1
ATOM 2733 O O . MET D 1 21 ? 58.900 86.223 17.832 1.00 46.06 22 MET D O 1
ATOM 2738 N N . PHE D 1 22 ? 56.708 86.760 18.143 1.00 40.25 23 PHE D N 1
ATOM 2739 C CA . PHE D 1 22 ? 56.828 87.119 19.560 1.00 38.66 23 PHE D CA 1
ATOM 2740 C C . PHE D 1 22 ? 55.625 86.625 20.372 1.00 42.34 23 PHE D C 1
ATOM 2741 O O . PHE D 1 22 ? 54.568 87.260 20.348 1.00 43.22 23 PHE D O 1
ATOM 2749 N N . LEU D 1 23 ? 55.782 85.504 21.091 1.00 36.36 24 LEU D N 1
ATOM 2750 C CA . LEU D 1 23 ? 54.684 84.965 21.880 1.00 36.61 24 LEU D CA 1
ATOM 2751 C C . LEU D 1 23 ? 54.805 85.407 23.323 1.00 40.71 24 LEU D C 1
ATOM 2752 O O . LEU D 1 23 ? 55.890 85.364 23.880 1.00 40.20 24 LEU D O 1
ATOM 2757 N N . THR D 1 24 ? 53.705 85.878 23.918 1.00 38.26 25 THR D N 1
ATOM 2758 C CA . THR D 1 24 ? 53.730 86.365 25.301 1.00 38.18 25 THR D CA 1
ATOM 2759 C C . THR D 1 24 ? 52.746 85.522 26.129 1.00 42.72 25 THR D C 1
ATOM 2760 O O . THR D 1 24 ? 51.593 85.319 25.734 1.00 40.36 25 THR D O 1
ATOM 2764 N N . PHE D 1 25 ? 53.232 84.991 27.244 1.00 42.55 26 PHE D N 1
ATOM 2765 C CA . PHE D 1 25 ? 52.444 84.160 28.161 1.00 43.27 26 PHE D CA 1
ATOM 2766 C C . PHE D 1 25 ? 52.346 84.925 29.484 1.00 55.96 26 PHE D C 1
ATOM 2767 O O . PHE D 1 25 ? 53.360 85.127 30.188 1.00 56.53 26 PHE D O 1
ATOM 2775 N N . PRO D 1 26 ? 51.123 85.479 29.720 1.00 56.71 27 PRO D N 1
ATOM 2776 C CA . PRO D 1 26 ? 50.919 86.412 30.848 1.00 57.74 27 PRO D CA 1
ATOM 2777 C C . PRO D 1 26 ? 50.890 85.831 32.256 1.00 65.69 27 PRO D C 1
ATOM 2778 O O . PRO D 1 26 ? 51.495 86.401 33.169 1.00 66.17 27 PRO D O 1
ATOM 2782 N N . ASN D 1 27 ? 50.156 84.734 32.440 1.00 64.36 28 ASN D N 1
ATOM 2783 C CA . ASN D 1 27 ? 49.947 84.119 33.743 1.00 65.20 28 ASN D CA 1
ATOM 2784 C C . ASN D 1 27 ? 50.917 82.982 33.993 1.00 69.88 28 ASN D C 1
ATOM 2785 O O . ASN D 1 27 ? 50.493 81.901 34.409 1.00 70.07 28 ASN D O 1
ATOM 2790 N N . VAL D 1 28 ? 52.226 83.214 33.733 1.00 66.97 29 VAL D N 1
ATOM 2791 C CA . VAL D 1 28 ? 53.240 82.175 33.938 1.00 66.53 29 VAL D CA 1
ATOM 2792 C C . VAL D 1 28 ? 53.566 82.075 35.410 1.00 73.63 29 VAL D C 1
ATOM 2793 O O . VAL D 1 28 ? 54.015 83.038 36.040 1.00 73.70 29 VAL D O 1
ATOM 2797 N N . ALA D 1 29 ? 53.274 80.896 35.949 1.00 72.46 30 ALA D N 1
ATOM 2798 C CA . ALA D 1 29 ? 53.491 80.520 37.327 1.00 73.35 30 ALA D CA 1
ATOM 2799 C C . ALA D 1 29 ? 54.991 80.502 37.646 1.00 78.76 30 ALA D C 1
ATOM 2800 O O . ALA D 1 29 ? 55.816 80.010 36.871 1.00 76.99 30 ALA D O 1
ATOM 2802 N N . ILE D 1 30 ? 55.322 81.074 38.789 1.00 77.91 31 ILE D N 1
ATOM 2803 C CA . ILE D 1 30 ? 56.676 81.147 39.320 1.00 78.43 31 ILE D CA 1
ATOM 2804 C C . ILE D 1 30 ? 56.755 80.137 40.464 1.00 82.80 31 ILE D C 1
ATOM 2805 O O . ILE D 1 30 ? 55.858 80.091 41.319 1.00 82.57 31 ILE D O 1
ATOM 2810 N N . THR D 1 31 ? 57.791 79.278 40.431 1.00 79.50 32 THR D N 1
ATOM 2811 C CA . THR D 1 31 ? 58.070 78.267 41.448 1.00 79.46 32 THR D CA 1
ATOM 2812 C C . THR D 1 31 ? 58.663 79.007 42.666 1.00 85.10 32 THR D C 1
ATOM 2813 O O . THR D 1 31 ? 59.124 80.146 42.512 1.00 84.85 32 THR D O 1
ATOM 2817 N N . ARG D 1 3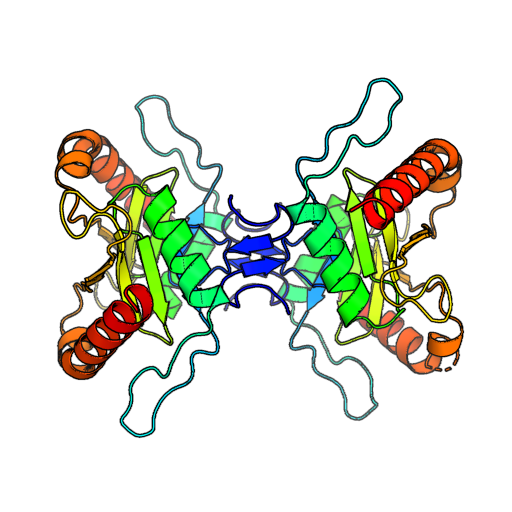2 ? 58.669 78.368 43.859 1.00 82.53 33 ARG D N 1
ATOM 2818 C CA . ARG D 1 32 ? 59.232 78.957 45.094 1.00 82.36 33 ARG D CA 1
ATOM 2819 C C . ARG D 1 32 ? 60.689 79.432 44.893 1.00 85.99 33 ARG D C 1
ATOM 2820 O O . ARG D 1 32 ? 61.098 80.420 45.503 1.00 85.34 33 ARG D O 1
ATOM 2828 N N . ASP D 1 33 ? 61.423 78.750 43.977 1.00 81.89 34 ASP D N 1
ATOM 2829 C CA . ASP D 1 33 ? 62.835 78.927 43.626 1.00 81.17 34 ASP D CA 1
ATOM 2830 C C . ASP D 1 33 ? 63.157 80.057 42.628 1.00 84.06 34 ASP D C 1
ATOM 2831 O O . ASP D 1 33 ? 64.304 80.134 42.178 1.00 83.91 34 ASP D O 1
ATOM 2836 N N . ASN D 1 34 ? 62.173 80.946 42.308 1.00 79.61 35 ASN D N 1
ATOM 2837 C CA . ASN D 1 34 ? 62.300 82.085 41.370 1.00 78.74 35 ASN D CA 1
ATOM 2838 C C . ASN D 1 34 ? 62.410 81.603 39.891 1.00 80.51 35 ASN D C 1
ATOM 2839 O O . ASN D 1 34 ? 62.780 82.364 38.986 1.00 79.91 35 ASN D O 1
ATOM 2844 N N . ARG D 1 35 ? 62.048 80.341 39.653 1.00 75.15 36 ARG D N 1
ATOM 2845 C CA . ARG D 1 35 ? 62.075 79.781 38.313 1.00 74.62 36 ARG D CA 1
ATOM 2846 C C . ARG D 1 35 ? 60.655 79.646 37.743 1.00 76.33 36 ARG D C 1
ATOM 2847 O O . ARG D 1 35 ? 59.682 79.788 38.482 1.00 76.68 36 ARG D O 1
ATOM 2855 N N . ILE D 1 36 ? 60.545 79.393 36.426 1.00 69.44 37 ILE D N 1
ATOM 2856 C CA . ILE D 1 36 ? 59.272 79.180 35.734 1.00 67.11 37 ILE D CA 1
ATOM 2857 C C . ILE D 1 36 ? 58.704 77.814 36.127 1.00 70.36 37 ILE D C 1
ATOM 2858 O O . ILE D 1 36 ? 59.454 76.838 36.227 1.00 71.30 37 ILE D O 1
ATOM 2863 N N . ASP D 1 37 ? 57.395 77.741 36.361 1.00 64.95 38 ASP D N 1
ATOM 2864 C CA . ASP D 1 37 ? 56.747 76.469 36.664 1.00 64.08 38 ASP D CA 1
ATOM 2865 C C . ASP D 1 37 ? 56.375 75.826 35.304 1.00 64.14 38 ASP D C 1
ATOM 2866 O O . ASP D 1 37 ? 56.748 76.357 34.249 1.00 62.59 38 ASP D O 1
ATOM 2871 N N . LYS D 1 38 ? 55.661 74.690 35.336 1.00 58.26 39 LYS D N 1
ATOM 2872 C CA . LYS D 1 38 ? 55.233 73.967 34.153 1.00 57.35 39 LYS D CA 1
ATOM 2873 C C . LYS D 1 38 ? 54.176 74.806 33.385 1.00 60.02 39 LYS D C 1
ATOM 2874 O O . LYS D 1 38 ? 53.183 75.226 33.991 1.00 62.47 39 LYS D O 1
ATOM 2880 N N . LEU D 1 39 ? 54.427 75.098 32.077 1.00 50.76 40 LEU D N 1
ATOM 2881 C CA . LEU D 1 39 ? 53.487 75.809 31.210 1.00 48.53 40 LEU D CA 1
ATOM 2882 C C . LEU D 1 39 ? 52.377 74.829 30.860 1.00 50.71 40 LEU D C 1
ATOM 2883 O O . LEU D 1 39 ? 52.598 73.620 30.921 1.00 51.09 40 LEU D O 1
ATOM 2888 N N . SER D 1 40 ? 51.199 75.326 30.448 1.00 45.78 41 SER D N 1
ATOM 2889 C CA . SER D 1 40 ? 50.106 74.435 30.050 1.00 44.54 41 SER D CA 1
ATOM 2890 C C . SER D 1 40 ? 50.486 73.683 28.752 1.00 46.31 41 SER D C 1
ATOM 2891 O O . SER D 1 40 ? 51.404 74.105 28.042 1.00 46.19 41 SER D O 1
ATOM 2894 N N . GLU D 1 41 ? 49.794 72.584 28.454 1.00 41.29 42 GLU D N 1
ATOM 2895 C CA . GLU D 1 41 ? 50.025 71.825 27.230 1.00 41.16 42 GLU D CA 1
ATOM 2896 C C . GLU D 1 41 ? 49.669 72.650 25.991 1.00 45.89 42 GLU D C 1
ATOM 2897 O O . GLU D 1 41 ? 50.375 72.557 24.984 1.00 46.65 42 GLU D O 1
ATOM 2903 N N . ASN D 1 42 ? 48.607 73.495 26.081 1.00 41.66 43 ASN D N 1
ATOM 2904 C CA . ASN D 1 42 ? 48.204 74.387 24.984 1.00 40.97 43 ASN D CA 1
ATOM 2905 C C . ASN D 1 42 ? 49.293 75.424 24.705 1.00 42.85 43 ASN D C 1
ATOM 2906 O O . ASN D 1 42 ? 49.548 75.717 23.545 1.00 42.63 43 ASN D O 1
ATOM 2911 N N . ASP D 1 43 ? 49.939 75.956 25.760 1.00 39.13 44 ASP D N 1
ATOM 2912 C CA . ASP D 1 43 ? 51.040 76.917 25.656 1.00 39.57 44 ASP D CA 1
ATOM 2913 C C . ASP D 1 43 ? 52.252 76.286 24.954 1.00 44.01 44 ASP D C 1
ATOM 2914 O O . ASP D 1 43 ? 52.772 76.860 24.000 1.00 43.27 44 ASP D O 1
ATOM 2919 N N . LEU D 1 44 ? 52.643 75.069 25.382 1.00 41.12 45 LEU D N 1
ATOM 2920 C CA . LEU D 1 44 ? 53.746 74.314 24.791 1.00 40.12 45 LEU D CA 1
ATOM 2921 C C . LEU D 1 44 ? 53.450 73.951 23.333 1.00 43.17 45 LEU D C 1
ATOM 2922 O O . LEU D 1 44 ? 54.325 74.109 22.480 1.00 42.82 45 LEU D O 1
ATOM 2927 N N . GLU D 1 45 ? 52.203 73.550 23.033 1.00 38.11 46 GLU D N 1
ATOM 2928 C CA . GLU D 1 45 ? 51.745 73.210 21.687 1.00 37.07 46 GLU D CA 1
ATOM 2929 C C . GLU D 1 45 ? 51.814 74.448 20.779 1.00 40.32 46 GLU D C 1
ATOM 2930 O O . GLU D 1 45 ? 52.298 74.336 19.645 1.00 41.35 46 GLU D O 1
ATOM 2936 N N . LEU D 1 46 ? 51.404 75.642 21.300 1.00 33.65 47 LEU D N 1
ATOM 2937 C CA . LEU D 1 46 ? 51.482 76.904 20.567 1.00 32.13 47 LEU D CA 1
ATOM 2938 C C . LEU D 1 46 ? 52.953 77.243 20.251 1.00 37.99 47 LEU D C 1
ATOM 2939 O O . LEU D 1 46 ? 53.253 77.603 19.112 1.00 37.22 47 LEU D O 1
ATOM 2944 N N . ILE D 1 47 ? 53.864 77.115 21.245 1.00 35.32 48 ILE D N 1
ATOM 2945 C CA . ILE D 1 47 ? 55.292 77.393 21.041 1.00 35.53 48 ILE D CA 1
ATOM 2946 C C . ILE D 1 47 ? 55.864 76.454 19.979 1.00 42.01 48 ILE D C 1
ATOM 2947 O O . ILE D 1 47 ? 56.462 76.944 19.022 1.00 43.86 48 ILE D O 1
ATOM 2952 N N . ARG D 1 48 ? 55.603 75.127 20.115 1.00 37.53 49 ARG D N 1
ATOM 2953 C CA . ARG D 1 48 ? 56.044 74.080 19.196 1.00 37.19 49 ARG D CA 1
ATOM 2954 C C . ARG D 1 48 ? 55.569 74.336 17.765 1.00 41.56 49 ARG D C 1
ATOM 2955 O O . ARG D 1 48 ? 56.414 74.429 16.870 1.00 41.30 49 ARG D O 1
ATOM 2963 N N . ASP D 1 49 ? 54.232 74.502 17.557 1.00 38.03 50 ASP D N 1
ATOM 2964 C CA . ASP D 1 49 ? 53.634 74.786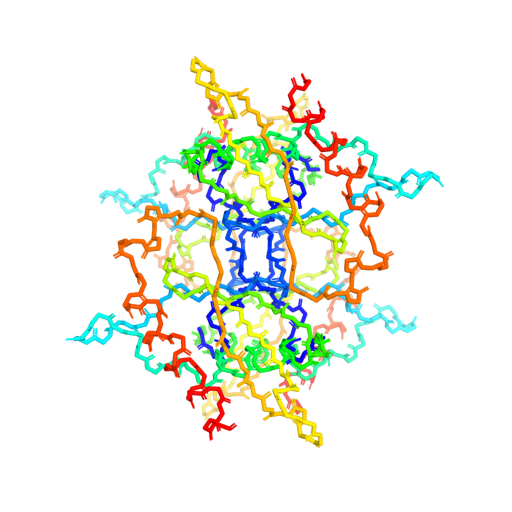 16.245 1.00 37.37 50 ASP D CA 1
ATOM 2965 C C . ASP D 1 49 ? 54.191 76.057 15.611 1.00 40.54 50 ASP D C 1
ATOM 2966 O O . ASP D 1 49 ? 54.498 76.051 14.427 1.00 41.60 50 ASP D O 1
ATOM 2971 N N . THR D 1 50 ? 54.357 77.130 16.392 1.00 37.27 51 THR D N 1
ATOM 2972 C CA . THR D 1 50 ? 54.913 78.399 15.898 1.00 38.46 51 THR D CA 1
ATOM 2973 C C . THR D 1 50 ? 56.381 78.235 15.476 1.00 44.25 51 THR D C 1
ATOM 2974 O O . THR D 1 50 ? 56.737 78.688 14.387 1.00 44.16 51 THR D O 1
ATOM 2978 N N . ALA D 1 51 ? 57.209 77.565 16.307 1.00 40.80 52 ALA D N 1
ATOM 2979 C CA . ALA D 1 51 ? 58.614 77.311 15.980 1.00 40.50 52 ALA D CA 1
ATOM 2980 C C . ALA D 1 51 ? 58.706 76.435 14.708 1.00 45.20 52 ALA D C 1
ATOM 2981 O O . ALA D 1 51 ? 59.488 76.762 13.819 1.00 45.02 52 ALA D O 1
ATOM 2983 N N . ILE D 1 52 ? 57.836 75.400 14.580 1.00 41.18 53 ILE D N 1
ATOM 2984 C CA . ILE D 1 52 ? 57.784 74.544 13.398 1.00 41.18 53 ILE D CA 1
ATOM 2985 C C . ILE D 1 52 ? 57.496 75.366 12.134 1.00 49.45 53 ILE D C 1
ATOM 2986 O O . ILE D 1 52 ? 58.245 75.270 11.159 1.00 50.48 53 ILE D O 1
ATOM 2991 N N . GLN D 1 53 ? 56.448 76.218 12.180 1.00 47.94 54 GLN D N 1
ATOM 2992 C CA . GLN D 1 53 ? 56.027 77.075 11.068 1.00 48.58 54 GLN D CA 1
ATOM 2993 C C . GLN D 1 53 ? 57.097 78.060 10.629 1.00 51.38 54 GLN D C 1
ATOM 2994 O O . GLN D 1 53 ? 57.050 78.516 9.495 1.00 52.08 54 GLN D O 1
ATOM 3000 N N . ASN D 1 54 ? 58.093 78.327 11.489 1.00 46.70 55 ASN D N 1
ATOM 3001 C CA . ASN D 1 54 ? 59.201 79.244 11.234 1.00 45.40 55 ASN D CA 1
ATOM 3002 C C . ASN D 1 54 ? 60.483 78.516 10.776 1.00 49.21 55 ASN D C 1
ATOM 3003 O O . ASN D 1 54 ? 61.547 79.134 10.663 1.00 49.57 55 ASN D O 1
ATOM 3008 N N . GLY D 1 55 ? 60.333 77.230 10.460 1.00 45.63 56 GLY D N 1
ATOM 3009 C CA . GLY D 1 55 ? 61.353 76.336 9.928 1.00 45.88 56 GLY D CA 1
ATOM 3010 C C . GLY D 1 55 ? 62.782 76.487 10.402 1.00 52.50 56 GLY D C 1
ATOM 3011 O O . GLY D 1 55 ? 63.679 76.727 9.582 1.00 53.96 56 GLY D O 1
ATOM 3012 N N . GLY D 1 56 ? 63.001 76.317 11.707 1.00 47.87 57 GLY D N 1
ATOM 3013 C CA . GLY D 1 56 ? 64.336 76.367 12.295 1.00 47.70 57 GLY D CA 1
ATOM 3014 C C . GLY D 1 56 ? 64.847 77.751 12.631 1.00 52.72 57 GLY D C 1
ATOM 3015 O O . GLY D 1 56 ? 65.869 77.877 13.307 1.00 52.03 57 GLY D O 1
ATOM 3016 N N . ARG D 1 57 ? 64.171 78.797 12.118 1.00 50.65 58 ARG D N 1
ATOM 3017 C CA . ARG D 1 57 ? 64.484 80.194 12.447 1.00 50.01 58 ARG D CA 1
ATOM 3018 C C . ARG D 1 57 ? 63.874 80.493 13.802 1.00 48.19 58 ARG D C 1
ATOM 3019 O O . ARG D 1 57 ? 62.792 80.001 14.110 1.00 47.08 58 ARG D O 1
ATOM 3027 N N . LYS D 1 58 ? 64.570 81.279 14.610 1.00 42.73 59 LYS D N 1
ATOM 3028 C CA . LYS D 1 58 ? 64.140 81.641 15.954 1.00 42.33 59 LYS D CA 1
ATOM 3029 C C . LYS D 1 58 ? 62.874 82.503 16.045 1.00 45.56 59 LYS D C 1
ATOM 3030 O O . LYS D 1 58 ? 62.660 83.434 15.258 1.00 45.51 59 LYS D O 1
ATOM 3036 N N . ILE D 1 59 ? 62.048 82.182 17.036 1.00 39.97 60 ILE D N 1
ATOM 3037 C CA . ILE D 1 59 ? 60.876 82.952 17.453 1.00 37.13 60 ILE D CA 1
ATOM 3038 C C . ILE D 1 59 ? 61.216 83.431 18.868 1.00 40.78 60 ILE D C 1
ATOM 3039 O O . ILE D 1 59 ? 62.046 82.816 19.537 1.00 39.08 60 ILE D O 1
ATOM 3044 N N . GLN D 1 60 ? 60.570 84.503 19.335 1.00 39.36 61 GLN D N 1
ATOM 3045 C CA . GLN D 1 60 ? 60.776 84.982 20.711 1.00 38.89 61 GLN D CA 1
ATOM 3046 C C . GLN D 1 60 ? 59.587 84.643 21.593 1.00 43.40 61 GLN D C 1
ATOM 3047 O O . GLN D 1 60 ? 58.440 84.663 21.139 1.00 44.11 61 GLN D O 1
ATOM 3053 N N . VAL D 1 61 ? 59.869 84.286 22.838 1.00 39.54 62 VAL D N 1
ATOM 3054 C CA . VAL D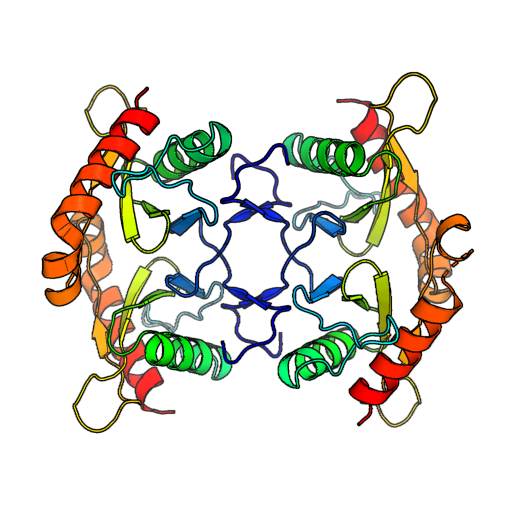 1 61 ? 58.867 83.887 23.812 1.00 39.70 62 VAL D CA 1
ATOM 3055 C C . VAL D 1 61 ? 59.117 84.690 25.094 1.00 45.53 62 VAL D C 1
ATOM 3056 O O . VAL D 1 61 ? 60.229 84.677 25.642 1.00 44.69 62 VAL D O 1
ATOM 3060 N N . GLN D 1 62 ? 58.092 85.448 25.526 1.00 41.38 63 GLN D N 1
ATOM 3061 C CA . GLN D 1 62 ? 58.175 86.242 26.734 1.00 41.41 63 GLN D CA 1
ATOM 3062 C C . GLN D 1 62 ? 57.443 85.498 27.829 1.00 46.39 63 GLN D C 1
ATOM 3063 O O . GLN D 1 62 ? 56.250 85.192 27.703 1.00 44.43 63 GLN D O 1
ATOM 3069 N N . LEU D 1 63 ? 58.204 85.116 28.855 1.00 46.15 64 LEU D N 1
ATOM 3070 C CA . LEU D 1 63 ? 57.713 84.407 30.027 1.00 47.97 64 LEU D CA 1
ATOM 3071 C C . LEU D 1 63 ? 58.018 85.386 31.131 1.00 58.45 64 LEU D C 1
ATOM 3072 O O . LEU D 1 63 ? 59.198 85.695 31.387 1.00 60.16 64 LEU D O 1
ATOM 3077 N N . ARG D 1 64 ? 56.946 86.009 31.653 1.00 57.42 65 ARG D N 1
ATOM 3078 C CA . ARG D 1 64 ? 57.001 87.078 32.647 1.00 57.87 65 ARG D CA 1
ATOM 3079 C C . ARG D 1 64 ? 57.778 88.261 32.080 1.00 61.99 65 ARG D C 1
ATOM 3080 O O . ARG D 1 64 ? 57.345 88.846 31.078 1.00 61.61 65 ARG D O 1
ATOM 3088 N N . ASP D 1 65 ? 58.948 88.568 32.652 1.00 59.69 66 ASP D N 1
ATOM 3089 C CA . ASP D 1 65 ? 59.718 89.716 32.177 1.00 59.97 66 ASP D CA 1
ATOM 3090 C C . ASP D 1 65 ? 61.000 89.334 31.411 1.00 62.26 66 ASP D C 1
ATOM 3091 O O . ASP D 1 65 ? 61.769 90.222 31.038 1.00 62.36 66 ASP D O 1
ATOM 3096 N N . LEU D 1 66 ? 61.215 88.038 31.137 1.00 56.62 67 LEU D N 1
ATOM 3097 C CA . LEU D 1 66 ? 62.394 87.638 30.367 1.00 55.07 67 LEU D CA 1
ATOM 3098 C C . LEU D 1 66 ? 62.012 87.107 28.982 1.00 56.27 67 LEU D C 1
ATOM 3099 O O . LEU D 1 66 ? 60.910 86.571 28.803 1.00 55.21 67 LEU D O 1
ATOM 3104 N N . LEU D 1 67 ? 62.916 87.314 28.005 1.00 50.44 68 LEU D N 1
ATOM 3105 C CA . LEU D 1 67 ? 62.756 86.877 26.624 1.00 49.18 68 LEU D CA 1
ATOM 3106 C C . LEU D 1 67 ? 63.617 85.657 26.361 1.00 54.97 68 LEU D C 1
ATOM 3107 O O . LEU D 1 67 ? 64.798 85.632 26.723 1.00 55.82 68 LEU D O 1
ATOM 3112 N N . TYR D 1 68 ? 63.036 84.678 25.655 1.00 50.77 69 TYR D N 1
ATOM 3113 C CA . TYR D 1 68 ? 63.655 83.415 25.258 1.00 48.90 69 TYR D CA 1
ATOM 3114 C C . TYR D 1 68 ? 63.555 83.260 23.758 1.00 49.71 69 TYR D C 1
ATOM 3115 O O . TYR D 1 68 ? 62.587 83.705 23.166 1.00 48.86 69 TYR D O 1
ATOM 3124 N N . GLU D 1 69 ? 64.573 82.671 23.137 1.00 46.45 70 GLU D N 1
ATOM 3125 C CA . GLU D 1 69 ? 64.604 82.400 21.696 1.00 45.34 70 GLU D CA 1
ATOM 3126 C C . GLU D 1 69 ? 64.378 80.918 21.527 1.00 48.18 70 GLU D C 1
ATOM 3127 O O . GLU D 1 69 ? 65.027 80.122 22.204 1.00 48.82 70 GLU D O 1
ATOM 3133 N N . VAL D 1 70 ? 63.387 80.539 20.706 1.00 42.62 71 VAL D N 1
ATOM 3134 C CA . VAL D 1 70 ? 63.096 79.131 20.501 1.00 40.84 71 VAL D CA 1
ATOM 3135 C C . VAL D 1 70 ? 63.044 78.818 19.012 1.00 43.79 71 VAL D C 1
ATOM 3136 O O . VAL D 1 70 ? 62.563 79.615 18.215 1.00 43.67 71 VAL D O 1
ATOM 3140 N N . SER D 1 71 ? 63.612 77.660 18.645 1.00 40.08 72 SER D N 1
ATOM 3141 C CA . SER D 1 71 ? 63.605 77.144 17.283 1.00 39.57 72 SER D CA 1
ATOM 3142 C C . SER D 1 71 ? 63.415 75.645 17.300 1.00 42.28 72 SER D C 1
ATOM 3143 O O . SER D 1 71 ? 63.744 75.006 18.287 1.00 42.35 72 SER D O 1
ATOM 3146 N N . ASN D 1 72 ? 62.812 75.100 16.247 1.00 38.03 73 ASN D N 1
ATOM 3147 C CA . ASN D 1 72 ? 62.725 73.663 16.045 1.00 37.35 73 ASN D CA 1
ATOM 3148 C C . ASN D 1 72 ? 63.975 73.286 15.193 1.00 42.93 73 ASN D C 1
ATOM 3149 O O . ASN D 1 72 ? 64.887 74.131 15.058 1.00 43.06 73 ASN D O 1
ATOM 3154 N N . ARG D 1 73 ? 64.049 72.038 14.649 1.00 40.88 74 ARG D N 1
ATOM 3155 C CA . ARG D 1 73 ? 65.219 71.573 13.877 1.00 41.19 74 ARG D CA 1
ATOM 3156 C C . ARG D 1 73 ? 66.500 71.762 14.722 1.00 44.34 74 ARG D C 1
ATOM 3157 O O . ARG D 1 73 ? 67.486 72.341 14.255 1.00 44.06 74 ARG D O 1
ATOM 3165 N N . ALA D 1 74 ? 66.439 71.366 16.001 1.00 40.06 75 ALA D N 1
ATOM 3166 C CA . ALA D 1 74 ? 67.570 71.494 16.913 1.00 39.74 75 ALA D CA 1
ATOM 3167 C C . ALA D 1 74 ? 68.676 70.510 16.443 1.00 46.73 75 ALA D C 1
ATOM 3168 O O . ALA D 1 74 ? 69.872 70.809 16.544 1.00 48.00 75 ALA D O 1
ATOM 3170 N N . VAL D 1 75 ? 68.243 69.358 15.889 1.00 42.91 76 VAL D N 1
ATOM 3171 C CA . VAL D 1 75 ? 69.079 68.310 15.290 1.00 43.11 76 VAL D CA 1
ATOM 3172 C C . VAL D 1 75 ? 68.483 67.929 13.934 1.00 49.91 76 VAL D C 1
ATOM 3173 O O . VAL D 1 75 ? 67.265 68.011 13.760 1.00 50.72 76 VAL D O 1
ATOM 3177 N N . GLU D 1 76 ? 69.337 67.491 12.990 1.00 46.94 77 GLU D N 1
ATOM 3178 C CA . GLU D 1 76 ? 68.953 67.007 11.664 1.00 46.68 77 GLU D CA 1
ATOM 3179 C C . GLU D 1 76 ? 68.228 65.680 11.828 1.00 52.95 77 GLU D C 1
ATOM 3180 O O . GLU D 1 76 ? 68.518 64.955 12.763 1.00 52.74 77 GLU D O 1
ATOM 3186 N N . GLY D 1 77 ? 67.275 65.392 10.950 1.00 51.72 78 GLY D N 1
ATOM 3187 C CA . GLY D 1 77 ? 66.506 64.157 10.984 1.00 52.09 78 GLY D CA 1
ATOM 3188 C C . GLY D 1 77 ? 65.178 64.267 11.696 1.00 59.82 78 GLY D C 1
ATOM 3189 O O . GLY D 1 77 ? 64.208 63.594 11.325 1.00 61.71 78 GLY D O 1
ATOM 3190 N N . ASP D 1 78 ? 65.126 65.087 12.742 1.00 56.81 79 ASP D N 1
ATOM 3191 C CA . ASP D 1 78 ? 63.908 65.271 13.528 1.00 56.99 79 ASP D CA 1
ATOM 3192 C C . ASP D 1 78 ? 63.598 66.768 13.662 1.00 60.19 79 ASP D C 1
ATOM 3193 O O . ASP D 1 78 ? 64.286 67.490 14.389 1.00 59.19 79 ASP D O 1
ATOM 3198 N N . ASN D 1 79 ? 62.573 67.225 12.933 1.00 56.95 80 ASN D N 1
ATOM 3199 C CA . ASN D 1 79 ? 62.137 68.627 12.915 1.00 56.69 80 ASN D CA 1
ATOM 3200 C C . ASN D 1 79 ? 61.431 69.038 14.210 1.00 58.60 80 ASN D C 1
ATOM 3201 O O . ASN D 1 79 ? 61.437 70.222 14.550 1.00 58.30 80 ASN D O 1
ATOM 3206 N N . ASN D 1 80 ? 60.893 68.042 14.967 1.00 51.55 81 ASN D N 1
ATOM 3207 C CA . ASN D 1 80 ? 60.201 68.262 16.232 1.00 48.55 81 ASN D CA 1
ATOM 3208 C C . ASN D 1 80 ? 61.140 68.124 17.425 1.00 47.01 81 ASN D C 1
ATOM 3209 O O . ASN D 1 80 ? 60.828 67.444 18.402 1.00 45.98 81 ASN D O 1
ATOM 3214 N N . THR D 1 81 ? 62.299 68.795 17.335 1.00 41.23 82 THR D N 1
ATOM 3215 C CA . THR D 1 81 ? 63.301 68.915 18.393 1.00 40.32 82 THR D CA 1
ATOM 3216 C C . THR D 1 81 ? 63.474 70.418 18.625 1.00 41.93 82 THR D C 1
ATOM 3217 O O . THR D 1 81 ? 63.659 71.176 17.670 1.00 39.66 82 THR D O 1
ATOM 3221 N N . PHE D 1 82 ? 63.375 70.851 19.877 1.00 37.43 83 PHE D N 1
ATOM 3222 C CA . PHE D 1 82 ? 63.399 72.286 20.157 1.00 36.30 83 PHE D CA 1
ATOM 3223 C C . PHE D 1 82 ? 64.562 72.716 21.004 1.00 42.73 83 PHE D C 1
ATOM 3224 O O . PHE D 1 82 ? 64.872 72.066 22.011 1.00 41.76 83 PHE D O 1
ATOM 3232 N N . LYS D 1 83 ? 65.174 73.843 20.605 1.00 41.16 84 LYS D N 1
ATOM 3233 C CA . LYS D 1 83 ? 66.272 74.492 21.295 1.00 42.77 84 LYS D CA 1
ATOM 3234 C C . LYS D 1 83 ? 65.829 75.845 21.882 1.00 49.35 84 LYS D C 1
ATOM 3235 O O . LYS D 1 83 ? 65.165 76.635 21.207 1.00 48.55 84 LYS D O 1
ATOM 3241 N N . VAL D 1 84 ? 66.238 76.113 23.131 1.00 46.98 85 VAL D N 1
ATOM 3242 C CA . VAL D 1 84 ? 65.948 77.355 23.838 1.00 46.09 85 VAL D CA 1
ATOM 3243 C C . VAL D 1 84 ? 67.265 78.033 24.172 1.00 53.72 85 VAL D C 1
ATOM 3244 O O . VAL D 1 84 ? 68.147 77.418 24.775 1.00 55.66 85 VAL D O 1
ATOM 3248 N N . SER D 1 85 ? 67.391 79.291 23.766 1.00 51.85 86 SER D N 1
ATOM 3249 C CA . SER D 1 85 ? 68.522 80.168 24.046 1.00 53.48 86 SER D CA 1
ATOM 3250 C C . SER D 1 85 ? 67.980 81.548 24.443 1.00 62.12 86 SER D C 1
ATOM 3251 O O . SER D 1 85 ? 66.763 81.728 24.552 1.00 62.49 86 SER D O 1
ATOM 3254 N N . PHE D 1 86 ? 68.872 82.497 24.708 1.00 61.55 87 PHE D N 1
ATOM 3255 C CA . PHE D 1 86 ? 68.505 83.862 25.058 1.00 63.84 87 PHE D CA 1
ATOM 3256 C C . PHE D 1 86 ? 69.646 84.769 24.706 1.00 71.89 87 PHE D C 1
ATOM 3257 O O . PHE D 1 86 ? 70.799 84.328 24.690 1.00 70.95 87 PHE D O 1
ATOM 3265 N N . SER D 1 87 ? 69.332 86.030 24.404 1.00 72.86 88 SER D N 1
ATOM 3266 C CA . SER D 1 87 ? 70.327 87.047 24.068 1.00 75.04 88 SER D CA 1
ATOM 3267 C C . SER D 1 87 ? 69.834 88.432 24.460 1.00 83.98 88 SER D C 1
ATOM 3268 O O . SER D 1 87 ? 68.625 88.650 24.509 1.00 83.48 88 SER D O 1
ATOM 3271 N N . THR D 1 88 ? 70.778 89.382 24.692 1.00 84.85 89 THR D N 1
ATOM 3272 C CA . THR D 1 88 ? 70.537 90.808 24.993 1.00 86.18 89 THR D CA 1
ATOM 3273 C C . THR D 1 88 ? 71.679 91.708 24.554 1.00 93.74 89 THR D C 1
ATOM 3274 O O . THR D 1 88 ? 72.814 91.257 24.377 1.00 92.29 89 THR D O 1
ATOM 3278 N N . THR D 1 89 ? 71.351 93.002 24.412 1.00 94.58 90 THR D N 1
ATOM 3279 C CA . THR D 1 89 ? 72.249 94.115 24.103 1.00 96.01 90 THR D CA 1
ATOM 3280 C C . THR D 1 89 ? 72.385 94.962 25.399 1.00 103.84 90 THR D C 1
ATOM 3281 O O . THR D 1 89 ? 72.773 96.136 25.351 1.00 103.70 90 THR D O 1
ATOM 3285 N N . ASP D 1 90 ? 72.059 94.333 26.560 1.00 102.80 91 ASP D N 1
ATOM 3286 C CA . ASP D 1 90 ? 72.112 94.929 27.896 1.00 103.76 91 ASP D CA 1
ATOM 3287 C C . ASP D 1 90 ? 72.907 94.043 28.865 1.00 109.81 91 ASP D C 1
ATOM 3288 O O . ASP D 1 90 ? 72.443 92.966 29.261 1.00 108.94 91 ASP D O 1
ATOM 3293 N N . ARG D 1 91 ? 74.119 94.511 29.231 1.00 108.51 92 ARG D N 1
ATOM 3294 C CA . ARG D 1 91 ? 75.031 93.819 30.147 1.00 109.12 92 ARG D CA 1
ATOM 3295 C C . ARG D 1 91 ? 74.516 93.828 31.589 1.00 113.98 92 ARG D C 1
ATOM 3296 O O . ARG D 1 91 ? 74.779 92.876 32.325 1.00 113.43 92 ARG D O 1
ATOM 3304 N N . ALA D 1 92 ? 73.764 94.887 31.977 1.00 111.32 93 ALA D N 1
ATOM 3305 C CA . ALA D 1 92 ? 73.156 95.051 33.305 1.00 111.49 93 ALA D CA 1
ATOM 3306 C C . ALA D 1 92 ? 72.124 93.948 33.607 1.00 115.97 93 ALA D C 1
ATOM 3307 O O . ALA D 1 92 ? 71.984 93.539 34.762 1.00 115.55 93 ALA D O 1
ATOM 3309 N N . MET D 1 93 ? 71.415 93.467 32.561 1.00 112.90 94 MET D N 1
ATOM 3310 C CA . MET D 1 93 ? 70.424 92.391 32.647 1.00 112.65 94 MET D CA 1
ATOM 3311 C C . MET D 1 93 ? 71.136 91.057 32.876 1.00 116.61 94 MET D C 1
ATOM 3312 O O . MET D 1 93 ? 70.837 90.362 33.847 1.00 115.79 94 MET D O 1
ATOM 3317 N N . PHE D 1 94 ? 72.112 90.737 31.997 1.00 113.81 95 PHE D N 1
ATOM 3318 C CA . PHE D 1 94 ? 72.960 89.537 32.005 1.00 114.05 95 PHE D CA 1
ATOM 3319 C C . PHE D 1 94 ? 73.725 89.381 33.332 1.00 117.36 95 PHE D C 1
ATOM 3320 O O . PHE D 1 94 ? 74.023 88.258 33.740 1.00 116.61 95 PHE D O 1
ATOM 3328 N N . ARG D 1 95 ? 74.024 90.519 33.998 1.00 113.63 96 ARG D N 1
ATOM 3329 C CA . ARG D 1 95 ? 74.697 90.622 35.291 1.00 138.94 96 ARG D CA 1
ATOM 3330 C C . ARG D 1 95 ? 73.753 90.130 36.399 1.00 143.48 96 ARG D C 1
ATOM 3331 O O . ARG D 1 95 ? 72.590 90.535 36.462 1.00 97.07 96 ARG D O 1
ATOM 3339 N N . ARG D 1 97 ? 71.764 87.703 37.077 1.00 89.69 98 ARG D N 1
ATOM 3340 C CA . ARG D 1 97 ? 70.475 87.256 36.552 1.00 89.29 98 ARG D CA 1
ATOM 3341 C C . ARG D 1 97 ? 70.592 86.229 35.411 1.00 93.41 98 ARG D C 1
ATOM 3342 O O . ARG D 1 97 ? 69.578 85.664 35.001 1.00 92.97 98 ARG D O 1
ATOM 3350 N N . HIS D 1 98 ? 71.828 85.962 34.933 1.00 90.42 99 HIS D N 1
ATOM 3351 C CA . HIS D 1 98 ? 72.150 84.958 33.905 1.00 89.94 99 HIS D CA 1
ATOM 3352 C C . HIS D 1 98 ? 71.730 83.581 34.437 1.00 90.70 99 HIS D C 1
ATOM 3353 O O . HIS D 1 98 ? 71.173 82.786 33.686 1.00 90.26 99 HIS D O 1
ATOM 3360 N N . ILE D 1 99 ? 71.994 83.324 35.737 1.00 84.98 100 ILE D N 1
ATOM 3361 C CA . ILE D 1 99 ? 71.719 82.080 36.461 1.00 83.71 100 ILE D CA 1
ATOM 3362 C C . ILE D 1 99 ? 70.233 81.695 36.484 1.00 84.84 100 ILE D C 1
ATOM 3363 O O . ILE D 1 99 ? 69.923 80.499 36.397 1.00 84.76 100 ILE D O 1
ATOM 3368 N N . GLU D 1 100 ? 69.323 82.688 36.603 1.00 78.12 101 GLU D N 1
ATOM 3369 C CA . GLU D 1 100 ? 67.886 82.421 36.631 1.00 76.43 101 GLU D CA 1
ATOM 3370 C C . GLU D 1 100 ? 67.324 82.279 35.188 1.00 76.78 101 GLU D C 1
ATOM 3371 O O . GLU D 1 100 ? 66.572 81.333 34.932 1.00 76.24 101 GLU D O 1
ATOM 3377 N N . TRP D 1 101 ? 67.756 83.174 34.252 1.00 70.47 102 TRP D N 1
ATOM 3378 C CA . TRP D 1 101 ? 67.443 83.191 32.820 1.00 69.45 102 TRP D CA 1
ATOM 3379 C C . TRP D 1 101 ? 67.832 81.836 32.182 1.00 70.22 102 TRP D C 1
ATOM 3380 O O . TRP D 1 101 ? 67.000 81.218 31.518 1.00 69.24 102 TRP D O 1
ATOM 3391 N N . GLN D 1 102 ? 69.069 81.352 32.465 1.00 64.65 103 GLN D N 1
ATOM 3392 C CA . GLN D 1 102 ? 69.608 80.066 32.007 1.00 63.59 103 GLN D CA 1
ATOM 3393 C C . GLN D 1 102 ? 68.798 78.871 32.540 1.00 65.19 103 GLN D C 1
ATOM 3394 O O . GLN D 1 102 ? 68.520 77.943 31.777 1.00 64.59 103 GLN D O 1
ATOM 3400 N N . GLY D 1 103 ? 68.419 78.923 33.824 1.00 59.74 104 GLY D N 1
ATOM 3401 C CA . GLY D 1 103 ? 67.658 77.883 34.513 1.00 58.67 104 GLY D CA 1
ATOM 3402 C C . GLY D 1 103 ? 66.255 77.734 33.978 1.00 62.70 104 GLY D C 1
ATOM 3403 O O . GLY D 1 103 ? 65.726 76.620 33.901 1.00 61.72 104 GLY D O 1
ATOM 3404 N N . ASN D 1 104 ? 65.653 78.877 33.586 1.00 58.99 105 ASN D N 1
ATOM 3405 C CA . ASN D 1 104 ? 64.322 78.941 32.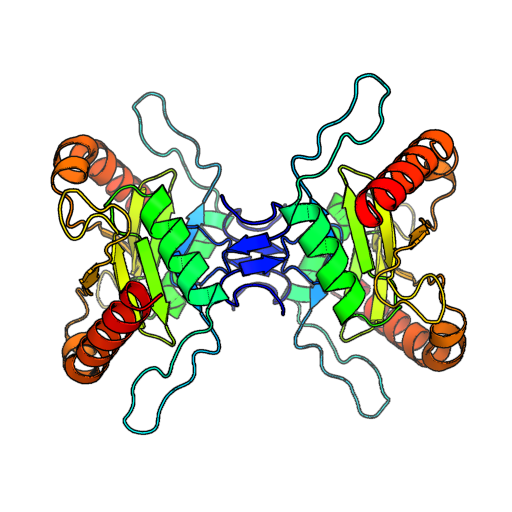979 1.00 57.67 105 ASN D CA 1
ATOM 3406 C C . ASN D 1 104 ? 64.401 78.443 31.542 1.00 58.81 105 ASN D C 1
ATOM 3407 O O . ASN D 1 104 ? 63.522 77.693 31.120 1.00 58.38 105 ASN D O 1
ATOM 3412 N N . ALA D 1 105 ? 65.477 78.827 30.812 1.00 53.58 106 ALA D N 1
ATOM 3413 C CA . ALA D 1 105 ? 65.743 78.393 29.438 1.00 52.84 106 ALA D CA 1
ATOM 3414 C C . ALA D 1 105 ? 65.857 76.850 29.377 1.00 58.03 106 ALA D C 1
ATOM 3415 O O . ALA D 1 105 ? 65.233 76.248 28.503 1.00 58.75 106 ALA D O 1
ATOM 3417 N N . ILE D 1 106 ? 66.549 76.216 30.370 1.00 53.34 107 ILE D N 1
ATOM 3418 C CA . ILE D 1 106 ? 66.689 74.755 30.502 1.00 52.51 107 ILE D CA 1
ATOM 3419 C C . ILE D 1 106 ? 65.320 74.123 30.703 1.00 53.71 107 ILE D C 1
ATOM 3420 O O . ILE D 1 106 ? 65.001 73.139 30.043 1.00 54.49 107 ILE D O 1
ATOM 3425 N N . ARG D 1 107 ? 64.525 74.682 31.625 1.00 48.79 108 ARG D N 1
ATOM 3426 C CA . ARG D 1 107 ? 63.192 74.198 31.977 1.00 47.49 108 ARG D CA 1
ATOM 3427 C C . ARG D 1 107 ? 62.245 74.273 30.796 1.00 50.11 108 ARG D C 1
ATOM 3428 O O . ARG D 1 107 ? 61.531 73.301 30.529 1.00 50.85 108 ARG D O 1
ATOM 3436 N N . LEU D 1 108 ? 62.269 75.402 30.058 1.00 43.47 109 LEU D N 1
ATOM 3437 C CA . LEU D 1 108 ? 61.444 75.574 28.870 1.00 41.48 109 LEU D CA 1
ATOM 3438 C C . LEU D 1 108 ? 61.797 74.512 27.822 1.00 44.62 109 LEU D C 1
ATOM 3439 O O . LEU D 1 108 ? 60.894 73.842 27.318 1.00 43.63 109 LEU D O 1
ATOM 3444 N N . GLU D 1 109 ? 63.110 74.295 27.568 1.00 42.31 110 GLU D N 1
ATOM 3445 C CA . GLU D 1 109 ? 63.603 73.278 26.620 1.00 41.68 110 GLU D CA 1
ATOM 3446 C C . GLU D 1 109 ? 63.136 71.881 27.015 1.00 45.12 110 GLU D C 1
ATOM 3447 O O . GLU D 1 109 ? 62.598 71.148 26.186 1.00 44.51 110 GLU D O 1
ATOM 3453 N N . ARG D 1 110 ? 63.278 71.551 28.299 1.00 42.02 111 ARG D N 1
ATOM 3454 C CA . ARG D 1 110 ? 62.871 70.275 28.874 1.00 42.50 111 ARG D CA 1
ATOM 3455 C C . ARG D 1 110 ? 61.381 70.044 28.667 1.00 48.88 111 ARG D C 1
ATOM 3456 O O . ARG D 1 110 ? 61.000 68.960 28.241 1.00 50.09 111 ARG D O 1
ATOM 3464 N N . GLN D 1 111 ? 60.534 71.066 28.916 1.00 46.02 112 GLN D N 1
ATOM 3465 C CA . GLN D 1 111 ? 59.078 70.948 28.735 1.00 45.19 112 GLN D CA 1
ATOM 3466 C C . GLN D 1 111 ? 58.695 70.819 27.258 1.00 45.26 112 GLN D C 1
ATOM 3467 O O . GLN D 1 111 ? 57.765 70.077 26.929 1.00 43.44 112 GLN D O 1
ATOM 3473 N N . LEU D 1 112 ? 59.404 71.554 26.369 1.00 41.19 113 LEU D N 1
ATOM 3474 C CA . LEU D 1 112 ? 59.157 71.523 24.916 1.00 40.35 113 LEU D CA 1
ATOM 3475 C C . LEU D 1 112 ? 59.443 70.178 24.284 1.00 45.45 113 LEU D C 1
ATOM 3476 O O . LEU D 1 112 ? 58.753 69.795 23.333 1.00 43.83 113 LEU D O 1
ATOM 3481 N N . ASN D 1 113 ? 60.472 69.466 24.796 1.00 44.38 114 ASN D N 1
ATOM 3482 C CA . ASN D 1 113 ? 60.895 68.163 24.259 1.00 43.82 114 ASN D CA 1
ATOM 3483 C C . ASN D 1 113 ? 60.349 66.952 25.037 1.00 49.83 114 ASN D C 1
ATOM 3484 O O . ASN D 1 113 ? 60.696 65.820 24.703 1.00 50.50 114 ASN D O 1
ATOM 3489 N N . THR D 1 114 ? 59.437 67.166 26.003 1.00 47.47 115 THR D N 1
ATOM 3490 C CA . THR D 1 114 ? 58.831 66.064 26.770 1.00 66.54 115 THR D CA 1
ATOM 3491 C C . THR D 1 114 ? 57.527 65.558 26.124 1.00 73.29 115 THR D C 1
ATOM 3492 O O . THR D 1 114 ? 56.775 66.311 25.525 1.00 50.58 115 THR D O 1
#

InterPro domains:
  IPR010489 Effector protein NleG [PF06416] (131-232)
  IPR038436 Effector protein NleG superfamily [G3DSA:3.30.40.80] (134-233)

Sequence (429 aa):
HHHSSGLVPRGSHMFLTFPNVAITRDNRIDKLSENDLELIRDTAIQNGGRKIQVQLRDLLYEVSNRAVEGDNNTFKVSFSTTDRAMFRERHIEWQGNAIRLERQLNTHHHSSGLVPRGSHMFLTFPNVAITRDNRIDKLSENDLELIRDTAIQNGGRKIQVQLRDLLYEVSNRAVEGDNNTFKVSFSTTDRAMFRERHIEWQGNAIRLERQLNTGHHHSSGLVPRGSHMFLTFPNVAITRDNRIDKLSENDLELIRDTAIQNGGRKIQVQLRDLLYEVSNRAVEGDNNTFKVSFSTTDRAMFRERHIEWQGNAIRLERQLNTGHHHSSGLVPRGSHMFLTFPNVAITRDNRIDKLSENDLELIRDTAIQNGGRKIQVQLRDLLYEVSNRAVEGDNNTFKVSFSTTDRAMFRRHIEWQGNAIRLERQLNT